Protein AF-A0A6J8B0B0-F1 (afdb_monomer)

Secondary structure (DSSP, 8-state):
-HHHHHHHHHHH-SEEEEEE-TTS-HHHHHHHHHHHHHHHH--EEEEESS-GGGHHHH--TTS-EEEEETTTTTTS---HHHHHHHHHHHHHHHHHHTS---SSPPPEEEEEEEEHHHHTSTTGGGGGGGGGGEEEPP--PPPHHHHHHHHTTTS-TT-PPPHHHHTTGGGGTTTHHHHHHHTTT--HHHHHHHHHHHHHHHHHHHHHHHHHHHHHHHHH---TT---TTS--HHHHHHHHHHHHHTTT--TTS--S---HHHHHHHTT-HHHHHHHHHTT--SS---TTS--HHHHHHHHT-HHHHHHHHHTSSS-HHHHHH---TT---HHHHHHHTT-HHHHHHHHHTT--TT---TT---HHHHHHHTT-HHHHHHHHHTT--SS---TTS--HHHHHHHTT-HHHHTT-

Solvent-accessible surface area (backbone atoms only — not comparable to full-atom values): 22882 Å² total; per-residue (Å²): 116,64,60,61,55,53,53,55,46,52,74,78,30,40,48,39,33,38,32,33,58,69,87,62,47,61,67,58,45,55,47,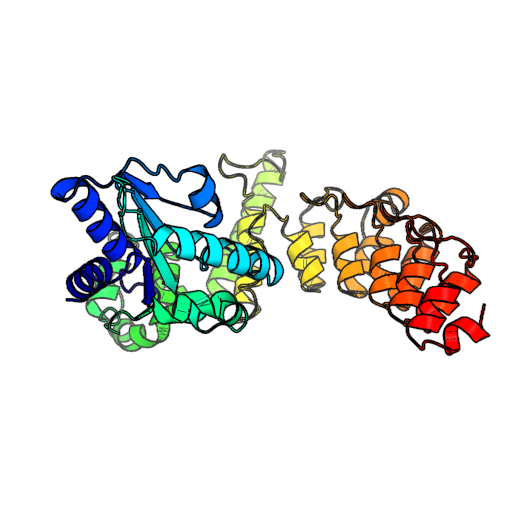51,52,45,53,44,38,34,76,77,69,64,27,50,72,44,80,42,86,84,54,82,68,53,53,76,73,72,64,54,61,79,38,35,31,34,40,37,25,61,41,70,55,72,75,45,42,62,42,70,65,60,42,56,57,42,37,59,49,48,52,54,48,48,60,60,36,68,51,70,68,73,88,80,39,32,56,45,35,39,41,37,28,34,40,45,71,53,66,70,31,78,67,46,54,66,42,54,84,49,61,84,35,54,41,73,57,80,90,66,74,78,48,60,67,55,49,48,60,55,40,60,72,24,39,45,96,85,60,81,78,61,74,77,60,52,78,53,52,75,82,36,56,82,50,45,72,59,53,37,61,73,24,50,79,34,54,58,68,56,42,52,42,36,72,78,40,40,66,63,48,54,51,50,53,44,53,51,49,54,52,53,48,50,53,48,33,73,72,63,74,50,67,90,78,70,52,54,104,78,72,57,35,74,66,44,58,44,51,53,50,52,55,53,63,74,47,79,84,71,64,73,55,64,69,79,75,86,63,55,55,50,43,56,25,26,56,70,54,37,51,71,55,34,54,49,41,49,74,70,66,51,75,66,84,56,53,47,99,57,39,38,36,35,59,34,40,9,29,52,64,59,27,53,74,47,39,54,39,60,70,70,72,45,98,61,68,52,70,59,65,44,62,49,38,26,81,56,39,46,28,28,49,34,38,10,24,49,62,46,32,42,71,51,37,53,52,39,47,78,58,69,36,71,55,66,57,46,26,81,52,42,42,26,25,46,32,36,6,26,58,67,55,22,48,69,34,35,57,52,38,51,76,68,70,37,69,64,75,57,42,25,76,84,66,48,25,27,53,56,39,12,54,76,68,68,29,62,73,47,61,76,70,111

Radius of gyration: 26.49 Å; Cα contacts (8 Å, |Δi|>4): 602; chains: 1; bounding box: 72×44×70 Å

InterPro domains:
  IPR002110 Ankyrin repeat [PF12796] (241-315)
  IPR002110 Ankyrin repeat [PF12796] (335-412)
  IPR002110 Ankyrin repeat [PS50088] (257-289)
  IPR002110 Ankyrin repeat [PS50088] (328-360)
  IPR002110 Ankyrin repeat [PS50088] (361-393)
  IPR002110 Ankyrin repeat [SM00248] (230-253)
  IPR002110 Ankyrin repeat [SM00248] (257-286)
  IPR002110 Ankyrin repeat [SM00248] (290-320)
  IPR002110 Ankyrin repeat [SM00248] (328-357)
  IPR002110 Ankyrin repeat [SM00248] (361-390)
  IPR027417 P-loop containing nucleoside triphosphate hydrolase [SSF52540] (4-159)
  IPR036770 Ankyrin repeat-containing domain superfamily [G3DSA:1.25.40.20] (194-316)
  IPR036770 Ankyrin repeat-containing domain superfamily [G3DSA:1.25.40.20] (317-413)
  IPR036770 Ankyrin repeat-containing domain superfamily [SSF48403] (216-412)
  IPR049050 Novel STAND NTPase 3 [PF20720] (4-156)

Mean predicted aligned error: 17.97 Å

Structure (mmCIF, N/CA/C/O backbone):
data_AF-A0A6J8B0B0-F1
#
_entry.id   AF-A0A6J8B0B0-F1
#
loop_
_atom_site.group_PDB
_atom_site.id
_atom_site.type_symbol
_atom_site.label_atom_id
_atom_site.label_alt_id
_atom_site.label_comp_id
_atom_site.label_asym_id
_atom_site.label_entity_id
_atom_site.label_seq_id
_atom_site.pdbx_PDB_ins_code
_atom_site.Cartn_x
_atom_site.Cartn_y
_atom_site.Cartn_z
_atom_site.occupancy
_atom_site.B_iso_or_equiv
_atom_site.auth_seq_id
_atom_site.auth_comp_id
_atom_site.auth_asym_id
_atom_site.auth_atom_id
_atom_site.pdbx_PDB_model_num
ATOM 1 N N . MET A 1 1 ? -17.750 -9.928 34.271 1.00 71.12 1 MET A N 1
ATOM 2 C CA . MET A 1 1 ? -16.921 -11.121 34.555 1.00 71.12 1 MET A CA 1
ATOM 3 C C . MET A 1 1 ? -15.552 -11.003 33.891 1.00 71.12 1 MET A C 1
ATOM 5 O O . MET A 1 1 ? -14.563 -11.070 34.605 1.00 71.12 1 MET A O 1
ATOM 9 N N . ASP A 1 2 ? -15.484 -10.734 32.582 1.00 83.19 2 ASP A N 1
ATOM 10 C CA . ASP A 1 2 ? -14.202 -10.631 31.859 1.00 83.19 2 ASP A CA 1
ATOM 11 C C . ASP A 1 2 ? -13.312 -9.459 32.292 1.00 83.19 2 ASP A C 1
ATOM 13 O O . ASP A 1 2 ? -12.112 -9.655 32.422 1.00 83.19 2 ASP A O 1
ATOM 17 N N . ALA A 1 3 ? -13.874 -8.285 32.612 1.00 83.62 3 ALA A N 1
ATOM 18 C CA . ALA A 1 3 ? -13.084 -7.146 33.104 1.00 83.62 3 ALA A CA 1
ATOM 19 C C . ALA A 1 3 ? -12.219 -7.514 34.325 1.00 83.62 3 ALA A C 1
ATOM 21 O O . ALA A 1 3 ? -11.014 -7.299 34.313 1.00 83.62 3 ALA A O 1
ATOM 22 N N . LYS A 1 4 ? -12.812 -8.186 35.322 1.00 84.94 4 LYS A N 1
ATOM 23 C CA . LYS A 1 4 ? -12.100 -8.638 36.526 1.00 84.94 4 LYS A CA 1
ATOM 24 C C . LYS A 1 4 ? -11.000 -9.661 36.211 1.00 84.94 4 LYS A C 1
ATOM 26 O O . LYS A 1 4 ? -9.927 -9.598 36.785 1.00 84.94 4 LYS A O 1
ATOM 31 N N . ARG A 1 5 ? -11.237 -10.568 35.258 1.00 89.75 5 ARG A N 1
ATOM 32 C CA . ARG A 1 5 ? -10.226 -11.551 34.826 1.00 89.75 5 ARG A CA 1
ATOM 33 C C . ARG A 1 5 ? -9.050 -10.895 34.099 1.00 89.75 5 ARG A C 1
ATOM 35 O O . ARG A 1 5 ? -7.919 -11.342 34.252 1.00 89.75 5 ARG A O 1
ATOM 42 N N . ILE A 1 6 ? -9.309 -9.844 33.321 1.00 90.56 6 ILE A N 1
ATOM 43 C CA . ILE A 1 6 ? -8.257 -9.046 32.679 1.00 90.56 6 ILE A CA 1
ATOM 44 C C . ILE A 1 6 ? -7.472 -8.262 33.737 1.00 90.56 6 ILE A C 1
ATOM 46 O O . ILE A 1 6 ? -6.249 -8.230 33.663 1.00 90.56 6 ILE A O 1
ATOM 50 N N . GLU A 1 7 ? -8.146 -7.687 34.739 1.00 88.75 7 GLU A N 1
ATOM 51 C CA . GLU A 1 7 ? -7.489 -7.044 35.889 1.00 88.75 7 GLU A CA 1
ATOM 52 C C . GLU A 1 7 ? -6.579 -8.021 36.642 1.00 88.75 7 GLU A C 1
ATOM 54 O O . GLU A 1 7 ? -5.434 -7.690 36.929 1.00 88.75 7 GLU A O 1
ATOM 59 N N . ASP A 1 8 ? -7.053 -9.235 36.926 1.00 89.38 8 ASP A N 1
ATOM 60 C CA . ASP A 1 8 ? -6.245 -10.247 37.609 1.00 89.38 8 ASP A CA 1
ATOM 61 C C . ASP A 1 8 ? -5.030 -10.655 36.756 1.00 89.38 8 ASP A C 1
ATOM 63 O O . ASP A 1 8 ? -3.910 -10.703 37.262 1.00 89.38 8 ASP A O 1
ATOM 67 N N . LYS A 1 9 ? -5.199 -10.791 35.434 1.00 89.62 9 LYS A N 1
ATOM 68 C CA . LYS A 1 9 ? -4.078 -11.031 34.512 1.00 89.62 9 LYS A CA 1
ATOM 69 C C . LYS A 1 9 ? -3.082 -9.864 34.460 1.00 89.62 9 LYS A C 1
ATOM 71 O O . LYS A 1 9 ? -1.887 -10.101 34.317 1.00 89.62 9 LYS A O 1
ATOM 76 N N . LEU A 1 10 ? -3.541 -8.620 34.612 1.00 89.25 10 LEU A N 1
ATOM 77 C CA . LEU A 1 10 ? -2.675 -7.435 34.690 1.00 89.25 10 LEU A CA 1
ATOM 78 C C . LEU A 1 10 ? -1.887 -7.343 36.002 1.00 89.25 10 LEU A C 1
ATOM 80 O O . LEU A 1 10 ? -0.896 -6.613 36.059 1.00 89.25 10 LEU A O 1
ATOM 84 N N . LYS A 1 11 ? -2.298 -8.052 37.057 1.00 86.38 11 LYS A N 1
ATOM 85 C CA . LYS A 1 11 ? -1.496 -8.181 38.285 1.00 86.38 11 LYS A CA 1
ATOM 86 C C . LYS A 1 11 ? -0.348 -9.168 38.096 1.00 86.38 11 LYS A C 1
ATOM 88 O O . LYS A 1 11 ? 0.729 -8.950 38.635 1.00 86.38 11 LYS A O 1
ATOM 93 N N . GLU A 1 12 ? -0.575 -10.221 37.317 1.00 86.38 12 GLU A N 1
ATOM 94 C CA . GLU A 1 12 ? 0.411 -11.270 37.028 1.00 86.38 12 GLU A CA 1
ATOM 95 C C . GLU A 1 12 ? 1.365 -10.898 35.885 1.00 86.38 12 GLU A C 1
ATOM 97 O O . GLU A 1 12 ? 2.502 -11.365 35.840 1.00 86.38 12 GLU A O 1
ATOM 102 N N . SER A 1 13 ? 0.909 -10.066 34.948 1.00 88.69 13 SER A N 1
ATOM 103 C CA . SER A 1 13 ? 1.673 -9.659 33.776 1.00 88.69 13 SER A CA 1
ATOM 104 C C . SER A 1 13 ? 1.508 -8.175 33.487 1.00 88.69 13 SER A C 1
ATOM 106 O O . SER A 1 13 ? 0.413 -7.621 33.534 1.00 88.69 13 SER A O 1
ATOM 108 N N . ASN A 1 14 ? 2.603 -7.528 33.106 1.00 89.62 14 ASN A N 1
ATOM 109 C CA . ASN A 1 14 ? 2.583 -6.129 32.705 1.00 89.62 14 ASN A CA 1
ATOM 110 C C . ASN A 1 14 ? 2.078 -5.920 31.264 1.00 89.62 14 ASN A C 1
ATOM 112 O O . ASN A 1 14 ? 1.968 -4.786 30.809 1.00 89.62 14 ASN A O 1
ATOM 116 N N . CYS A 1 15 ? 1.723 -6.984 30.542 1.00 91.44 15 CYS A N 1
ATOM 117 C CA . CYS A 1 15 ? 1.158 -6.898 29.201 1.00 91.44 15 CYS A CA 1
ATOM 118 C C . CYS A 1 15 ? -0.066 -7.812 29.059 1.00 91.44 15 CYS A C 1
ATOM 120 O O . CYS A 1 15 ? -0.033 -8.977 29.454 1.00 91.44 15 CYS A O 1
ATOM 122 N N . VAL A 1 16 ? -1.147 -7.301 28.459 1.00 93.38 16 VAL A N 1
ATOM 123 C CA . VAL A 1 16 ? -2.323 -8.105 28.096 1.00 93.38 16 VAL A CA 1
ATOM 124 C C . VAL A 1 16 ? -2.833 -7.724 26.709 1.00 93.38 16 VAL A C 1
ATOM 126 O O . VAL A 1 16 ? -3.079 -6.553 26.424 1.00 93.38 16 VAL A O 1
ATOM 129 N N . LEU A 1 17 ? -3.049 -8.733 25.859 1.00 92.06 17 LEU A N 1
ATOM 130 C CA . LEU A 1 17 ? -3.689 -8.603 24.550 1.00 92.06 17 LEU A CA 1
ATOM 131 C C . LEU A 1 17 ? -5.130 -9.116 24.605 1.00 92.06 17 LEU A C 1
ATOM 133 O O . LEU A 1 17 ? -5.368 -10.318 24.623 1.00 92.06 17 LEU A O 1
ATOM 137 N N . VAL A 1 18 ? -6.102 -8.210 24.597 1.00 91.81 18 VAL A N 1
ATOM 138 C CA . VAL A 1 18 ? -7.533 -8.532 24.625 1.00 91.81 18 VAL A CA 1
ATOM 139 C C . VAL A 1 18 ? -8.045 -8.806 23.210 1.00 91.81 18 VAL A C 1
ATOM 141 O O . VAL A 1 18 ? -8.043 -7.926 22.348 1.00 91.81 18 VAL A O 1
ATOM 144 N N . VAL A 1 19 ? -8.541 -10.019 22.971 1.00 88.50 19 VAL A N 1
ATOM 145 C CA . VAL A 1 19 ? -9.053 -10.463 21.665 1.00 88.50 19 VAL A CA 1
ATOM 146 C C . VAL A 1 19 ? -10.552 -10.738 21.755 1.00 88.50 19 VAL A C 1
ATOM 148 O O . VAL A 1 19 ? -11.034 -11.375 22.689 1.00 88.50 19 VAL A O 1
ATOM 151 N N . GLY A 1 20 ? -11.317 -10.280 20.764 1.00 83.50 20 GLY A N 1
ATOM 152 C CA . GLY A 1 20 ? -12.763 -10.529 20.708 1.00 83.50 20 GLY A CA 1
ATOM 153 C C . GLY A 1 20 ? -13.429 -10.045 19.419 1.00 83.50 20 GLY A C 1
ATOM 154 O O . GLY A 1 20 ? -12.842 -9.284 18.643 1.00 83.50 20 GLY A O 1
ATOM 155 N N . ARG A 1 21 ? -14.682 -10.447 19.186 1.00 75.12 21 ARG A N 1
ATOM 156 C CA . ARG A 1 21 ? -15.446 -10.082 17.977 1.00 75.12 21 ARG A CA 1
ATOM 157 C C . ARG A 1 21 ? -15.900 -8.622 17.984 1.00 75.12 21 ARG A C 1
ATOM 159 O O . ARG A 1 21 ? -15.837 -7.939 19.015 1.00 75.12 21 ARG A O 1
ATOM 166 N N . SER A 1 22 ? -16.300 -8.114 16.821 1.00 67.88 22 SER A N 1
ATOM 167 C CA . SER A 1 22 ? -16.899 -6.781 16.710 1.00 67.88 22 SER A CA 1
ATOM 168 C C . SER A 1 22 ? -18.120 -6.679 17.633 1.00 67.88 22 SER A C 1
ATOM 170 O O . SER A 1 22 ? -18.911 -7.610 17.716 1.00 67.88 22 SER A O 1
ATOM 172 N N . GLY A 1 23 ? -18.238 -5.588 18.392 1.00 65.62 23 GLY A N 1
ATOM 173 C CA . GLY A 1 23 ? -19.343 -5.407 19.343 1.00 65.62 23 GLY A CA 1
ATOM 174 C C . GLY A 1 23 ? -19.197 -6.079 20.720 1.00 65.62 23 GLY A C 1
ATOM 175 O O . GLY A 1 23 ? -19.964 -5.728 21.606 1.00 65.62 23 GLY A O 1
ATOM 176 N N . ASN A 1 24 ? -18.183 -6.920 20.978 1.00 72.38 24 ASN A N 1
ATOM 177 C CA . ASN A 1 24 ? -17.969 -7.567 22.297 1.00 72.38 24 ASN A CA 1
ATOM 178 C C . ASN A 1 24 ? -17.491 -6.612 23.420 1.00 72.38 24 ASN A C 1
ATOM 180 O O . ASN A 1 24 ? -16.948 -7.051 24.429 1.00 72.38 24 ASN A O 1
ATOM 184 N N . GLY A 1 25 ? -17.595 -5.292 23.237 1.00 74.31 25 GLY A N 1
ATOM 185 C CA . GLY A 1 25 ? -17.239 -4.318 24.273 1.00 74.31 25 GLY A CA 1
ATOM 186 C C . GLY A 1 25 ? -15.748 -4.218 24.617 1.00 74.31 25 GLY A C 1
ATOM 187 O O . GLY A 1 25 ? -15.423 -3.578 25.608 1.00 74.31 25 GLY A O 1
ATOM 188 N N . LYS A 1 26 ? -14.835 -4.790 23.815 1.00 82.50 26 LYS A N 1
ATOM 189 C CA . LYS A 1 26 ? -13.370 -4.760 24.039 1.00 82.50 26 LYS A CA 1
ATOM 190 C C . LYS A 1 26 ? -12.852 -3.381 24.456 1.00 82.50 26 LYS A C 1
ATOM 192 O O . LYS A 1 26 ? -12.287 -3.232 25.534 1.00 82.50 26 LYS A O 1
ATOM 197 N N . SER A 1 27 ? -13.104 -2.373 23.620 1.00 78.50 27 SER A N 1
ATOM 198 C CA . SER A 1 27 ? -12.674 -0.991 23.838 1.00 78.50 27 SER A CA 1
ATOM 199 C C . SER A 1 27 ? -13.283 -0.399 25.108 1.00 78.50 27 SER A C 1
ATOM 201 O O . SER A 1 27 ? -12.628 0.341 25.832 1.00 78.50 27 SER A O 1
ATOM 203 N N . THR A 1 28 ? -14.531 -0.750 25.420 1.00 80.88 28 THR A N 1
ATOM 204 C CA . THR A 1 28 ? -15.194 -0.329 26.659 1.00 80.88 28 THR A CA 1
ATOM 205 C C . THR A 1 28 ? -14.540 -0.970 27.880 1.00 80.88 28 THR A C 1
ATOM 207 O O . THR A 1 28 ? -14.276 -0.274 28.855 1.00 80.88 28 THR A O 1
ATOM 210 N N . ILE A 1 29 ? -14.233 -2.269 27.818 1.00 84.88 29 ILE A N 1
ATOM 211 C CA . ILE A 1 29 ? -13.598 -3.015 28.908 1.00 84.88 29 ILE A CA 1
ATOM 212 C C . ILE A 1 29 ? -12.200 -2.459 29.192 1.00 84.88 29 ILE A C 1
ATOM 214 O O . ILE A 1 29 ? -11.924 -2.097 30.331 1.00 84.88 29 ILE A O 1
ATOM 218 N N . ILE A 1 30 ? -11.339 -2.321 28.175 1.00 87.19 30 ILE A N 1
ATOM 219 C CA . ILE A 1 30 ? -9.974 -1.805 28.385 1.00 87.19 30 ILE A CA 1
ATOM 220 C C . ILE A 1 30 ? -9.986 -0.362 28.903 1.00 87.19 30 ILE A C 1
ATOM 222 O O . ILE A 1 30 ? -9.176 -0.019 29.756 1.00 87.19 30 ILE A O 1
ATOM 226 N N . ARG A 1 31 ? -10.926 0.481 28.445 1.00 84.12 31 ARG A N 1
ATOM 227 C CA . ARG A 1 31 ? -11.058 1.865 28.927 1.00 84.12 31 ARG A CA 1
ATOM 228 C C . ARG A 1 31 ? -11.557 1.917 30.363 1.00 84.12 31 ARG A C 1
ATOM 230 O O . ARG A 1 31 ? -11.094 2.758 31.120 1.00 84.12 31 ARG A O 1
ATOM 237 N N . HIS A 1 32 ? -12.472 1.027 30.745 1.00 85.06 32 HIS A N 1
ATOM 238 C CA . HIS A 1 32 ? -12.923 0.922 32.129 1.00 85.06 32 HIS A CA 1
ATOM 239 C C . HIS A 1 32 ? -11.767 0.539 33.060 1.00 85.06 32 HIS A C 1
ATOM 241 O O . HIS A 1 32 ? -11.561 1.196 34.076 1.00 85.06 32 HIS A O 1
ATOM 247 N N . ILE A 1 33 ? -10.966 -0.455 32.666 1.00 88.19 33 ILE A N 1
ATOM 248 C CA . ILE A 1 33 ? -9.762 -0.859 33.404 1.00 88.19 33 ILE A CA 1
ATOM 249 C C . ILE A 1 33 ? -8.759 0.298 33.479 1.00 88.19 33 ILE A C 1
ATOM 251 O O . ILE A 1 33 ? -8.216 0.572 34.544 1.00 88.19 33 ILE A O 1
ATOM 255 N N . ALA A 1 34 ? -8.551 1.020 32.377 1.00 87.62 34 ALA A N 1
ATOM 256 C CA . ALA A 1 34 ? -7.651 2.165 32.352 1.00 87.62 34 ALA A CA 1
ATOM 257 C C . ALA A 1 34 ? -8.096 3.286 33.305 1.00 87.62 34 ALA A C 1
ATOM 259 O O . ALA A 1 34 ? -7.286 3.792 34.072 1.00 87.62 34 ALA A O 1
ATOM 260 N N . LEU A 1 35 ? -9.388 3.631 33.314 1.00 84.44 35 LEU A N 1
ATOM 261 C CA . LEU A 1 35 ? -9.943 4.616 34.250 1.00 84.44 35 LEU A CA 1
ATOM 262 C C . LEU A 1 35 ? -9.780 4.185 35.709 1.00 84.44 35 LEU A C 1
ATOM 264 O O . LEU A 1 35 ? -9.524 5.023 36.569 1.00 84.44 35 LEU A O 1
ATOM 268 N N . LYS A 1 36 ? -9.916 2.888 35.989 1.00 89.81 36 LYS A N 1
ATOM 269 C CA . LYS A 1 36 ? -9.698 2.337 37.324 1.00 89.81 36 LYS A CA 1
ATOM 270 C C . LYS A 1 36 ? -8.238 2.485 37.757 1.00 89.81 36 LYS A C 1
ATOM 272 O O . LYS A 1 36 ? -7.981 3.040 38.816 1.00 89.81 36 LYS A O 1
ATOM 277 N N . LEU A 1 37 ? -7.291 2.083 36.908 1.00 87.62 37 LEU A N 1
ATOM 278 C CA . LEU A 1 37 ? -5.855 2.223 37.180 1.00 87.62 37 LEU A CA 1
ATOM 279 C C . LEU A 1 37 ? -5.429 3.691 37.348 1.00 87.62 37 LEU A C 1
ATOM 281 O O . LEU A 1 37 ? -4.584 3.986 38.189 1.00 87.62 37 LEU A O 1
ATOM 285 N N . LEU A 1 38 ? -6.043 4.613 36.603 1.00 88.94 38 LEU A N 1
ATOM 286 C CA . LEU A 1 38 ? -5.837 6.055 36.765 1.00 88.94 38 LEU A CA 1
ATOM 287 C C . LEU A 1 38 ? -6.310 6.552 38.137 1.00 88.94 38 LEU A C 1
ATOM 289 O O . LEU A 1 38 ? -5.561 7.213 38.851 1.00 88.94 38 LEU A O 1
ATOM 293 N N . ASN A 1 39 ? -7.558 6.246 38.495 1.00 89.62 39 ASN A N 1
ATOM 294 C CA . ASN A 1 39 ? -8.218 6.845 39.656 1.00 89.62 39 ASN A CA 1
ATOM 295 C C . ASN A 1 39 ? -7.862 6.159 40.982 1.00 89.62 39 ASN A C 1
ATOM 297 O O . ASN A 1 39 ? -7.827 6.822 42.015 1.00 89.62 39 ASN A O 1
ATOM 301 N N . GLU A 1 40 ? -7.647 4.843 40.967 1.00 91.12 40 GLU A N 1
ATOM 302 C CA . GLU A 1 40 ? -7.453 4.032 42.175 1.00 91.12 40 GLU A CA 1
ATOM 303 C C . GLU A 1 40 ? -5.978 3.695 42.426 1.00 91.12 40 GLU A C 1
ATOM 305 O O . GLU A 1 40 ? -5.567 3.592 43.579 1.00 91.12 40 GLU A O 1
ATOM 310 N N . GLU A 1 41 ? -5.172 3.549 41.368 1.00 87.62 41 GLU A N 1
ATOM 311 C CA . GLU A 1 41 ? -3.770 3.105 41.461 1.00 87.62 41 GLU A CA 1
ATOM 312 C C . GLU A 1 41 ? -2.753 4.172 41.003 1.00 87.62 41 GLU A C 1
ATOM 314 O O . GLU A 1 41 ? -1.544 3.943 41.057 1.00 87.62 41 GLU A O 1
ATOM 319 N N . GLY A 1 42 ? -3.222 5.352 40.577 1.00 88.69 42 GLY A N 1
ATOM 320 C CA . GLY A 1 42 ? -2.373 6.495 40.222 1.00 88.69 42 GLY A CA 1
ATOM 321 C C . GLY A 1 42 ? -1.525 6.299 38.961 1.00 88.69 42 GLY A C 1
ATOM 322 O O . GLY A 1 42 ? -0.446 6.881 38.858 1.00 88.69 42 GLY A O 1
ATOM 323 N N . PHE A 1 43 ? -1.968 5.462 38.019 1.00 91.81 43 PHE A N 1
ATOM 324 C CA . PHE A 1 43 ? -1.282 5.280 36.738 1.00 91.81 43 PHE A CA 1
ATOM 325 C C . PHE A 1 43 ? -1.537 6.449 35.782 1.00 91.81 43 PHE A C 1
ATOM 327 O O . PHE A 1 43 ? -2.682 6.820 35.533 1.00 91.81 43 PHE A O 1
ATOM 334 N N . ASP A 1 44 ? -0.488 6.930 35.121 1.00 88.25 44 ASP A N 1
ATOM 335 C CA . ASP A 1 44 ? -0.602 7.798 33.952 1.00 88.25 44 ASP A CA 1
ATOM 336 C C . ASP A 1 44 ? -1.098 6.967 32.754 1.00 88.25 44 ASP A C 1
ATOM 338 O O . ASP A 1 44 ? -0.376 6.127 32.209 1.00 88.25 44 ASP A O 1
ATOM 342 N N . VAL A 1 45 ? -2.348 7.183 32.336 1.00 87.06 45 VAL A N 1
ATOM 343 C CA . VAL A 1 45 ? -2.955 6.471 31.199 1.00 87.06 45 VAL A CA 1
ATOM 344 C C . VAL A 1 45 ? -2.650 7.191 29.891 1.00 87.06 45 VAL A C 1
ATOM 346 O O . VAL A 1 45 ? -3.064 8.329 29.679 1.00 87.06 45 VAL A O 1
ATOM 349 N N . ILE A 1 46 ? -1.985 6.489 28.978 1.00 84.31 46 ILE A N 1
ATOM 350 C CA . ILE A 1 46 ? -1.502 7.028 27.709 1.00 84.31 46 ILE A CA 1
ATOM 351 C C . ILE A 1 46 ? -2.173 6.260 26.559 1.00 84.31 46 ILE A C 1
ATOM 353 O O . ILE A 1 46 ? -1.817 5.108 26.287 1.00 84.31 46 ILE A O 1
ATOM 357 N N . PRO A 1 47 ? -3.167 6.856 25.874 1.00 79.12 47 PRO A N 1
ATOM 358 C CA . PRO A 1 47 ? -3.790 6.237 24.714 1.00 79.12 47 PRO A CA 1
ATOM 359 C C . PRO A 1 47 ? -2.861 6.320 23.498 1.00 79.12 47 PRO A C 1
ATOM 361 O O . PRO A 1 47 ? -2.372 7.391 23.144 1.00 79.12 47 PRO A O 1
ATOM 364 N N . ILE A 1 48 ? -2.664 5.196 22.818 1.00 76.31 48 ILE A N 1
ATOM 365 C CA . ILE A 1 48 ? -1.863 5.096 21.598 1.00 76.31 48 ILE A CA 1
ATOM 366 C C . ILE A 1 48 ? -2.798 4.770 20.436 1.00 76.31 48 ILE A C 1
ATOM 368 O O . ILE A 1 48 ? -3.511 3.767 20.455 1.00 76.31 48 ILE A O 1
ATOM 372 N N . VAL A 1 49 ? -2.820 5.648 19.434 1.00 60.34 49 VAL A N 1
ATOM 373 C CA . VAL A 1 49 ? -3.848 5.624 18.382 1.00 60.34 49 VAL A CA 1
ATOM 374 C C . VAL A 1 49 ? -3.378 4.898 17.118 1.00 60.34 49 VAL A C 1
ATOM 376 O O . VAL A 1 49 ? -4.225 4.397 16.383 1.00 60.34 49 VAL A O 1
ATOM 379 N N . LEU A 1 50 ? -2.063 4.831 16.850 1.00 57.41 50 LEU A N 1
ATOM 380 C CA . LEU A 1 50 ? -1.560 4.418 15.529 1.00 57.41 50 LEU A CA 1
ATOM 381 C C . LEU A 1 50 ? -0.260 3.603 15.515 1.00 57.41 50 LEU A C 1
ATOM 383 O O . LEU A 1 50 ? -0.103 2.740 14.663 1.00 57.41 50 LEU A O 1
ATOM 387 N N . ASP A 1 51 ? 0.689 3.862 16.409 1.00 72.12 51 ASP A N 1
ATOM 388 C CA . ASP A 1 51 ? 1.984 3.184 16.360 1.00 72.12 51 ASP A CA 1
ATOM 389 C C . ASP A 1 51 ? 2.389 2.725 17.765 1.00 72.12 51 ASP A C 1
ATOM 391 O O . ASP A 1 51 ? 2.682 3.571 18.609 1.00 72.12 51 ASP A O 1
ATOM 395 N N . PRO A 1 52 ? 2.431 1.410 18.053 1.00 73.38 52 PRO A N 1
ATOM 396 C CA . PRO A 1 52 ? 2.880 0.906 19.350 1.00 73.38 52 PRO A CA 1
ATOM 397 C C . PRO A 1 52 ? 4.309 1.337 19.694 1.00 73.38 52 PRO A C 1
ATOM 399 O O . PRO A 1 52 ? 4.689 1.324 20.863 1.00 73.38 52 PRO A O 1
ATOM 402 N N . THR A 1 53 ? 5.116 1.734 18.708 1.00 74.38 53 THR A N 1
ATOM 403 C CA . THR A 1 53 ? 6.509 2.116 18.937 1.00 74.38 53 THR A CA 1
ATOM 404 C C . THR A 1 53 ? 6.654 3.466 19.637 1.00 74.38 53 THR A C 1
ATOM 406 O O . THR A 1 53 ? 7.684 3.709 20.268 1.00 74.38 53 THR A O 1
ATOM 409 N N . THR A 1 54 ? 5.603 4.295 19.656 1.00 78.31 54 THR A N 1
ATOM 410 C CA . THR A 1 54 ? 5.582 5.551 20.424 1.00 78.31 54 THR A CA 1
ATOM 411 C C . THR A 1 54 ? 5.670 5.322 21.931 1.00 78.31 54 THR A C 1
ATOM 413 O O . THR A 1 54 ? 6.096 6.223 22.650 1.00 78.31 54 THR A O 1
ATOM 416 N N . ILE A 1 55 ? 5.368 4.114 22.427 1.00 81.81 55 ILE A N 1
ATOM 417 C CA . ILE A 1 55 ? 5.610 3.741 23.830 1.00 81.81 55 ILE A CA 1
ATOM 418 C C . ILE A 1 55 ? 7.064 4.037 24.214 1.00 81.81 55 ILE A C 1
ATOM 420 O O . ILE A 1 55 ? 7.321 4.560 25.292 1.00 81.81 55 ILE A O 1
ATOM 424 N N . LEU A 1 56 ? 8.020 3.778 23.316 1.00 79.62 56 LEU A N 1
ATOM 425 C CA . LEU A 1 56 ? 9.440 4.023 23.574 1.00 79.62 56 LEU A CA 1
ATOM 426 C C . LEU A 1 56 ? 9.781 5.515 23.721 1.00 79.62 56 LEU A C 1
ATOM 428 O O . LEU A 1 56 ? 10.798 5.826 24.333 1.00 79.62 56 LEU A O 1
ATOM 432 N N . GLN A 1 57 ? 8.957 6.411 23.170 1.00 79.50 57 GLN A N 1
ATOM 433 C CA . GLN A 1 57 ? 9.133 7.865 23.245 1.00 79.50 57 GLN A CA 1
ATOM 434 C C . GLN A 1 57 ? 8.492 8.456 24.505 1.00 79.50 57 GLN A C 1
ATOM 436 O O . GLN A 1 57 ? 9.056 9.357 25.115 1.00 79.50 57 GLN A O 1
ATOM 441 N N . TYR A 1 58 ? 7.321 7.945 24.897 1.00 80.50 58 TYR A N 1
ATOM 442 C CA . TYR A 1 58 ? 6.550 8.450 26.041 1.00 80.50 58 TYR A CA 1
ATOM 443 C C . TYR A 1 58 ? 6.840 7.722 27.357 1.00 80.50 58 TYR A C 1
ATOM 445 O O . TYR A 1 58 ? 6.323 8.111 28.408 1.00 80.50 58 TYR A O 1
ATOM 453 N N . HIS A 1 59 ? 7.641 6.659 27.313 1.00 81.94 59 HIS A N 1
ATOM 454 C CA . HIS A 1 59 ? 8.032 5.924 28.503 1.00 81.94 59 HIS A CA 1
ATOM 455 C C . HIS A 1 59 ? 8.812 6.819 29.474 1.00 81.94 59 HIS A C 1
ATOM 457 O O . HIS A 1 59 ? 9.856 7.373 29.132 1.00 81.94 59 HIS A O 1
ATOM 463 N N . ASN A 1 60 ? 8.312 6.905 30.704 1.00 81.69 60 ASN A N 1
ATOM 464 C CA . ASN A 1 60 ? 8.962 7.553 31.826 1.00 81.69 60 ASN A CA 1
ATOM 465 C C . ASN A 1 60 ? 9.234 6.499 32.916 1.00 81.69 60 ASN A C 1
ATOM 467 O O . ASN A 1 60 ? 8.279 5.934 33.453 1.00 81.69 60 ASN A O 1
ATOM 471 N N . PRO A 1 61 ? 10.507 6.230 33.249 1.00 76.31 61 PRO A N 1
ATOM 472 C CA . PRO A 1 61 ? 10.873 5.195 34.207 1.00 76.31 61 PRO A CA 1
ATOM 473 C C . PRO A 1 61 ? 10.537 5.555 35.659 1.00 76.31 61 PRO A C 1
ATOM 475 O O . PRO A 1 61 ? 10.617 4.676 36.504 1.00 76.31 61 PRO A O 1
ATOM 478 N N . ASP A 1 62 ? 10.151 6.795 35.964 1.00 83.12 62 ASP A N 1
ATOM 479 C CA . ASP A 1 62 ? 9.856 7.251 37.331 1.00 83.12 62 ASP A CA 1
ATOM 480 C C . ASP A 1 62 ? 8.351 7.297 37.630 1.00 83.12 62 ASP A C 1
ATOM 482 O O . ASP A 1 62 ? 7.932 7.696 38.717 1.00 83.12 62 ASP A O 1
ATOM 486 N N . ARG A 1 63 ? 7.509 6.915 36.661 1.00 86.44 63 ARG A N 1
ATOM 487 C CA . ARG A 1 63 ? 6.051 6.974 36.788 1.00 86.44 63 ARG A CA 1
ATOM 488 C C . ARG A 1 63 ? 5.402 5.636 36.503 1.00 86.44 63 ARG A C 1
ATOM 490 O O . ARG A 1 63 ? 5.829 4.895 35.621 1.00 86.44 63 ARG A O 1
ATOM 497 N N . ASN A 1 64 ? 4.317 5.362 37.218 1.00 90.00 64 ASN A N 1
ATOM 498 C CA . ASN A 1 64 ? 3.432 4.264 36.865 1.00 90.00 64 ASN A CA 1
ATOM 499 C C . ASN A 1 64 ? 2.682 4.658 35.592 1.00 90.00 64 ASN A C 1
ATOM 501 O O . ASN A 1 64 ? 1.964 5.653 35.592 1.00 90.00 64 ASN A O 1
ATOM 505 N N . GLN A 1 65 ? 2.865 3.916 34.504 1.00 90.62 65 GLN A N 1
ATOM 506 C CA . GLN A 1 65 ? 2.291 4.247 33.200 1.00 90.62 65 GLN A CA 1
ATOM 507 C C . GLN A 1 65 ? 1.498 3.075 32.639 1.00 90.62 65 GLN A C 1
ATOM 509 O O . GLN A 1 65 ? 1.946 1.929 32.678 1.00 90.62 65 GLN A O 1
ATOM 514 N N . LEU A 1 66 ? 0.327 3.369 32.081 1.00 91.56 66 LEU A N 1
ATOM 515 C CA . LEU A 1 66 ? -0.491 2.411 31.353 1.00 91.56 66 LEU A CA 1
ATOM 516 C C . LEU A 1 66 ? -0.650 2.867 29.906 1.00 91.56 66 LEU A C 1
ATOM 518 O O . LEU A 1 66 ? -1.343 3.842 29.627 1.00 91.56 66 LEU A O 1
ATOM 522 N N . PHE A 1 67 ? -0.087 2.108 28.975 1.00 89.81 67 PHE A N 1
ATOM 523 C CA . PHE A 1 67 ? -0.288 2.334 27.550 1.00 89.81 67 PHE A CA 1
ATOM 524 C C . PHE A 1 67 ? -1.493 1.538 27.055 1.00 89.81 67 PHE A C 1
ATOM 526 O O . PHE A 1 67 ? -1.525 0.312 27.175 1.00 89.81 67 PHE A O 1
ATOM 533 N N . VAL A 1 68 ? -2.486 2.227 26.493 1.00 87.44 68 VAL A N 1
ATOM 534 C CA . VAL A 1 68 ? -3.708 1.603 25.965 1.00 87.44 68 VAL A CA 1
ATOM 535 C C . VAL A 1 68 ? -3.715 1.726 24.451 1.00 87.44 68 VAL A C 1
ATOM 537 O O . VAL A 1 68 ? -3.839 2.827 23.917 1.00 87.44 68 VAL A O 1
ATOM 540 N N . ILE A 1 69 ? -3.623 0.591 23.762 1.00 84.44 69 ILE A N 1
ATOM 541 C CA . ILE A 1 69 ? -3.672 0.518 22.305 1.00 84.44 69 ILE A CA 1
ATOM 542 C C . ILE A 1 69 ? -4.983 -0.149 21.888 1.00 84.44 69 ILE A C 1
ATOM 544 O O . ILE A 1 69 ? -5.128 -1.376 21.881 1.00 84.44 69 ILE A O 1
ATOM 548 N N . ASP A 1 70 ? -5.964 0.692 21.576 1.00 76.56 70 ASP A N 1
ATOM 549 C CA . ASP A 1 70 ? -7.294 0.267 21.149 1.00 76.56 70 ASP A CA 1
ATOM 550 C C . ASP A 1 70 ? -7.288 -0.048 19.652 1.00 76.56 70 ASP A C 1
ATOM 552 O O . ASP A 1 70 ? -6.846 0.762 18.840 1.00 76.56 70 ASP A O 1
ATOM 556 N N . ASP A 1 71 ? -7.818 -1.212 19.289 1.00 70.62 71 ASP A N 1
ATOM 557 C CA . ASP A 1 71 ? -7.862 -1.695 17.908 1.00 70.62 71 ASP A CA 1
ATOM 558 C C . ASP A 1 71 ? -6.475 -1.782 17.245 1.00 70.62 71 ASP A C 1
ATOM 560 O O . ASP A 1 71 ? -6.287 -1.379 16.095 1.00 70.62 71 ASP A O 1
ATOM 564 N N . PHE A 1 72 ? -5.532 -2.362 17.998 1.00 64.88 72 PHE A N 1
ATOM 565 C CA . PHE A 1 72 ? -4.088 -2.523 17.777 1.00 64.88 72 PHE A CA 1
ATOM 566 C C . PHE A 1 72 ? -3.669 -2.955 16.367 1.00 64.88 72 PHE A C 1
ATOM 568 O O . PHE A 1 72 ? -2.523 -2.769 15.977 1.00 64.88 72 PHE A O 1
ATOM 575 N N . CYS A 1 73 ? -4.600 -3.481 15.583 1.00 61.38 73 CYS A N 1
ATOM 576 C CA . CYS A 1 73 ? -4.395 -3.917 14.214 1.00 61.38 73 CYS A CA 1
ATOM 577 C C . CYS A 1 73 ? -5.675 -3.824 13.346 1.00 61.38 73 CYS A C 1
ATOM 579 O O . CYS A 1 73 ? -5.676 -4.286 12.212 1.00 61.38 73 CYS A O 1
ATOM 581 N N . GLY A 1 74 ? -6.793 -3.305 13.874 1.00 52.34 74 GLY A N 1
ATOM 582 C CA . GLY A 1 74 ? -8.068 -3.240 13.140 1.00 52.34 74 GLY A CA 1
ATOM 583 C C . GLY A 1 74 ? -8.345 -1.887 12.479 1.00 52.34 74 GLY A C 1
ATOM 584 O O . GLY A 1 74 ? -9.067 -1.838 11.485 1.00 52.34 74 GLY A O 1
ATOM 585 N N . LYS A 1 75 ? -7.727 -0.802 12.973 1.00 45.09 75 LYS A N 1
ATOM 586 C CA . LYS A 1 75 ? -7.676 0.518 12.303 1.00 45.09 75 LYS A CA 1
ATOM 587 C C . LYS A 1 75 ? -6.452 0.695 11.413 1.00 45.09 75 LYS A C 1
ATOM 589 O O . LYS A 1 75 ? -6.466 1.516 10.501 1.00 45.09 75 LYS A O 1
ATOM 594 N N . LEU A 1 76 ? -5.401 -0.051 11.720 1.00 40.22 76 LEU A N 1
ATOM 595 C CA . LEU A 1 76 ? -4.101 0.024 11.083 1.00 40.22 76 LEU A CA 1
ATOM 596 C C . LEU A 1 76 ? -4.027 -1.123 10.104 1.00 40.22 76 LEU A C 1
ATOM 598 O O . LEU A 1 76 ? -3.976 -2.281 10.502 1.00 40.22 76 LEU A O 1
ATOM 602 N N . VAL A 1 77 ? -4.069 -0.788 8.824 1.00 45.50 77 VAL A N 1
ATOM 603 C CA . VAL A 1 77 ? -3.860 -1.762 7.764 1.00 45.50 77 VAL A CA 1
ATOM 604 C C . VAL A 1 77 ? -2.466 -2.322 7.949 1.00 45.50 77 VAL A C 1
ATOM 606 O O . VAL A 1 77 ? -1.453 -1.632 7.817 1.00 45.50 77 VAL A O 1
ATOM 609 N N . ILE A 1 78 ? -2.446 -3.596 8.281 1.00 50.25 78 ILE A N 1
ATOM 610 C CA . ILE A 1 78 ? -1.232 -4.323 8.506 1.00 50.25 78 ILE A CA 1
ATOM 611 C C . ILE A 1 78 ? -0.675 -4.749 7.147 1.00 50.25 78 ILE A C 1
ATOM 613 O O . ILE A 1 78 ? -1.095 -5.762 6.590 1.00 50.25 78 ILE A O 1
ATOM 617 N N . ASN A 1 79 ? 0.291 -4.009 6.606 1.00 53.81 79 ASN A N 1
ATOM 618 C CA . ASN A 1 79 ? 1.177 -4.599 5.607 1.00 53.81 79 ASN A CA 1
ATOM 619 C C . ASN A 1 79 ? 2.275 -5.413 6.327 1.00 53.81 79 ASN A C 1
ATOM 621 O O . ASN A 1 79 ? 2.617 -5.161 7.487 1.00 53.81 79 ASN A O 1
ATOM 625 N N . ALA A 1 80 ? 2.810 -6.426 5.646 1.00 58.72 80 ALA A N 1
ATOM 626 C CA . ALA A 1 80 ? 3.795 -7.348 6.209 1.00 58.72 80 ALA A CA 1
ATOM 627 C C . ALA A 1 80 ? 5.049 -6.649 6.774 1.00 58.72 80 ALA A C 1
ATOM 629 O O . ALA A 1 80 ? 5.594 -7.105 7.778 1.00 58.72 80 ALA A O 1
ATOM 630 N N . GLN A 1 81 ? 5.470 -5.538 6.158 1.00 65.06 81 GLN A N 1
ATOM 631 C CA . GLN A 1 81 ? 6.654 -4.771 6.556 1.00 65.06 81 GLN A CA 1
ATOM 632 C C . GLN A 1 81 ? 6.426 -4.007 7.865 1.00 65.06 81 GLN A C 1
ATOM 634 O O . GLN A 1 81 ? 7.298 -3.993 8.731 1.00 65.06 81 GLN A O 1
ATOM 639 N N . THR A 1 82 ? 5.243 -3.416 8.051 1.00 68.00 82 THR A N 1
ATOM 640 C CA . THR A 1 82 ? 4.875 -2.728 9.293 1.00 68.00 82 THR A CA 1
ATOM 641 C C . THR A 1 82 ? 4.826 -3.706 10.462 1.00 68.00 82 THR A C 1
ATOM 643 O O . THR A 1 82 ? 5.349 -3.392 11.529 1.00 68.00 82 THR A O 1
ATOM 646 N N . VAL A 1 83 ? 4.299 -4.923 10.266 1.00 70.19 83 VAL A N 1
ATOM 647 C CA . VAL A 1 83 ? 4.368 -5.955 11.321 1.00 70.19 83 VAL A CA 1
ATOM 648 C C . VAL A 1 83 ? 5.776 -6.351 11.644 1.00 70.19 83 VAL A C 1
ATOM 650 O O . VAL A 1 83 ? 6.086 -6.535 12.810 1.00 70.19 83 VAL A O 1
ATOM 653 N N . GLU A 1 84 ? 6.615 -6.527 10.635 1.00 70.31 84 GLU A N 1
ATOM 654 C CA . GLU A 1 84 ? 7.995 -6.932 10.851 1.00 70.31 84 GLU A CA 1
ATOM 655 C C . GLU A 1 84 ? 8.773 -5.854 11.617 1.00 70.31 84 GLU A C 1
ATOM 657 O O . GLU A 1 84 ? 9.495 -6.148 12.567 1.00 70.31 84 GLU A O 1
ATOM 662 N N . MET A 1 85 ? 8.526 -4.581 11.302 1.00 74.56 85 MET A N 1
ATOM 663 C CA . MET A 1 85 ? 9.051 -3.459 12.077 1.00 74.56 85 MET A CA 1
ATOM 664 C C . MET A 1 85 ? 8.525 -3.459 13.520 1.00 74.56 85 MET A C 1
ATOM 666 O O . MET A 1 85 ? 9.280 -3.227 14.469 1.00 74.56 85 MET A O 1
ATOM 670 N N . TRP A 1 86 ? 7.226 -3.702 13.700 1.00 80.25 86 TRP A N 1
ATOM 671 C CA . TRP A 1 86 ? 6.603 -3.754 15.015 1.00 80.25 86 TRP A CA 1
ATOM 672 C C . TRP A 1 86 ? 7.041 -4.968 15.820 1.00 80.25 86 TRP A C 1
ATOM 674 O O . TRP A 1 86 ? 7.246 -4.818 17.013 1.00 80.25 86 TRP A O 1
ATOM 684 N N . SER A 1 87 ? 7.229 -6.141 15.221 1.00 79.19 87 SER A N 1
ATOM 685 C CA . SER A 1 87 ? 7.593 -7.366 15.937 1.00 79.19 87 SER A CA 1
ATOM 686 C C . SER A 1 87 ? 8.930 -7.190 16.657 1.00 79.19 87 SER A C 1
ATOM 688 O O . SER A 1 87 ? 9.040 -7.505 17.844 1.00 79.19 87 SER A O 1
ATOM 690 N N . LEU A 1 88 ? 9.910 -6.580 15.983 1.00 75.56 88 LEU A N 1
ATOM 691 C CA . LEU A 1 88 ? 11.210 -6.241 16.559 1.00 75.56 88 LEU A CA 1
ATOM 692 C C . LEU A 1 88 ? 11.067 -5.249 17.720 1.00 75.56 88 LEU A C 1
ATOM 694 O O . LEU A 1 88 ? 11.548 -5.507 18.823 1.00 75.56 88 LEU A O 1
ATOM 698 N N . LYS A 1 89 ? 10.346 -4.144 17.509 1.00 81.62 89 LYS A N 1
ATOM 699 C CA . LYS A 1 89 ? 10.211 -3.076 18.513 1.00 81.62 89 LYS A CA 1
ATOM 700 C C . LYS A 1 89 ? 9.299 -3.451 19.687 1.00 81.62 89 LYS A C 1
ATOM 702 O O . LYS A 1 89 ? 9.556 -3.040 20.814 1.00 81.62 89 LYS A O 1
ATOM 707 N N . ILE A 1 90 ? 8.262 -4.254 19.459 1.00 82.75 90 ILE A N 1
ATOM 708 C CA . ILE A 1 90 ? 7.376 -4.789 20.501 1.00 82.75 90 ILE A CA 1
ATOM 709 C C . ILE A 1 90 ? 8.158 -5.718 21.412 1.00 82.75 90 ILE A C 1
ATOM 711 O O . ILE A 1 90 ? 7.985 -5.636 22.619 1.00 82.75 90 ILE A O 1
ATOM 715 N N . ASN A 1 91 ? 9.059 -6.548 20.883 1.00 82.62 91 ASN A N 1
ATOM 716 C CA . ASN A 1 91 ? 9.932 -7.350 21.738 1.00 82.62 91 ASN A CA 1
ATOM 717 C C . ASN A 1 91 ? 10.768 -6.472 22.678 1.00 82.62 91 ASN A C 1
ATOM 719 O O . ASN A 1 91 ? 10.923 -6.811 23.850 1.00 82.62 91 ASN A O 1
ATOM 723 N N . ASP A 1 92 ? 11.258 -5.328 22.205 1.00 81.38 92 ASP A N 1
ATOM 724 C CA . ASP A 1 92 ? 11.994 -4.388 23.051 1.00 81.38 92 ASP A CA 1
ATOM 725 C C . ASP A 1 92 ? 11.099 -3.674 24.070 1.00 81.38 92 ASP A C 1
ATOM 727 O O . ASP A 1 92 ? 11.517 -3.484 25.214 1.00 81.38 92 ASP A O 1
ATOM 731 N N . ILE A 1 93 ? 9.857 -3.340 23.703 1.00 82.19 93 ILE A N 1
ATOM 732 C CA . ILE A 1 93 ? 8.845 -2.841 24.646 1.00 82.19 93 ILE A CA 1
ATOM 733 C C . ILE A 1 93 ? 8.582 -3.893 25.726 1.00 82.19 93 ILE A C 1
ATOM 735 O O . ILE A 1 93 ? 8.710 -3.590 26.907 1.00 82.19 93 ILE A O 1
ATOM 739 N N . LEU A 1 94 ? 8.291 -5.138 25.344 1.00 83.38 94 LEU A N 1
ATOM 740 C CA . LEU A 1 94 ? 8.007 -6.237 26.268 1.00 83.38 94 LEU A CA 1
ATOM 741 C C .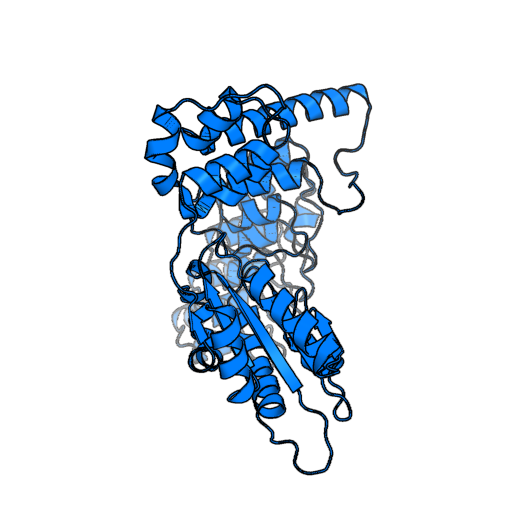 LEU A 1 94 ? 9.183 -6.505 27.209 1.00 83.38 94 LEU A C 1
ATOM 743 O O . LEU A 1 94 ? 8.971 -6.648 28.405 1.00 83.38 94 LEU A O 1
ATOM 747 N N . LYS A 1 95 ? 10.429 -6.470 26.719 1.00 81.12 95 LYS A N 1
ATOM 748 C CA . LYS A 1 95 ? 11.624 -6.573 27.576 1.00 81.12 95 LYS A CA 1
ATOM 749 C C . LYS A 1 95 ? 11.714 -5.457 28.613 1.00 81.12 95 LYS A C 1
ATOM 751 O O . LYS A 1 95 ? 12.292 -5.680 29.669 1.00 81.12 95 LYS A O 1
ATOM 756 N N . ARG A 1 96 ? 11.234 -4.247 28.311 1.00 73.38 96 ARG A N 1
ATOM 757 C CA . ARG A 1 96 ? 11.226 -3.118 29.258 1.00 73.38 96 ARG A CA 1
ATOM 758 C C . ARG A 1 96 ? 10.062 -3.216 30.239 1.00 73.38 96 ARG A C 1
ATOM 760 O O . ARG A 1 96 ? 10.247 -2.927 31.411 1.00 73.38 96 ARG A O 1
ATOM 767 N N . VAL A 1 97 ? 8.908 -3.663 29.758 1.00 74.38 97 VAL A N 1
ATOM 768 C CA . VAL A 1 97 ? 7.666 -3.845 30.519 1.00 74.38 97 VAL A CA 1
ATOM 769 C C . VAL A 1 97 ? 7.761 -5.038 31.483 1.00 74.38 97 VAL A C 1
ATOM 771 O O . VAL A 1 97 ? 7.253 -4.966 32.595 1.00 74.38 97 VAL A O 1
ATOM 774 N N . ASP A 1 98 ? 8.467 -6.107 31.106 1.00 70.19 98 ASP A N 1
ATOM 775 C CA . ASP A 1 98 ? 8.697 -7.292 31.948 1.00 70.19 98 ASP A CA 1
ATOM 776 C C . ASP A 1 98 ? 9.819 -7.085 32.989 1.00 70.19 98 ASP A C 1
ATOM 778 O O . ASP A 1 98 ? 10.052 -7.961 33.825 1.00 70.19 98 ASP A O 1
ATOM 782 N N . LYS A 1 99 ? 10.531 -5.944 32.984 1.00 67.62 99 LYS A N 1
ATOM 783 C CA . LYS A 1 99 ? 11.474 -5.642 34.069 1.00 67.62 99 LYS A CA 1
ATOM 784 C C . LYS A 1 99 ? 10.683 -5.414 35.352 1.00 67.62 99 LYS A C 1
ATOM 786 O O . LYS A 1 99 ? 9.884 -4.485 35.441 1.00 67.62 99 LYS A O 1
ATOM 791 N N . ASN A 1 100 ? 10.945 -6.246 36.358 1.00 58.62 100 ASN A N 1
ATOM 792 C CA . ASN A 1 100 ? 10.480 -5.983 37.715 1.00 58.62 100 ASN A CA 1
ATOM 793 C C . ASN A 1 100 ? 10.957 -4.588 38.153 1.00 58.62 100 ASN A C 1
ATOM 795 O O . ASN A 1 100 ? 12.079 -4.217 37.792 1.00 58.62 100 ASN A O 1
ATOM 799 N N . PRO A 1 101 ? 10.161 -3.846 38.947 1.00 62.03 101 PRO A N 1
ATOM 800 C CA . PRO A 1 101 ? 10.559 -2.574 39.545 1.00 62.03 101 PRO A CA 1
ATOM 801 C C . PRO A 1 101 ? 11.651 -2.821 40.594 1.00 62.03 101 PRO A C 1
ATOM 803 O O . PRO A 1 101 ? 11.445 -2.742 41.800 1.00 62.03 101 PRO A O 1
ATOM 806 N N . GLN A 1 102 ? 12.833 -3.208 40.136 1.00 56.00 102 GLN A N 1
ATOM 807 C CA . GLN A 1 102 ? 14.034 -3.279 40.938 1.00 56.00 102 GLN A CA 1
ATOM 808 C C . GLN A 1 102 ? 14.767 -1.968 40.682 1.00 56.00 102 GLN A C 1
ATOM 810 O O . GLN A 1 102 ? 15.057 -1.646 39.530 1.00 56.00 102 GLN A O 1
ATOM 815 N N . ASN A 1 103 ? 15.015 -1.218 41.759 1.00 56.34 103 ASN A N 1
ATOM 816 C CA . ASN A 1 103 ? 15.703 0.084 41.802 1.00 56.34 103 ASN A CA 1
ATOM 817 C C . ASN A 1 103 ? 14.821 1.350 41.742 1.00 56.34 103 ASN A C 1
ATOM 819 O O . ASN A 1 103 ? 15.311 2.403 41.352 1.00 56.34 103 ASN A O 1
ATOM 823 N N . GLY A 1 104 ? 13.555 1.293 42.176 1.00 62.53 104 GLY A N 1
ATOM 824 C CA . GLY A 1 104 ? 12.732 2.504 42.367 1.00 62.53 104 GLY A CA 1
ATOM 825 C C . GLY A 1 104 ? 12.078 3.065 41.099 1.00 62.53 104 GLY A C 1
ATOM 826 O O . GLY A 1 104 ? 11.512 4.152 41.140 1.00 62.53 104 GLY A O 1
ATOM 827 N N . HIS A 1 105 ? 12.125 2.318 39.996 1.00 72.06 105 HIS A N 1
ATOM 828 C CA . HIS A 1 105 ? 11.402 2.647 38.771 1.00 72.06 105 HIS A CA 1
ATOM 829 C C . HIS A 1 105 ? 9.893 2.382 38.902 1.00 72.06 105 HIS A C 1
ATOM 831 O O . HIS A 1 105 ? 9.472 1.417 39.545 1.00 72.06 105 HIS A O 1
ATOM 837 N N . GLY A 1 106 ? 9.089 3.229 38.260 1.00 79.00 106 GLY A N 1
ATOM 838 C CA . GLY A 1 106 ? 7.644 3.086 38.129 1.00 79.00 106 GLY A CA 1
ATOM 839 C C . GLY A 1 106 ? 7.236 1.865 37.301 1.00 79.00 106 GLY A C 1
ATOM 840 O O . GLY A 1 106 ? 7.984 1.357 36.462 1.00 79.00 106 GLY A O 1
ATOM 841 N N . VAL A 1 107 ? 6.025 1.372 37.552 1.00 87.56 107 VAL A N 1
ATOM 842 C CA . VAL A 1 107 ? 5.462 0.190 36.890 1.00 87.56 107 VAL A CA 1
ATOM 843 C C . VAL A 1 107 ? 4.887 0.577 35.533 1.00 87.56 107 VAL A C 1
ATOM 845 O O . VAL A 1 107 ? 3.979 1.401 35.443 1.00 87.56 107 VAL A O 1
ATOM 848 N N . VAL A 1 108 ? 5.352 -0.075 34.471 1.00 88.75 108 VAL A N 1
ATOM 849 C CA . VAL A 1 108 ? 4.795 0.107 33.126 1.00 88.75 108 VAL A CA 1
ATOM 850 C C . VAL A 1 108 ? 3.886 -1.058 32.787 1.00 88.75 108 VAL A C 1
ATOM 852 O O . VAL A 1 108 ? 4.295 -2.210 32.901 1.00 88.75 108 VAL A O 1
ATOM 855 N N . LYS A 1 109 ? 2.671 -0.764 32.326 1.00 90.88 109 LYS A N 1
ATOM 856 C CA . LYS A 1 109 ? 1.718 -1.751 31.815 1.00 90.88 109 LYS A CA 1
ATOM 857 C C . LYS A 1 109 ? 1.286 -1.415 30.391 1.00 90.88 109 LYS A C 1
ATOM 859 O O . LYS A 1 109 ? 1.209 -0.246 30.014 1.00 90.88 109 LYS A O 1
ATOM 864 N N . VAL A 1 110 ? 0.968 -2.440 29.604 1.00 91.25 110 VAL A N 1
ATOM 865 C CA . VAL A 1 110 ? 0.476 -2.294 28.228 1.00 91.25 110 VAL A CA 1
ATOM 866 C C . VAL A 1 110 ? -0.782 -3.136 28.017 1.00 91.25 110 VAL A C 1
ATOM 868 O O . VAL A 1 110 ? -0.797 -4.344 28.251 1.00 91.25 110 VAL A O 1
ATOM 871 N N . LEU A 1 111 ? -1.845 -2.483 27.551 1.00 91.38 111 LEU A N 1
ATOM 872 C CA . LEU A 1 111 ? -3.126 -3.086 27.196 1.00 91.38 111 LEU A CA 1
ATOM 873 C C . LEU A 1 111 ? -3.349 -2.946 25.696 1.00 91.38 111 LEU A C 1
ATOM 875 O O . LEU A 1 111 ? -3.572 -1.846 25.191 1.00 91.38 111 LEU A O 1
ATOM 879 N N . PHE A 1 112 ? -3.351 -4.071 24.995 1.00 89.44 112 PHE A N 1
ATOM 880 C CA . PHE A 1 112 ? -3.724 -4.138 23.589 1.00 89.44 112 PHE A CA 1
ATOM 881 C C . PHE A 1 112 ? -5.165 -4.632 23.459 1.00 89.44 112 PHE A C 1
ATOM 883 O O . PHE A 1 112 ? -5.590 -5.516 24.202 1.00 89.44 112 PHE A O 1
ATOM 890 N N . ALA A 1 113 ? -5.907 -4.134 22.473 1.00 87.44 113 ALA A N 1
ATOM 891 C CA . ALA A 1 113 ? -7.157 -4.749 22.038 1.00 87.44 113 ALA A CA 1
ATOM 892 C C . ALA A 1 113 ? -7.154 -4.989 20.531 1.00 87.44 113 ALA A C 1
ATOM 894 O O . ALA A 1 113 ? -6.805 -4.097 19.767 1.00 87.44 113 ALA A O 1
ATOM 895 N N . THR A 1 114 ? -7.583 -6.170 20.089 1.00 81.75 114 THR A N 1
ATOM 896 C CA . THR A 1 114 ? -7.689 -6.500 18.660 1.00 81.75 114 THR A CA 1
ATOM 897 C C . THR A 1 114 ? -8.930 -7.339 18.354 1.00 81.75 114 THR A C 1
ATOM 899 O O . THR A 1 114 ? -9.582 -7.905 19.242 1.00 81.75 114 THR A O 1
ATOM 902 N N . GLN A 1 115 ? -9.304 -7.391 17.079 1.00 77.56 115 GLN A N 1
ATOM 903 C CA . GLN A 1 115 ? -10.421 -8.201 16.609 1.00 77.56 115 GLN A CA 1
ATOM 904 C C . GLN A 1 115 ? -10.001 -9.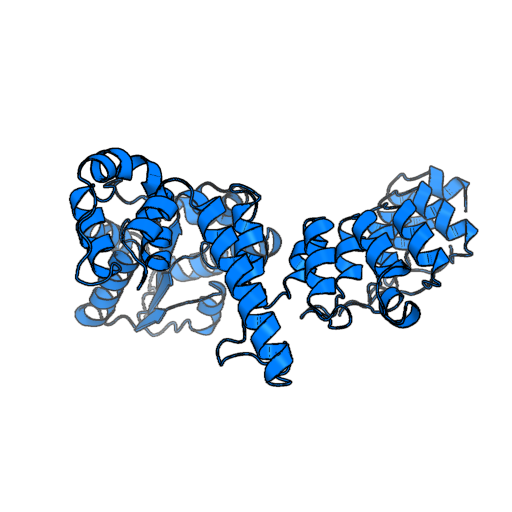660 16.413 1.00 77.56 115 GLN A C 1
ATOM 906 O O . GLN A 1 115 ? -8.878 -9.947 16.013 1.00 77.56 115 GLN A O 1
ATOM 911 N N . THR A 1 116 ? -10.921 -10.598 16.649 1.00 77.50 116 THR A N 1
ATOM 912 C CA . THR A 1 116 ? -10.646 -12.034 16.458 1.00 77.50 116 THR A CA 1
ATOM 913 C C . THR A 1 116 ? -10.276 -12.388 15.016 1.00 77.50 116 THR A C 1
ATOM 915 O O . THR A 1 116 ? -9.451 -13.271 14.821 1.00 77.50 116 THR A O 1
ATOM 918 N N . CYS A 1 117 ? -10.853 -11.716 14.013 1.00 67.12 117 CYS A N 1
ATOM 919 C CA . CYS A 1 117 ? -10.473 -11.910 12.609 1.00 67.12 117 CYS A CA 1
ATOM 920 C C . CYS A 1 117 ? -9.012 -11.519 12.359 1.00 67.12 117 CYS A C 1
ATOM 922 O O . CYS A 1 117 ? -8.277 -12.285 11.754 1.00 67.12 117 CYS A O 1
ATOM 924 N N . VAL A 1 118 ? -8.586 -10.381 12.909 1.00 73.44 118 VAL A N 1
ATOM 925 C CA . VAL A 1 118 ? -7.218 -9.870 12.784 1.00 73.44 118 VAL A CA 1
ATOM 926 C C . VAL A 1 118 ? -6.222 -10.754 13.531 1.00 73.44 118 VAL A C 1
ATOM 928 O O . VAL A 1 118 ? -5.172 -11.084 13.002 1.00 73.44 118 VAL A O 1
ATOM 931 N N . PHE A 1 119 ? -6.570 -11.200 14.739 1.00 76.75 119 PHE A N 1
ATOM 932 C CA . PHE A 1 119 ? -5.729 -12.104 15.527 1.00 76.75 119 PHE A CA 1
ATOM 933 C C . PHE A 1 119 ? -5.459 -13.448 14.828 1.00 76.75 119 PHE A C 1
ATOM 935 O O . PHE A 1 119 ? -4.413 -14.050 15.041 1.00 76.75 119 PHE A O 1
ATOM 942 N N . LYS A 1 120 ? -6.404 -13.922 14.006 1.00 75.12 120 LYS A N 1
ATOM 943 C CA . LYS A 1 120 ? -6.288 -15.172 13.236 1.00 75.12 120 LYS A CA 1
ATOM 944 C C . LYS A 1 120 ? -5.606 -14.990 11.874 1.00 75.12 120 LYS A C 1
ATOM 946 O O . LYS A 1 120 ? -5.454 -15.970 11.150 1.00 75.12 120 LYS A O 1
ATOM 951 N N . ASP A 1 121 ? -5.256 -13.764 11.497 1.00 73.19 121 ASP A N 1
ATOM 952 C CA . ASP A 1 121 ? -4.614 -13.478 10.218 1.00 73.19 121 ASP A CA 1
ATOM 953 C C . ASP A 1 121 ? -3.146 -13.944 10.223 1.00 73.19 121 ASP A C 1
ATOM 955 O O . ASP A 1 121 ? -2.419 -13.740 11.198 1.00 73.19 121 ASP A O 1
ATOM 959 N N . LYS A 1 122 ? -2.680 -14.528 9.109 1.00 68.88 122 LYS A N 1
ATOM 960 C CA . LYS A 1 122 ? -1.292 -15.007 8.944 1.00 68.88 122 LYS A CA 1
ATOM 961 C C . LYS A 1 122 ? -0.251 -13.905 9.135 1.00 68.88 122 LYS A C 1
ATOM 963 O O . LYS A 1 122 ? 0.888 -14.166 9.512 1.00 68.88 122 LYS A O 1
ATOM 968 N N . VAL A 1 123 ? -0.608 -12.660 8.839 1.00 67.44 123 VAL A N 1
ATOM 969 C CA . VAL A 1 123 ? 0.278 -11.515 9.033 1.00 67.44 123 VAL A CA 1
ATOM 970 C C . VAL A 1 123 ? 0.421 -11.210 10.527 1.00 67.44 123 VAL A C 1
ATOM 972 O O . VAL A 1 123 ? 1.526 -10.900 10.971 1.00 67.44 123 VAL A O 1
ATOM 975 N N . PHE A 1 124 ? -0.639 -11.390 11.325 1.00 74.50 124 PHE A N 1
ATOM 976 C CA . PHE A 1 124 ? -0.587 -11.243 12.783 1.00 74.50 124 PHE A CA 1
ATOM 977 C C . PHE A 1 124 ? 0.213 -12.366 13.461 1.00 74.50 124 PHE A C 1
ATOM 979 O O . PHE A 1 124 ? 0.851 -12.109 14.480 1.00 74.50 124 PHE A O 1
ATOM 986 N N . GLU A 1 125 ? 0.281 -13.576 12.886 1.00 76.31 125 GLU A N 1
ATOM 987 C CA . GLU A 1 125 ? 1.143 -14.665 13.397 1.00 76.31 125 GLU A CA 1
ATOM 988 C C . GLU A 1 125 ? 2.617 -14.240 13.530 1.00 76.31 125 GLU A C 1
ATOM 990 O O . GLU A 1 125 ? 3.336 -14.720 14.408 1.00 76.31 125 GLU A O 1
ATOM 995 N N . ARG A 1 126 ? 3.066 -13.268 12.723 1.00 77.06 126 ARG A N 1
ATOM 996 C CA . ARG A 1 126 ? 4.416 -12.687 12.809 1.00 77.06 126 ARG A CA 1
ATOM 997 C C . ARG A 1 126 ? 4.645 -11.860 14.085 1.00 77.06 126 ARG A C 1
ATOM 999 O O . ARG A 1 126 ? 5.791 -11.664 14.478 1.00 77.06 126 ARG A O 1
ATOM 1006 N N . LEU A 1 127 ? 3.583 -11.431 14.777 1.00 76.44 127 LEU A N 1
ATOM 1007 C CA . LEU A 1 127 ? 3.611 -10.878 16.143 1.00 76.44 127 LEU A CA 1
ATOM 1008 C C . LEU A 1 127 ? 3.518 -11.978 17.212 1.00 76.44 127 LEU A C 1
ATOM 1010 O O . LEU A 1 127 ? 2.997 -11.747 18.305 1.00 76.44 127 LEU A O 1
ATOM 1014 N N . GLY A 1 128 ? 4.026 -13.180 16.928 1.00 76.69 128 GLY A N 1
ATOM 1015 C CA . GLY A 1 128 ? 3.934 -14.346 17.811 1.00 76.69 128 GLY A CA 1
ATOM 1016 C C . GLY A 1 128 ? 4.405 -14.107 19.253 1.00 76.69 128 GLY A C 1
ATOM 1017 O O . GLY A 1 128 ? 3.946 -14.800 20.160 1.00 76.69 128 GLY A O 1
ATOM 1018 N N . CYS A 1 129 ? 5.228 -13.084 19.510 1.00 80.81 129 CYS A N 1
ATOM 1019 C CA . CYS A 1 129 ? 5.612 -12.660 20.860 1.00 80.81 129 CYS A CA 1
ATOM 1020 C C . CYS A 1 129 ? 4.432 -12.228 21.750 1.00 80.81 129 CYS A C 1
ATOM 1022 O O . CYS A 1 129 ? 4.510 -12.367 22.972 1.00 80.81 129 CYS A O 1
ATOM 1024 N N . LEU A 1 130 ? 3.327 -11.757 21.161 1.00 85.31 130 LEU A N 1
ATOM 1025 C CA . LEU A 1 130 ? 2.131 -11.339 21.893 1.00 85.31 130 LEU A CA 1
ATOM 1026 C C . LEU A 1 130 ? 1.205 -12.499 22.271 1.00 85.31 130 LEU A C 1
ATOM 1028 O O . LEU A 1 130 ? 0.370 -12.346 23.164 1.00 85.31 130 LEU A O 1
ATOM 1032 N N . SER A 1 131 ? 1.373 -13.668 21.645 1.00 85.06 131 SER A N 1
ATOM 1033 C CA . SER A 1 131 ? 0.503 -14.834 21.847 1.00 85.06 131 SER A CA 1
ATOM 1034 C C . SER A 1 131 ? 0.375 -15.230 23.324 1.00 85.06 131 SER A C 1
ATOM 1036 O O . SER A 1 131 ? -0.739 -15.444 23.805 1.00 85.06 131 SER A O 1
ATOM 1038 N N . LYS A 1 132 ? 1.479 -15.209 24.084 1.00 87.12 132 LYS A N 1
ATOM 1039 C CA . LYS A 1 132 ? 1.502 -15.537 25.522 1.00 87.12 132 LYS A CA 1
ATOM 1040 C C . LYS A 1 132 ? 0.729 -14.545 26.408 1.00 87.12 132 LYS A C 1
ATOM 1042 O O . LYS A 1 132 ? 0.241 -14.920 27.472 1.00 87.12 132 LYS A O 1
ATOM 1047 N N . TYR A 1 133 ? 0.546 -13.302 25.958 1.00 90.25 133 TYR A N 1
ATOM 1048 C CA . TYR A 1 133 ? -0.193 -12.266 26.692 1.00 90.25 133 TYR A CA 1
ATOM 1049 C C . TYR A 1 133 ? -1.689 -12.232 26.333 1.00 90.25 133 TYR A C 1
ATOM 1051 O O . TYR A 1 133 ? -2.442 -11.413 26.862 1.00 90.25 133 TYR A O 1
ATOM 1059 N N . THR A 1 134 ? -2.149 -13.133 25.460 1.00 91.31 134 THR A N 1
ATOM 1060 C CA . THR A 1 134 ? -3.518 -13.130 24.926 1.00 91.31 134 THR A CA 1
ATOM 1061 C C . THR A 1 134 ? -4.567 -13.431 25.995 1.00 91.31 134 THR A C 1
ATOM 1063 O O . THR A 1 134 ? -4.428 -14.358 26.794 1.00 91.31 134 THR A O 1
ATOM 1066 N N . PHE A 1 135 ? -5.654 -12.669 25.989 1.00 91.81 135 PHE A N 1
ATOM 1067 C CA . PHE A 1 135 ? -6.885 -12.920 26.722 1.00 91.81 135 PHE A CA 1
ATOM 1068 C C . PHE A 1 135 ? -8.061 -12.869 25.742 1.00 91.81 135 PHE A C 1
ATOM 1070 O O . PHE A 1 135 ? -8.412 -11.807 25.225 1.00 91.81 135 PHE A O 1
ATOM 1077 N N . GLN A 1 136 ? -8.674 -14.021 25.484 1.00 89.19 136 GLN A N 1
ATOM 1078 C CA . GLN A 1 136 ? -9.863 -14.111 24.644 1.00 89.19 136 GLN A CA 1
ATOM 1079 C C . GLN A 1 136 ? -11.099 -13.771 25.486 1.00 89.19 136 GLN A C 1
ATOM 1081 O O . GLN A 1 136 ? -11.359 -14.428 26.494 1.00 89.19 136 GLN A O 1
ATOM 1086 N N . LEU A 1 137 ? -11.867 -12.759 25.077 1.00 85.56 137 LEU A N 1
ATOM 1087 C CA . LEU A 1 137 ? -13.152 -12.459 25.711 1.00 85.56 137 LEU A CA 1
ATOM 1088 C C . LEU A 1 137 ? -14.127 -13.625 25.538 1.00 85.56 137 LEU A C 1
ATOM 1090 O O . LEU A 1 137 ? -14.121 -14.301 24.504 1.00 85.56 137 LEU A O 1
ATOM 1094 N N . SER A 1 138 ? -15.001 -13.815 26.526 1.00 79.06 138 SER A N 1
ATOM 1095 C CA . SER A 1 138 ? -16.092 -14.779 26.414 1.00 79.06 138 SER A CA 1
ATOM 1096 C C . SER A 1 138 ? -16.985 -14.428 25.217 1.00 79.06 138 SER A C 1
ATOM 1098 O O . SER A 1 138 ? -17.330 -13.266 24.985 1.00 79.06 138 SER A O 1
ATOM 1100 N N . GLU A 1 139 ? -17.324 -15.426 24.397 1.00 64.69 139 GLU A N 1
ATOM 1101 C CA . GLU A 1 139 ? -18.230 -15.226 23.266 1.00 64.69 139 GLU A CA 1
ATOM 1102 C C . GLU A 1 139 ? -19.668 -15.103 23.778 1.00 64.69 139 GLU A C 1
ATOM 1104 O O . GLU A 1 139 ? -20.425 -16.068 23.798 1.00 64.69 139 GLU A O 1
ATOM 1109 N N . MET A 1 140 ? -20.045 -13.899 24.204 1.00 61.25 140 MET A N 1
ATOM 1110 C CA . MET A 1 140 ? -21.442 -13.527 24.412 1.00 61.25 140 MET A CA 1
ATOM 1111 C C . MET A 1 140 ? -21.855 -12.588 23.274 1.00 61.25 140 MET A C 1
ATOM 1113 O O . MET A 1 140 ? -21.706 -11.372 23.405 1.00 61.25 140 MET A O 1
ATOM 1117 N N . PRO A 1 141 ? -22.274 -13.121 22.108 1.00 60.91 141 PRO A N 1
ATOM 1118 C CA . PRO A 1 141 ? -22.796 -12.277 21.043 1.00 60.91 141 PRO A CA 1
ATOM 1119 C C . PRO A 1 141 ? -24.009 -11.507 21.568 1.00 60.91 141 PRO A C 1
ATOM 1121 O O . PRO A 1 141 ? -24.831 -12.077 22.285 1.00 60.91 141 PRO A O 1
ATOM 1124 N N . LEU A 1 142 ? -24.119 -10.228 21.195 1.00 63.62 142 LEU A N 1
ATOM 1125 C CA . LEU A 1 142 ? -25.277 -9.400 21.537 1.00 63.62 142 LEU A CA 1
ATOM 1126 C C . LEU A 1 142 ? -26.564 -10.148 21.187 1.00 63.62 142 LEU A C 1
ATOM 1128 O O . LEU A 1 142 ? -26.742 -10.590 20.042 1.00 63.62 142 LEU A O 1
ATOM 1132 N N . GLU A 1 143 ? -27.472 -10.263 22.150 1.00 70.12 143 GLU A N 1
ATOM 1133 C CA . GLU A 1 143 ? -28.749 -10.917 21.898 1.00 70.12 143 GLU A CA 1
ATOM 1134 C C . GLU A 1 143 ? -29.553 -10.127 20.859 1.00 70.12 143 GLU A C 1
ATOM 1136 O O . GLU A 1 143 ? -29.397 -8.913 20.697 1.00 70.12 143 GLU A O 1
ATOM 1141 N N . ALA A 1 144 ? -30.464 -10.799 20.146 1.00 69.25 144 ALA A N 1
ATOM 1142 C CA . ALA A 1 144 ? -31.287 -10.142 19.127 1.00 69.25 144 ALA A CA 1
ATOM 1143 C C . ALA A 1 144 ? -32.036 -8.919 19.694 1.00 69.25 144 ALA A C 1
ATOM 1145 O O . ALA A 1 144 ? -32.157 -7.898 19.018 1.00 69.25 144 ALA A O 1
ATOM 1146 N N . GLN A 1 145 ? -32.468 -8.981 20.958 1.00 69.19 145 GLN A N 1
ATOM 1147 C CA . GLN A 1 145 ? -33.133 -7.873 21.647 1.00 69.19 145 GLN A CA 1
ATOM 1148 C C . GLN A 1 145 ? -32.194 -6.688 21.928 1.00 69.19 145 GLN A C 1
ATOM 1150 O O . GLN A 1 145 ? -32.583 -5.533 21.733 1.00 69.19 145 GLN A O 1
ATOM 1155 N N . GLU A 1 146 ? -30.948 -6.947 22.326 1.00 73.12 146 GLU A N 1
ATOM 1156 C CA . GLU A 1 146 ? -29.937 -5.909 22.562 1.00 73.12 146 GLU A CA 1
ATOM 1157 C C . GLU A 1 146 ? -29.541 -5.217 21.259 1.00 73.12 146 GLU A C 1
ATOM 1159 O O . GLU A 1 146 ? -29.489 -3.987 21.192 1.00 73.12 146 GLU A O 1
ATOM 1164 N N . LYS A 1 147 ? -29.369 -6.000 20.190 1.00 73.88 147 LYS A N 1
ATOM 1165 C CA . LYS A 1 147 ? -29.155 -5.492 18.833 1.00 73.88 147 LYS A CA 1
ATOM 1166 C C . LYS A 1 147 ? -30.284 -4.573 18.393 1.00 73.88 147 LYS A C 1
ATOM 1168 O O . LYS A 1 147 ? -30.029 -3.465 17.936 1.00 73.88 147 LYS A O 1
ATOM 1173 N N . ILE A 1 148 ? -31.538 -4.971 18.592 1.00 72.50 148 ILE A N 1
ATOM 1174 C CA . ILE A 1 148 ? -32.690 -4.116 18.273 1.00 72.50 148 ILE A CA 1
ATOM 1175 C C . ILE A 1 148 ? -32.648 -2.821 19.084 1.00 72.50 148 ILE A C 1
ATOM 1177 O O . ILE A 1 148 ? -32.874 -1.746 18.532 1.00 72.50 148 ILE A O 1
ATOM 1181 N N . LYS A 1 149 ? -32.335 -2.897 20.382 1.00 75.00 149 LYS A N 1
ATOM 1182 C CA . LYS A 1 149 ? -32.206 -1.711 21.238 1.00 75.00 149 LYS A CA 1
ATOM 1183 C C . LYS A 1 149 ? -31.099 -0.773 20.749 1.00 75.00 149 LYS A C 1
ATOM 1185 O O . LYS A 1 149 ? -31.280 0.439 20.808 1.00 75.00 149 LYS A O 1
ATOM 1190 N N . MET A 1 150 ? -29.986 -1.312 20.252 1.00 72.75 150 MET A N 1
ATOM 1191 C CA . MET A 1 150 ? -28.918 -0.524 19.631 1.00 72.75 150 MET A CA 1
ATOM 1192 C C . MET A 1 150 ? -29.363 0.085 18.302 1.00 72.75 150 MET A C 1
ATOM 1194 O O . MET A 1 150 ? -29.217 1.288 18.123 1.00 72.75 150 MET A O 1
ATOM 1198 N N . LEU A 1 151 ? -29.967 -0.702 17.412 1.00 71.62 151 LEU A N 1
ATOM 1199 C CA . LEU A 1 151 ? -30.417 -0.250 16.094 1.00 71.62 151 LEU A CA 1
ATOM 1200 C C . LEU A 1 151 ? -31.471 0.861 16.200 1.00 71.62 151 LEU A C 1
ATOM 1202 O O . LEU A 1 151 ? -31.409 1.844 15.470 1.00 71.62 151 LEU A O 1
ATOM 1206 N N . LYS A 1 152 ? -32.377 0.769 17.183 1.00 72.75 152 LYS A N 1
ATOM 1207 C CA . LYS A 1 152 ? -33.367 1.813 17.499 1.00 72.75 152 LYS A CA 1
ATOM 1208 C C . LYS A 1 152 ? -32.752 3.174 17.842 1.00 72.75 152 LYS A C 1
ATOM 1210 O O . LYS A 1 152 ? -33.443 4.171 17.700 1.00 72.75 152 LYS A O 1
ATOM 1215 N N . LYS A 1 153 ? -31.490 3.237 18.286 1.00 71.31 153 LYS A N 1
ATOM 1216 C CA . LYS A 1 153 ? -30.798 4.519 18.521 1.00 71.31 153 LYS A CA 1
ATOM 1217 C C . LYS A 1 153 ? -30.396 5.225 17.224 1.00 71.31 153 LYS A C 1
ATOM 1219 O O . LYS A 1 153 ? -30.196 6.431 17.253 1.00 71.31 153 LYS A O 1
ATOM 1224 N N . TYR A 1 154 ? -30.260 4.476 16.131 1.00 64.81 154 TYR A N 1
ATOM 1225 C CA . TYR A 1 154 ? -29.821 4.981 14.828 1.00 64.81 154 TYR A CA 1
ATOM 1226 C C . TYR A 1 154 ? -30.989 5.225 13.858 1.00 64.81 154 TYR A C 1
ATOM 1228 O O . TYR A 1 154 ? -30.865 6.036 12.943 1.00 64.81 154 TYR A O 1
ATOM 1236 N N . LEU A 1 155 ? -32.125 4.553 14.069 1.00 66.00 155 LEU A N 1
ATOM 1237 C CA . LEU A 1 155 ? -33.342 4.722 13.272 1.00 66.00 155 LEU A CA 1
ATOM 1238 C C . LEU A 1 155 ? -34.067 6.039 13.605 1.00 66.00 155 LEU A C 1
ATOM 1240 O O . LEU A 1 155 ? -34.105 6.470 14.758 1.00 66.00 155 LEU A O 1
ATOM 1244 N N . ALA A 1 156 ? -34.697 6.654 12.599 1.00 58.22 156 ALA A N 1
ATOM 1245 C CA . ALA A 1 156 ? -35.590 7.796 12.802 1.00 58.22 156 ALA A CA 1
ATOM 1246 C C . ALA A 1 156 ? -36.787 7.429 13.714 1.00 58.22 156 ALA A C 1
ATOM 1248 O O . ALA A 1 156 ? -37.230 6.278 13.735 1.00 58.22 156 ALA A O 1
ATOM 1249 N N . LYS A 1 157 ? -37.305 8.416 14.465 1.00 56.12 157 LYS A N 1
ATOM 1250 C CA . LYS A 1 157 ? -38.206 8.259 15.634 1.00 56.12 157 LYS A CA 1
ATOM 1251 C C . LYS A 1 157 ? -39.452 7.370 15.452 1.00 56.12 157 LYS A C 1
ATOM 1253 O O . LYS A 1 157 ? -39.940 6.863 16.457 1.00 56.12 157 LYS A O 1
ATOM 1258 N N . ASP A 1 158 ? -39.915 7.115 14.229 1.00 56.25 158 ASP A N 1
ATOM 1259 C CA . ASP A 1 158 ? -41.202 6.443 13.972 1.00 56.25 158 ASP A CA 1
ATOM 1260 C C . ASP A 1 158 ? -41.080 5.008 13.421 1.00 56.25 158 ASP A C 1
ATOM 1262 O O . ASP A 1 158 ? -42.060 4.382 13.017 1.00 56.25 158 ASP A O 1
ATOM 1266 N N . GLY A 1 159 ? -39.872 4.443 13.420 1.00 57.03 159 GLY A N 1
ATOM 1267 C CA . GLY A 1 159 ? -39.594 3.171 12.767 1.00 57.03 159 GLY A CA 1
ATOM 1268 C C . GLY A 1 159 ? -39.781 1.903 13.610 1.00 57.03 159 GLY A C 1
ATOM 1269 O O . GLY A 1 159 ? -38.907 1.560 14.411 1.00 57.03 159 GLY A O 1
ATOM 1270 N N . LYS A 1 160 ? -40.852 1.125 13.389 1.00 64.69 160 LYS A N 1
ATOM 1271 C CA . LYS A 1 160 ? -40.969 -0.250 13.928 1.00 64.69 160 LYS A CA 1
ATOM 1272 C C . LYS A 1 160 ? -40.336 -1.269 12.972 1.00 64.69 160 LYS A C 1
ATOM 1274 O O . LYS A 1 160 ? -40.759 -1.395 11.832 1.00 64.69 160 LYS A O 1
ATOM 1279 N N . MET A 1 161 ? -39.349 -2.027 13.456 1.00 65.88 161 MET A N 1
ATOM 1280 C CA . MET A 1 161 ? -38.761 -3.151 12.713 1.00 65.88 161 MET A CA 1
ATOM 1281 C C . MET A 1 161 ? -39.730 -4.348 12.649 1.00 65.88 161 MET A C 1
ATOM 1283 O O . MET A 1 161 ? -40.305 -4.683 13.688 1.00 65.88 161 MET A O 1
ATOM 1287 N N . PRO A 1 162 ? -39.885 -5.023 11.493 1.00 67.94 162 PRO A N 1
ATOM 1288 C CA . PRO A 1 162 ? -40.718 -6.218 11.362 1.00 67.94 162 PRO A CA 1
ATOM 1289 C C . PRO A 1 162 ? -40.269 -7.344 12.298 1.00 67.94 162 PRO A C 1
ATOM 1291 O O . PRO A 1 162 ? -39.072 -7.597 12.446 1.00 67.94 162 PRO A O 1
ATOM 1294 N N . GLU A 1 163 ? -41.214 -8.073 12.891 1.00 63.16 163 GLU A N 1
ATOM 1295 C CA . GLU A 1 163 ? -40.898 -9.155 13.836 1.00 63.16 163 GLU A CA 1
ATOM 1296 C C . GLU A 1 163 ? -40.075 -10.281 13.190 1.00 63.16 163 GLU A C 1
ATOM 1298 O O . GLU A 1 163 ? -39.130 -10.780 13.800 1.00 63.16 163 GLU A O 1
ATOM 1303 N N . ASP A 1 164 ? -40.329 -10.622 11.924 1.00 65.12 164 ASP A N 1
ATOM 1304 C CA . ASP A 1 164 ? -39.580 -11.672 11.218 1.00 65.12 164 ASP A CA 1
ATOM 1305 C C . ASP A 1 164 ? -38.134 -11.287 10.879 1.00 65.12 164 ASP A C 1
ATOM 1307 O O . ASP A 1 164 ? -37.264 -12.155 10.763 1.00 65.12 164 ASP A O 1
ATOM 1311 N N . PHE A 1 165 ? -37.834 -9.988 10.804 1.00 64.31 165 PHE A N 1
ATOM 1312 C CA . PHE A 1 165 ? -36.470 -9.497 10.614 1.00 64.31 165 PHE A CA 1
ATOM 1313 C C . PHE A 1 165 ? -35.583 -9.823 11.832 1.00 64.31 165 PHE A C 1
ATOM 1315 O O . PHE A 1 165 ? -34.407 -10.174 11.696 1.00 64.31 165 PHE A O 1
ATOM 1322 N N . THR A 1 166 ? -36.170 -9.804 13.033 1.00 60.88 166 THR A N 1
ATOM 1323 C CA . THR A 1 166 ? -35.450 -10.024 14.296 1.00 60.88 166 THR A CA 1
ATOM 1324 C C . THR A 1 166 ? -34.885 -11.439 14.438 1.00 60.88 166 THR A C 1
ATOM 1326 O O . THR A 1 166 ? -33.825 -11.625 15.040 1.00 60.88 166 THR A O 1
ATOM 1329 N N . LYS A 1 167 ? -35.531 -12.431 13.809 1.00 65.25 167 LYS A N 1
ATOM 1330 C CA . LYS A 1 167 ? -35.140 -13.850 13.862 1.00 65.25 167 LYS A CA 1
ATOM 1331 C C . LYS A 1 167 ? -33.818 -14.131 13.138 1.00 65.25 167 LYS A C 1
ATOM 1333 O O . LYS A 1 167 ? -33.119 -15.079 13.487 1.00 65.25 167 LYS A O 1
ATOM 1338 N N . ASN A 1 168 ? -33.439 -13.289 12.173 1.00 64.00 168 ASN A N 1
ATOM 1339 C CA . ASN A 1 168 ? -32.257 -13.488 11.326 1.00 64.00 168 ASN A CA 1
ATOM 1340 C C . ASN A 1 168 ? -31.052 -12.605 11.704 1.00 64.00 168 ASN A C 1
ATOM 1342 O O . ASN A 1 168 ? -29.994 -12.727 11.088 1.00 64.00 168 ASN A O 1
ATOM 1346 N N . LEU A 1 169 ? -31.156 -11.769 12.747 1.00 63.56 169 LEU A N 1
ATOM 1347 C CA . LEU A 1 169 ? -30.090 -10.846 13.178 1.00 63.56 169 LEU A CA 1
ATOM 1348 C C . LEU A 1 169 ? -28.791 -11.533 13.639 1.00 63.56 169 LEU A C 1
ATOM 1350 O O . LEU A 1 169 ? -27.739 -10.891 13.654 1.00 63.56 169 LEU A O 1
ATOM 1354 N N . LYS A 1 170 ? -28.845 -12.824 13.993 1.00 62.12 170 LYS A N 1
ATOM 1355 C CA . LYS A 1 170 ? -27.653 -13.636 14.307 1.00 62.12 170 LYS A CA 1
ATOM 1356 C C . LYS A 1 170 ? -26.738 -13.846 13.094 1.00 62.12 170 LYS A C 1
ATOM 1358 O O . LYS A 1 170 ? -25.544 -14.040 13.252 1.00 62.12 170 LYS A O 1
ATOM 1363 N N . ARG A 1 171 ? -27.273 -13.784 11.868 1.00 62.16 171 ARG A N 1
ATOM 1364 C CA . ARG A 1 171 ? -26.482 -13.970 10.635 1.00 62.16 171 ARG A CA 1
ATOM 1365 C C . ARG A 1 171 ? -25.575 -12.782 10.308 1.00 62.16 171 ARG A C 1
ATOM 1367 O O . ARG A 1 171 ? -24.775 -12.873 9.387 1.00 62.16 171 ARG A O 1
ATOM 1374 N N . TYR A 1 172 ? -25.711 -11.679 11.041 1.00 61.12 172 TYR A N 1
ATOM 1375 C CA . TYR A 1 172 ? -25.036 -10.418 10.747 1.00 61.12 172 TYR A CA 1
ATOM 1376 C C . TYR A 1 172 ? -24.104 -9.962 11.874 1.00 61.12 172 TYR A C 1
ATOM 1378 O O . TYR A 1 172 ? -23.728 -8.796 11.883 1.00 61.12 172 TYR A O 1
ATOM 1386 N N . ASP A 1 173 ? -23.742 -10.834 12.825 1.00 57.50 173 ASP A N 1
ATOM 1387 C CA . ASP A 1 173 ? -22.882 -10.516 13.983 1.00 57.50 173 ASP A CA 1
ATOM 1388 C C . ASP A 1 173 ? -21.634 -9.705 13.598 1.00 57.50 173 ASP A C 1
ATOM 1390 O O . ASP A 1 173 ? -21.331 -8.700 14.241 1.00 57.50 173 ASP A O 1
ATOM 1394 N N . ASP A 1 174 ? -20.976 -10.082 12.502 1.00 51.75 174 ASP A N 1
ATOM 1395 C CA . ASP A 1 174 ? -19.697 -9.499 12.091 1.00 51.75 174 ASP A CA 1
ATOM 1396 C C . ASP A 1 174 ? -19.824 -8.083 11.503 1.00 51.75 174 ASP A C 1
ATOM 1398 O O . ASP A 1 174 ? -18.918 -7.262 11.650 1.00 51.75 174 ASP A O 1
ATOM 1402 N N . ILE A 1 175 ? -20.963 -7.765 10.877 1.00 52.47 175 ILE A N 1
ATOM 1403 C CA . ILE A 1 175 ? -21.207 -6.483 10.186 1.00 52.47 175 ILE A CA 1
ATOM 1404 C C . ILE A 1 175 ? -22.259 -5.609 10.881 1.00 52.47 175 ILE A C 1
ATOM 1406 O O . ILE A 1 175 ? -22.500 -4.472 10.474 1.00 52.47 175 ILE A O 1
ATOM 1410 N N . PHE A 1 176 ? -22.876 -6.111 11.952 1.00 63.91 176 PHE A N 1
ATOM 1411 C CA . PHE A 1 176 ? -23.980 -5.460 12.651 1.00 63.91 176 PHE A CA 1
ATOM 1412 C C . PHE A 1 176 ? -23.660 -4.021 13.108 1.00 63.91 176 PHE A C 1
ATOM 1414 O O . PHE A 1 176 ? -24.477 -3.132 12.845 1.00 63.91 176 PHE A O 1
ATOM 1421 N N . PRO A 1 177 ? -22.488 -3.725 13.714 1.00 59.56 177 PRO A N 1
ATOM 1422 C CA . PRO A 1 177 ? -22.152 -2.356 14.113 1.00 59.56 177 PRO A CA 1
ATOM 1423 C C . PRO A 1 177 ? -22.023 -1.388 12.928 1.00 59.56 177 PRO A C 1
ATOM 1425 O O . PRO A 1 177 ? -22.420 -0.228 13.034 1.00 59.56 177 PRO A O 1
ATOM 1428 N N . LEU A 1 178 ? -21.507 -1.866 11.791 1.00 57.25 178 LEU A N 1
ATOM 1429 C CA . LEU A 1 178 ? -21.365 -1.065 10.576 1.00 57.25 178 LEU A CA 1
ATOM 1430 C C . LEU A 1 178 ? -22.736 -0.718 9.989 1.00 57.25 178 LEU A C 1
ATOM 1432 O O . LEU A 1 178 ? -22.995 0.443 9.683 1.00 57.25 178 LEU A O 1
ATOM 1436 N N . ILE A 1 179 ? -23.628 -1.706 9.892 1.00 62.41 179 ILE A N 1
ATOM 1437 C CA . ILE A 1 179 ? -24.993 -1.498 9.397 1.00 62.41 179 ILE A CA 1
ATOM 1438 C C . ILE A 1 179 ? -25.759 -0.510 10.284 1.00 62.41 179 ILE A C 1
ATOM 1440 O O . ILE A 1 179 ? -26.457 0.356 9.757 1.00 62.41 179 ILE A O 1
ATOM 1444 N N . CYS A 1 180 ? -25.605 -0.594 11.613 1.00 64.19 180 CYS A N 1
ATOM 1445 C CA . CYS A 1 180 ? -26.217 0.370 12.532 1.00 64.19 180 CYS A CA 1
ATOM 1446 C C . CYS A 1 180 ? -25.784 1.802 12.207 1.00 64.19 180 CYS A C 1
ATOM 1448 O O . CYS A 1 180 ? -26.628 2.682 12.084 1.00 64.19 180 CYS A O 1
ATOM 1450 N N . LYS A 1 181 ? -24.481 2.016 12.003 1.00 58.59 181 LYS A N 1
ATOM 1451 C CA . LYS A 1 181 ? -23.929 3.331 11.666 1.00 58.59 181 LYS A CA 1
ATOM 1452 C C . LYS A 1 181 ? -24.378 3.827 10.287 1.00 58.59 181 LYS A C 1
ATOM 1454 O O . LYS A 1 181 ? -24.711 4.992 10.139 1.00 58.59 181 LYS A O 1
ATOM 1459 N N . LEU A 1 182 ? -24.437 2.953 9.282 1.00 60.53 182 LEU A N 1
ATOM 1460 C CA . LEU A 1 182 ? -24.936 3.304 7.941 1.00 60.53 182 LEU A CA 1
ATOM 1461 C C . LEU A 1 182 ? -26.442 3.605 7.917 1.00 60.53 182 LEU A C 1
ATOM 1463 O O . LEU A 1 182 ? -26.923 4.303 7.029 1.00 60.53 182 LEU A O 1
ATOM 1467 N N . SER A 1 183 ? -27.179 3.080 8.893 1.00 68.81 183 SER A N 1
ATOM 1468 C CA . SER A 1 183 ? -28.614 3.315 9.068 1.00 68.81 183 SER A CA 1
ATOM 1469 C C . SER A 1 183 ? -28.935 4.624 9.788 1.00 68.81 183 SER A C 1
ATOM 1471 O O . SER A 1 183 ? -30.108 4.961 9.934 1.00 68.81 183 SER A O 1
ATOM 1473 N N . GLU A 1 184 ? -27.920 5.349 10.258 1.00 73.81 184 GLU A N 1
ATOM 1474 C CA . GLU A 1 184 ? -28.095 6.579 11.019 1.00 73.81 184 GLU A CA 1
ATOM 1475 C C . GLU A 1 184 ? -28.860 7.631 10.205 1.00 73.81 184 GLU A C 1
ATOM 1477 O O . GLU A 1 184 ? -28.437 8.045 9.125 1.00 73.81 184 GLU A O 1
ATOM 1482 N N . GLY A 1 185 ? -30.028 8.038 10.712 1.00 70.12 185 GLY A N 1
ATOM 1483 C CA . GLY A 1 185 ? -30.884 9.028 10.050 1.00 70.12 185 GLY A CA 1
ATOM 1484 C C . GLY A 1 185 ? -31.588 8.532 8.778 1.00 70.12 185 GLY A C 1
ATOM 1485 O O . GLY A 1 185 ? -32.172 9.342 8.059 1.00 70.12 185 GLY A O 1
ATOM 1486 N N . LYS A 1 186 ? -31.550 7.224 8.487 1.00 76.12 186 LYS A N 1
ATOM 1487 C CA . LYS A 1 186 ? -32.225 6.596 7.338 1.00 76.12 186 LYS A CA 1
ATOM 1488 C C . LYS A 1 186 ? -33.577 5.985 7.740 1.00 76.12 186 LYS A C 1
ATOM 1490 O O . LYS A 1 186 ? -33.899 5.862 8.924 1.00 76.12 186 LYS A O 1
ATOM 1495 N N . THR A 1 187 ? -34.390 5.619 6.746 1.00 79.75 187 THR A N 1
ATOM 1496 C CA . THR A 1 187 ? -35.692 4.968 6.971 1.00 79.75 187 THR A CA 1
ATOM 1497 C C . THR A 1 187 ? -35.529 3.506 7.388 1.00 79.75 187 THR A C 1
ATOM 1499 O O . THR A 1 187 ? -34.504 2.874 7.127 1.00 79.75 187 THR A O 1
ATOM 1502 N N . VAL A 1 188 ? -36.568 2.940 8.009 1.00 77.12 188 VAL A N 1
ATOM 1503 C CA . VAL A 1 188 ? -36.591 1.517 8.386 1.00 77.12 188 VAL A CA 1
ATOM 1504 C C . VAL A 1 188 ? -36.456 0.627 7.160 1.00 77.12 188 VAL A C 1
ATOM 1506 O O . VAL A 1 188 ? -35.700 -0.341 7.195 1.00 77.12 188 VAL A O 1
ATOM 1509 N N . GLU A 1 189 ? -37.144 0.965 6.069 1.00 75.94 189 GLU A N 1
ATOM 1510 C CA . GLU A 1 189 ? -37.091 0.229 4.807 1.00 75.94 189 GLU A CA 1
ATOM 1511 C C . GLU A 1 189 ? -35.664 0.185 4.262 1.00 75.94 189 GLU A C 1
ATOM 1513 O O . GLU A 1 189 ? -35.192 -0.884 3.876 1.00 75.94 189 GLU A O 1
ATOM 1518 N N . TYR A 1 190 ? -34.952 1.316 4.301 1.00 75.25 190 TYR A N 1
ATOM 1519 C CA . TYR A 1 190 ? -33.552 1.386 3.896 1.00 75.25 190 TYR A CA 1
ATOM 1520 C C . TYR A 1 190 ? -32.680 0.475 4.761 1.00 75.25 190 TYR A C 1
ATOM 1522 O O . TYR A 1 190 ? -31.908 -0.323 4.236 1.00 75.25 190 TYR A O 1
ATOM 1530 N N . THR A 1 191 ? -32.834 0.530 6.087 1.00 73.94 191 THR A N 1
ATOM 1531 C CA . THR A 1 191 ? -32.085 -0.336 7.005 1.00 73.94 191 THR A CA 1
ATOM 1532 C C . THR A 1 191 ? -32.362 -1.815 6.751 1.00 73.94 191 THR A C 1
ATOM 1534 O O . THR A 1 191 ? -31.423 -2.608 6.716 1.00 73.94 191 THR A O 1
ATOM 1537 N N . ILE A 1 192 ? -33.621 -2.203 6.528 1.00 73.19 192 ILE A N 1
ATOM 1538 C CA . ILE A 1 192 ? -33.988 -3.587 6.189 1.00 73.19 192 ILE A CA 1
ATOM 1539 C C . ILE A 1 192 ? -33.317 -4.006 4.883 1.00 73.19 192 ILE A C 1
ATOM 1541 O O . ILE A 1 192 ? -32.704 -5.073 4.827 1.00 73.19 192 ILE A O 1
ATOM 1545 N N . GLN A 1 193 ? -33.388 -3.170 3.845 1.00 68.12 193 GLN A N 1
ATOM 1546 C CA . GLN A 1 193 ? -32.712 -3.450 2.582 1.00 68.12 193 GLN A CA 1
ATOM 1547 C C . GLN A 1 193 ? -31.193 -3.533 2.764 1.00 68.12 193 GLN A C 1
ATOM 1549 O O . GLN A 1 193 ? -30.569 -4.383 2.135 1.00 68.12 193 GLN A O 1
ATOM 1554 N N . LEU A 1 194 ? -30.596 -2.732 3.653 1.00 68.25 194 LEU A N 1
ATOM 1555 C CA . LEU A 1 194 ? -29.174 -2.816 3.977 1.00 68.25 194 LEU A CA 1
ATOM 1556 C C . LEU A 1 194 ? -28.837 -4.173 4.608 1.00 68.25 194 LEU A C 1
ATOM 1558 O O . LEU A 1 194 ? -27.832 -4.776 4.275 1.00 68.25 194 LEU A O 1
ATOM 1562 N N . PHE A 1 195 ? -29.679 -4.725 5.476 1.00 65.00 195 PHE A N 1
ATOM 1563 C CA . PHE A 1 195 ? -29.430 -6.069 6.004 1.00 65.00 195 PHE A CA 1
ATOM 1564 C C . PHE A 1 195 ? -29.631 -7.172 4.957 1.00 65.00 195 PHE A C 1
ATOM 1566 O O . PHE A 1 195 ? -28.834 -8.105 4.907 1.00 65.00 195 PHE A O 1
ATOM 1573 N N . LEU A 1 196 ? -30.661 -7.065 4.113 1.00 63.81 196 LEU A N 1
ATOM 1574 C CA . LEU A 1 196 ? -30.989 -8.083 3.108 1.00 63.81 196 LEU A CA 1
ATOM 1575 C C . LEU A 1 196 ? -30.029 -8.072 1.909 1.00 63.81 196 LEU A C 1
ATOM 1577 O O . LEU A 1 196 ? -29.661 -9.130 1.412 1.00 63.81 196 LEU A O 1
ATOM 1581 N N . ASN A 1 197 ? -29.625 -6.883 1.463 1.00 59.75 197 ASN A N 1
ATOM 1582 C CA . ASN A 1 197 ? -28.844 -6.627 0.254 1.00 59.75 197 ASN A CA 1
ATOM 1583 C C . ASN A 1 197 ? -27.877 -5.442 0.462 1.00 59.75 197 ASN A C 1
ATOM 1585 O O . ASN A 1 197 ? -27.817 -4.537 -0.373 1.00 59.75 197 ASN A O 1
ATOM 1589 N N . HIS A 1 198 ? -27.099 -5.443 1.557 1.00 56.91 198 HIS A N 1
ATOM 1590 C CA . HIS A 1 198 ? -26.132 -4.377 1.904 1.00 56.91 198 HIS A CA 1
ATOM 1591 C C . HIS A 1 198 ? -25.307 -3.913 0.706 1.00 56.91 198 HIS A C 1
ATOM 1593 O O . HIS A 1 198 ? -25.101 -2.717 0.534 1.00 56.91 198 HIS A O 1
ATOM 1599 N N . TYR A 1 199 ? -24.867 -4.846 -0.139 1.00 48.75 199 TYR A N 1
ATOM 1600 C CA . TYR A 1 199 ? -24.085 -4.531 -1.328 1.00 48.75 199 TYR A CA 1
ATOM 1601 C C . TYR A 1 199 ? -24.819 -3.592 -2.298 1.00 48.75 199 TYR A C 1
ATOM 1603 O O . TYR A 1 199 ? -24.300 -2.530 -2.635 1.00 48.75 199 TYR A O 1
ATOM 1611 N N . GLU A 1 200 ? -26.025 -3.961 -2.739 1.00 52.00 200 GLU A N 1
ATOM 1612 C CA . GLU A 1 200 ? -26.752 -3.183 -3.748 1.00 52.00 200 GLU A CA 1
ATOM 1613 C C . GLU A 1 200 ? -27.251 -1.850 -3.191 1.00 52.00 200 GLU A C 1
ATOM 1615 O O . GLU A 1 200 ? -27.201 -0.844 -3.893 1.00 52.00 200 GLU A O 1
ATOM 1620 N N . VAL A 1 201 ? -27.655 -1.807 -1.918 1.00 58.09 201 VAL A N 1
ATOM 1621 C CA . VAL A 1 201 ? -28.123 -0.562 -1.292 1.00 58.09 201 VAL A CA 1
ATOM 1622 C C . VAL A 1 201 ? -26.985 0.440 -1.134 1.00 58.09 201 VAL A C 1
ATOM 1624 O O . VAL A 1 201 ? -27.122 1.594 -1.535 1.00 58.09 201 VAL A O 1
ATOM 1627 N N . ILE A 1 202 ? -25.833 0.002 -0.615 1.00 52.56 202 ILE A N 1
ATOM 1628 C CA . ILE A 1 202 ? -24.673 0.886 -0.461 1.00 52.56 202 ILE A CA 1
ATOM 1629 C C . ILE A 1 202 ? -24.193 1.362 -1.839 1.00 52.56 202 ILE A C 1
ATOM 1631 O O . ILE A 1 202 ? -23.927 2.545 -2.023 1.00 52.56 202 ILE A O 1
ATOM 1635 N N . LYS A 1 203 ? -24.158 0.479 -2.842 1.00 48.44 203 LYS A N 1
ATOM 1636 C CA . LYS A 1 203 ? -23.825 0.828 -4.231 1.00 48.44 203 LYS A CA 1
ATOM 1637 C C . LYS A 1 203 ? -24.784 1.861 -4.833 1.00 48.44 203 LYS A C 1
ATOM 1639 O O . LYS A 1 203 ? -24.324 2.789 -5.491 1.00 48.44 203 LYS A O 1
ATOM 1644 N N . GLN A 1 204 ? -26.093 1.732 -4.620 1.00 58.28 204 GLN A N 1
ATOM 1645 C CA . GLN A 1 204 ? -27.074 2.709 -5.109 1.00 58.28 204 GLN A CA 1
ATOM 1646 C C . GLN A 1 204 ? -26.922 4.074 -4.430 1.00 58.28 204 GLN A C 1
ATOM 1648 O O . GLN A 1 204 ? -26.928 5.095 -5.120 1.00 58.28 204 GLN A O 1
ATOM 1653 N N . ASP A 1 205 ? -26.710 4.100 -3.113 1.00 56.31 205 ASP A N 1
ATOM 1654 C CA . ASP A 1 205 ? -26.449 5.337 -2.370 1.00 56.31 205 ASP A CA 1
ATOM 1655 C C . ASP A 1 205 ? -25.176 6.033 -2.865 1.00 56.31 205 ASP A C 1
ATOM 1657 O O . ASP A 1 205 ? -25.163 7.250 -3.057 1.00 56.31 205 ASP A O 1
ATOM 1661 N N . LEU A 1 206 ? -24.127 5.258 -3.146 1.00 49.25 206 LEU A N 1
ATOM 1662 C CA . LEU A 1 206 ? -22.881 5.758 -3.719 1.00 49.25 206 LEU A CA 1
ATOM 1663 C C . LEU A 1 206 ? -23.098 6.354 -5.114 1.00 49.25 206 LEU A C 1
ATOM 1665 O O . LEU A 1 206 ? -22.675 7.481 -5.367 1.00 49.25 206 LEU A O 1
ATOM 1669 N N . LEU A 1 207 ? -23.819 5.660 -5.999 1.00 51.91 207 LEU A N 1
ATOM 1670 C CA . LEU A 1 207 ? -24.145 6.168 -7.336 1.00 51.91 207 LEU A CA 1
ATOM 1671 C C . LEU A 1 207 ? -24.996 7.447 -7.278 1.00 51.91 207 LEU A C 1
ATOM 1673 O O . LEU A 1 207 ? -24.745 8.390 -8.032 1.00 51.91 207 LEU A O 1
ATOM 1677 N N . SER A 1 208 ? -25.961 7.513 -6.360 1.00 57.06 208 SER A N 1
ATOM 1678 C CA . SER A 1 208 ? -26.799 8.696 -6.128 1.00 57.06 208 SER A CA 1
ATOM 1679 C C . SER A 1 208 ? -25.984 9.887 -5.610 1.00 57.06 208 SER A C 1
ATOM 1681 O O . SER A 1 208 ? -26.107 11.005 -6.124 1.00 57.06 208 SER A O 1
ATOM 1683 N N . LEU A 1 209 ? -25.072 9.654 -4.659 1.00 51.09 209 LEU A N 1
ATOM 1684 C CA . LEU A 1 209 ? -24.132 10.667 -4.171 1.00 51.09 209 LEU A CA 1
ATOM 1685 C C . LEU A 1 209 ? -23.215 11.169 -5.292 1.00 51.09 209 LEU A C 1
ATOM 1687 O O . LEU A 1 209 ? -23.023 12.376 -5.431 1.00 51.09 209 LEU A O 1
ATOM 1691 N N . MET A 1 210 ? -22.706 10.275 -6.143 1.00 46.03 210 MET A N 1
ATOM 1692 C CA . MET A 1 210 ? -21.883 10.644 -7.300 1.00 46.03 210 MET A CA 1
ATOM 1693 C C . MET A 1 210 ? -22.661 11.493 -8.318 1.00 46.03 210 MET A C 1
ATOM 1695 O O . MET A 1 210 ? -22.118 12.461 -8.853 1.00 46.03 210 MET A O 1
ATOM 1699 N N . GLN A 1 211 ? -23.935 11.185 -8.574 1.00 50.75 211 GLN A N 1
ATOM 1700 C CA . GLN A 1 211 ? -24.793 11.974 -9.470 1.00 50.75 211 GLN A CA 1
ATOM 1701 C C . GLN A 1 211 ? -25.174 13.341 -8.879 1.00 50.75 211 GLN A C 1
ATOM 1703 O O . GLN A 1 211 ? -25.168 14.355 -9.586 1.00 50.75 211 GLN A O 1
ATOM 1708 N N . THR A 1 212 ? -25.454 13.390 -7.576 1.00 50.72 212 THR A N 1
ATOM 1709 C CA . THR A 1 212 ? -25.785 14.625 -6.846 1.00 50.72 212 THR A CA 1
ATOM 1710 C C . THR A 1 212 ? -24.571 15.552 -6.746 1.00 50.72 212 THR A C 1
ATOM 1712 O O . THR A 1 212 ? -24.679 16.764 -6.934 1.00 50.72 212 THR A O 1
ATOM 1715 N N . ASN A 1 213 ? -23.380 14.992 -6.531 1.00 45.44 213 ASN A N 1
ATOM 1716 C CA . ASN A 1 213 ? -22.139 15.762 -6.527 1.00 45.44 213 ASN A CA 1
ATOM 1717 C C . ASN A 1 213 ? -21.766 16.231 -7.938 1.00 45.44 213 ASN A C 1
ATOM 1719 O O . ASN A 1 213 ? -21.415 17.394 -8.101 1.00 45.44 213 ASN A O 1
ATOM 1723 N N . LYS A 1 214 ? -21.959 15.404 -8.978 1.00 41.25 214 LYS A N 1
ATOM 1724 C CA . LYS A 1 214 ? -21.811 15.824 -10.384 1.00 41.25 214 LYS A CA 1
ATOM 1725 C C . LYS A 1 214 ? -22.682 17.042 -10.709 1.00 41.25 214 LYS A C 1
ATOM 1727 O O . LYS A 1 214 ? -22.202 17.998 -11.308 1.00 41.25 214 LYS A O 1
ATOM 1732 N N . THR A 1 215 ? -23.948 17.040 -10.295 1.00 45.25 215 THR A N 1
ATOM 1733 C CA . THR A 1 215 ? -24.862 18.172 -10.534 1.00 45.25 215 THR A CA 1
ATOM 1734 C C . THR A 1 215 ? -24.512 19.408 -9.703 1.00 45.25 215 THR A C 1
ATOM 1736 O O . THR A 1 215 ? -24.614 20.521 -10.218 1.00 45.25 215 THR A O 1
ATOM 1739 N N . ARG A 1 216 ? -24.041 19.245 -8.459 1.00 44.22 216 ARG A N 1
ATOM 1740 C CA . ARG A 1 216 ? -23.542 20.353 -7.622 1.00 44.22 216 ARG A CA 1
ATOM 1741 C C . ARG A 1 216 ? -22.263 20.988 -8.167 1.00 44.22 216 ARG A C 1
ATOM 1743 O O . ARG A 1 216 ? -22.187 22.210 -8.213 1.00 44.22 216 ARG A O 1
ATOM 1750 N N . ILE A 1 217 ? -21.303 20.186 -8.622 1.00 38.59 217 ILE A N 1
ATOM 1751 C CA . ILE A 1 217 ? -20.039 20.652 -9.217 1.00 38.59 217 ILE A CA 1
ATOM 1752 C C . ILE A 1 217 ? -20.317 21.433 -10.508 1.00 38.59 217 ILE A C 1
ATOM 1754 O O . ILE A 1 217 ? -19.814 22.541 -10.681 1.00 38.59 217 ILE A O 1
ATOM 1758 N N . LEU A 1 218 ? -21.198 20.910 -11.370 1.00 39.50 218 LEU A N 1
ATOM 1759 C CA . LEU A 1 218 ? -21.610 21.583 -12.607 1.00 39.50 218 LEU A CA 1
ATOM 1760 C C . LEU A 1 218 ? -22.372 22.895 -12.355 1.00 39.50 218 LEU A C 1
ATOM 1762 O O . LEU A 1 218 ? -22.234 23.829 -13.139 1.00 39.50 218 LEU A O 1
ATOM 1766 N N . LYS A 1 219 ? -23.158 22.987 -11.271 1.00 41.41 219 LYS A N 1
ATOM 1767 C CA . LYS A 1 219 ? -23.887 24.215 -10.907 1.00 41.41 219 LYS A CA 1
ATOM 1768 C C . LYS A 1 219 ? -23.024 25.262 -10.204 1.00 41.41 219 LYS A C 1
ATOM 1770 O O . LYS A 1 219 ? -23.212 26.445 -10.457 1.00 41.41 219 LYS A O 1
ATOM 1775 N N . ASN A 1 220 ? -22.100 24.846 -9.337 1.00 38.84 220 ASN A N 1
ATOM 1776 C CA . ASN A 1 220 ? -21.397 25.766 -8.438 1.00 38.84 220 ASN A CA 1
ATOM 1777 C C . ASN A 1 220 ? -19.945 26.063 -8.837 1.00 38.84 220 ASN A C 1
ATOM 1779 O O . ASN A 1 220 ? -19.291 26.806 -8.113 1.00 38.84 220 ASN A O 1
ATOM 1783 N N . LYS A 1 221 ? -19.419 25.498 -9.940 1.00 40.16 221 LYS A N 1
ATOM 1784 C CA . LYS A 1 221 ? -17.982 25.576 -10.295 1.00 40.16 221 LYS A CA 1
ATOM 1785 C C . LYS A 1 221 ? -17.057 25.222 -9.112 1.00 40.16 221 LYS A C 1
ATOM 1787 O O . LYS A 1 221 ? -15.940 25.719 -9.028 1.00 40.16 221 LYS A O 1
ATOM 1792 N N . ALA A 1 222 ? -17.541 24.406 -8.175 1.00 42.38 222 ALA A N 1
ATOM 1793 C CA . ALA A 1 222 ? -16.783 24.024 -6.994 1.00 42.38 222 ALA A CA 1
ATOM 1794 C C . ALA A 1 222 ? -15.720 22.998 -7.395 1.00 42.38 222 ALA A C 1
ATOM 1796 O O . ALA A 1 222 ? -16.034 22.031 -8.092 1.00 42.38 222 ALA A O 1
ATOM 1797 N N . ASP A 1 223 ? -14.484 23.232 -6.963 1.00 42.41 223 ASP A N 1
ATOM 1798 C CA . ASP A 1 223 ? -13.347 22.357 -7.220 1.00 42.41 223 ASP A CA 1
ATOM 1799 C C . ASP A 1 223 ? -13.593 20.967 -6.584 1.00 42.41 223 ASP A C 1
ATOM 1801 O O . ASP A 1 223 ? -13.794 20.885 -5.366 1.00 42.41 223 ASP A O 1
ATOM 1805 N N . PRO A 1 224 ? -13.612 19.869 -7.371 1.00 40.56 224 PRO A N 1
ATOM 1806 C CA . PRO A 1 224 ? -13.811 18.502 -6.878 1.00 40.56 224 PRO A CA 1
ATOM 1807 C C . PRO A 1 224 ? -12.771 18.035 -5.843 1.00 40.56 224 PRO A C 1
ATOM 1809 O O . PRO A 1 224 ? -12.973 16.989 -5.220 1.00 40.56 224 PRO A O 1
ATOM 1812 N N . SER A 1 225 ? -11.666 18.775 -5.695 1.00 38.84 225 SER A N 1
ATOM 1813 C CA . SER A 1 225 ? -10.547 18.484 -4.795 1.00 38.84 225 SER A CA 1
ATOM 1814 C C . SER A 1 225 ? -10.676 19.080 -3.387 1.00 38.84 225 SER A C 1
ATOM 1816 O O . SER A 1 225 ? -9.896 18.713 -2.513 1.00 38.84 225 SER A O 1
ATOM 1818 N N . LEU A 1 226 ? -11.641 19.972 -3.128 1.00 37.66 226 LEU A N 1
ATOM 1819 C CA . LEU A 1 226 ? -11.720 20.669 -1.840 1.00 37.66 226 LEU A CA 1
ATOM 1820 C C . LEU A 1 226 ? -12.190 19.737 -0.711 1.00 37.66 226 LEU A C 1
ATOM 1822 O O . LEU A 1 226 ? -13.357 19.348 -0.628 1.00 37.66 226 LEU A O 1
ATOM 1826 N N . CYS A 1 227 ? -11.233 19.399 0.151 1.00 39.44 227 CYS A N 1
ATOM 1827 C CA . CYS A 1 227 ? -11.377 18.612 1.367 1.00 39.44 227 CYS A CA 1
ATOM 1828 C C . CYS A 1 227 ? -12.230 19.331 2.425 1.00 39.44 227 CYS A C 1
ATOM 1830 O O . CYS A 1 227 ? -12.077 20.531 2.655 1.00 39.44 227 CYS A O 1
ATOM 1832 N N . ASP A 1 228 ? -13.082 18.591 3.134 1.00 37.81 228 ASP A N 1
ATOM 1833 C CA . ASP A 1 228 ? -13.526 18.982 4.471 1.00 37.81 228 ASP A CA 1
ATOM 1834 C C . ASP A 1 228 ? -12.393 18.740 5.488 1.00 37.81 228 ASP A C 1
ATOM 1836 O O . ASP A 1 228 ? -11.390 18.099 5.180 1.00 37.81 228 ASP A O 1
ATOM 1840 N N . ALA A 1 229 ? -12.519 19.286 6.703 1.00 34.25 229 ALA A N 1
ATOM 1841 C CA . ALA A 1 229 ? -11.465 19.362 7.731 1.00 34.25 229 ALA A CA 1
ATOM 1842 C C . ALA A 1 229 ? -10.860 18.011 8.205 1.00 34.25 229 ALA A C 1
ATOM 1844 O O . ALA A 1 229 ? -10.030 18.004 9.108 1.00 34.25 229 ALA A O 1
ATOM 1845 N N . ASN A 1 230 ? -11.263 16.888 7.597 1.00 35.25 230 ASN A N 1
ATOM 1846 C CA . ASN A 1 230 ? -10.740 15.533 7.790 1.00 35.25 230 ASN A CA 1
ATOM 1847 C C . ASN A 1 230 ? -10.088 14.944 6.511 1.00 35.25 230 ASN A C 1
ATOM 1849 O O . ASN A 1 230 ? -9.980 13.724 6.386 1.00 35.25 230 ASN A O 1
ATOM 1853 N N . GLU A 1 231 ? -9.699 15.782 5.543 1.00 38.50 231 GLU A N 1
ATOM 1854 C CA . GLU A 1 231 ? -8.913 15.431 4.341 1.00 38.50 231 GLU A CA 1
ATOM 1855 C C . GLU A 1 231 ? -9.483 14.322 3.429 1.00 38.50 231 GLU A C 1
ATOM 1857 O O . GLU A 1 231 ? -8.782 13.816 2.559 1.00 38.50 231 GLU A O 1
ATOM 1862 N N . THR A 1 232 ? -10.761 13.940 3.546 1.00 43.56 232 THR A N 1
ATOM 1863 C CA . THR A 1 232 ? -11.316 12.836 2.741 1.00 43.56 232 THR A CA 1
ATOM 1864 C C . THR A 1 232 ? -12.422 13.337 1.820 1.00 43.56 232 THR A C 1
ATOM 1866 O O . THR A 1 232 ? -13.563 13.494 2.245 1.00 43.56 232 THR A O 1
ATOM 1869 N N . SER A 1 233 ? -12.131 13.546 0.529 1.00 47.47 233 SER A N 1
ATOM 1870 C CA . SER A 1 233 ? -13.181 13.972 -0.407 1.00 47.47 233 SER A CA 1
ATOM 1871 C C . SER A 1 233 ? -14.329 12.937 -0.460 1.00 47.47 233 SER A C 1
ATOM 1873 O O . SER A 1 233 ? -14.083 11.731 -0.350 1.00 47.47 233 SER A O 1
ATOM 1875 N N . PRO A 1 234 ? -15.598 13.336 -0.659 1.00 41.72 234 PRO A N 1
ATOM 1876 C CA . PRO A 1 234 ? -16.730 12.402 -0.705 1.00 41.72 234 PRO A CA 1
ATOM 1877 C C . PRO A 1 234 ? -16.569 11.266 -1.732 1.00 41.72 234 PRO A C 1
ATOM 1879 O O . PRO A 1 234 ? -17.079 10.164 -1.530 1.00 41.72 234 PRO A O 1
ATOM 1882 N N . LEU A 1 235 ? -15.818 11.510 -2.813 1.00 46.31 235 LEU A N 1
ATOM 1883 C CA . LEU A 1 235 ? -15.449 10.503 -3.812 1.00 46.31 235 LEU A CA 1
ATOM 1884 C C . LEU A 1 235 ? -14.434 9.484 -3.256 1.00 46.31 235 LEU A C 1
ATOM 1886 O O . LEU A 1 235 ? -14.519 8.300 -3.582 1.00 46.31 235 LEU A O 1
ATOM 1890 N N . HIS A 1 236 ? -13.525 9.921 -2.377 1.00 47.09 236 HIS A N 1
ATOM 1891 C CA . HIS A 1 236 ? -12.561 9.059 -1.687 1.00 47.09 236 HIS A CA 1
ATOM 1892 C C . HIS A 1 236 ? -13.259 8.070 -0.750 1.00 47.09 236 HIS A C 1
ATOM 1894 O O . HIS A 1 236 ? -13.016 6.865 -0.833 1.00 47.09 236 HIS A O 1
ATOM 1900 N N . ALA A 1 237 ? -14.182 8.550 0.088 1.00 44.59 237 ALA A N 1
ATOM 1901 C CA . ALA A 1 237 ? -14.975 7.687 0.966 1.00 44.59 237 ALA A CA 1
ATOM 1902 C C . ALA A 1 237 ? -15.847 6.702 0.165 1.00 44.59 237 ALA A C 1
ATOM 1904 O O . ALA A 1 237 ? -15.955 5.527 0.520 1.00 44.59 237 ALA A O 1
ATOM 1905 N N . ALA A 1 238 ? -16.414 7.165 -0.953 1.00 46.38 238 ALA A N 1
ATOM 1906 C CA . ALA A 1 238 ? -17.279 6.372 -1.813 1.00 46.38 238 ALA A CA 1
ATOM 1907 C C . ALA A 1 238 ? -16.558 5.199 -2.496 1.00 46.38 238 ALA A C 1
ATOM 1909 O O . ALA A 1 238 ? -17.007 4.052 -2.433 1.00 46.38 238 ALA A O 1
ATOM 1910 N N . CYS A 1 239 ? -15.401 5.469 -3.100 1.00 47.28 239 CYS A N 1
ATOM 1911 C CA . CYS A 1 239 ? -14.623 4.449 -3.801 1.00 47.28 239 CYS A CA 1
ATOM 1912 C C . CYS A 1 239 ? -13.989 3.445 -2.826 1.00 47.28 239 CYS A C 1
ATOM 1914 O O . CYS A 1 239 ? -13.915 2.255 -3.129 1.00 47.28 239 CYS A O 1
ATOM 1916 N N . LYS A 1 240 ? -13.609 3.893 -1.620 1.00 45.78 240 LYS A N 1
ATOM 1917 C CA . LYS A 1 240 ? -13.102 3.030 -0.540 1.00 45.78 240 LYS A CA 1
ATOM 1918 C C . LYS A 1 240 ? -14.128 1.970 -0.128 1.00 45.78 240 LYS A C 1
ATOM 1920 O O . LYS A 1 240 ? -13.779 0.808 0.057 1.00 45.78 240 LYS A O 1
ATOM 1925 N N . VAL A 1 241 ? -15.401 2.350 -0.044 1.00 44.69 241 VAL A N 1
ATOM 1926 C CA . VAL A 1 241 ? -16.498 1.436 0.300 1.00 44.69 241 VAL A CA 1
ATOM 1927 C C . VAL A 1 241 ? -16.831 0.484 -0.858 1.00 44.69 241 VAL A C 1
ATOM 1929 O O . VAL A 1 241 ? -17.033 -0.703 -0.614 1.00 44.69 241 VAL A O 1
ATOM 1932 N N . GLU A 1 242 ? -16.806 0.936 -2.118 1.00 44.31 242 GLU A N 1
ATOM 1933 C CA . GLU A 1 242 ? -17.012 0.052 -3.283 1.00 44.31 242 GLU A CA 1
ATOM 1934 C C . GLU A 1 242 ? -15.931 -1.043 -3.385 1.00 44.31 242 GLU A C 1
ATOM 1936 O O . GLU A 1 242 ? -16.243 -2.209 -3.647 1.00 44.31 242 GLU A O 1
ATOM 1941 N N . VAL A 1 243 ? -14.669 -0.684 -3.127 1.00 43.19 243 VAL A N 1
ATOM 1942 C CA . VAL A 1 243 ? -13.520 -1.605 -3.127 1.00 43.19 243 VAL A CA 1
ATOM 1943 C C . VAL A 1 243 ? -13.622 -2.642 -2.004 1.00 43.19 243 VAL A C 1
ATOM 1945 O O . VAL A 1 243 ? -13.431 -3.834 -2.254 1.00 43.19 243 VAL A O 1
ATOM 1948 N N . LEU A 1 244 ? -13.980 -2.214 -0.788 1.00 42.78 244 LEU A N 1
ATOM 1949 C CA . LEU A 1 244 ? -14.171 -3.106 0.364 1.00 42.78 244 LEU A CA 1
ATOM 1950 C C . LEU A 1 244 ? -15.345 -4.079 0.164 1.00 42.78 244 LEU A C 1
ATOM 1952 O O . LEU A 1 244 ? -15.295 -5.215 0.633 1.00 42.78 244 LEU A O 1
ATOM 1956 N N . LEU A 1 245 ? -16.393 -3.652 -0.548 1.00 39.81 245 LEU A N 1
ATOM 1957 C CA . LEU A 1 245 ? -17.612 -4.437 -0.749 1.00 39.81 245 LEU A CA 1
ATOM 1958 C C . LEU A 1 245 ? -17.545 -5.409 -1.941 1.00 39.81 245 LEU A C 1
ATOM 1960 O O . LEU A 1 245 ? -18.191 -6.455 -1.889 1.00 39.81 245 LEU A O 1
ATOM 1964 N N . LYS A 1 246 ? -16.780 -5.111 -3.005 1.00 41.66 246 LYS A N 1
ATOM 1965 C CA . LYS A 1 246 ? -16.646 -6.006 -4.178 1.00 41.66 246 LYS A CA 1
ATOM 1966 C C . LYS A 1 246 ? -15.798 -7.257 -3.915 1.00 41.66 246 LYS A C 1
ATOM 1968 O O . LYS A 1 246 ? -16.066 -8.285 -4.527 1.00 41.66 246 LYS A O 1
ATOM 1973 N N . ASN A 1 247 ? -14.833 -7.200 -2.997 1.00 39.31 247 ASN A N 1
ATOM 1974 C CA . ASN A 1 247 ? -13.806 -8.240 -2.828 1.00 39.31 247 ASN A CA 1
ATOM 1975 C C . ASN A 1 247 ? -13.906 -8.998 -1.488 1.00 39.31 247 ASN A C 1
ATOM 1977 O O . ASN A 1 247 ? -12.886 -9.224 -0.843 1.00 39.31 247 ASN A O 1
ATOM 1981 N N . LYS A 1 248 ? -15.138 -9.345 -1.061 1.00 39.12 248 LYS A N 1
ATOM 1982 C CA . LYS A 1 248 ? -15.491 -10.173 0.123 1.00 39.12 248 LYS A CA 1
ATOM 1983 C C . LYS A 1 248 ? -14.283 -10.680 0.941 1.00 39.12 248 LYS A C 1
ATOM 1985 O O . LYS A 1 248 ? -13.855 -11.815 0.775 1.00 39.12 248 LYS A O 1
ATOM 1990 N N . ALA A 1 249 ? -13.822 -9.854 1.881 1.00 35.81 249 ALA A N 1
ATOM 1991 C CA . ALA A 1 249 ? -12.855 -10.200 2.929 1.00 35.81 249 ALA A CA 1
ATOM 1992 C C . ALA A 1 249 ? -11.354 -10.349 2.568 1.00 35.81 249 ALA A C 1
ATOM 1994 O O . ALA A 1 249 ? -10.599 -10.725 3.457 1.00 35.81 249 ALA A O 1
ATOM 1995 N N . GLU A 1 250 ? -10.869 -9.952 1.382 1.00 31.52 250 GLU A N 1
ATOM 1996 C CA . GLU A 1 250 ? -9.405 -9.927 1.105 1.00 31.52 250 GLU A CA 1
ATOM 1997 C C . GLU A 1 250 ? -8.751 -8.528 1.182 1.00 31.52 250 GLU A C 1
ATOM 1999 O O . GLU A 1 250 ? -7.531 -8.400 1.156 1.00 31.52 250 GLU A O 1
ATOM 2004 N N . VAL A 1 251 ? -9.532 -7.451 1.339 1.00 33.75 251 VAL A N 1
ATOM 2005 C CA . VAL A 1 251 ? -9.042 -6.054 1.225 1.00 33.75 251 VAL A CA 1
ATOM 2006 C C . VAL A 1 251 ? -8.713 -5.389 2.573 1.00 33.75 251 VAL A C 1
ATOM 2008 O O . VAL A 1 251 ? -8.544 -4.176 2.658 1.00 33.75 251 VAL A O 1
ATOM 2011 N N . PHE A 1 252 ? -8.541 -6.156 3.651 1.00 28.98 252 PHE A N 1
ATOM 2012 C CA . PHE A 1 252 ? -8.057 -5.601 4.929 1.00 28.98 252 PHE A CA 1
ATOM 2013 C C . PHE A 1 252 ? -6.563 -5.186 4.900 1.00 28.98 252 PHE A C 1
ATOM 2015 O O . PHE A 1 252 ? -6.016 -4.812 5.933 1.00 28.98 252 PHE A O 1
ATOM 2022 N N . GLN A 1 253 ? -5.913 -5.207 3.724 1.00 34.72 253 GLN A N 1
ATOM 2023 C CA . GLN A 1 253 ? -4.471 -4.984 3.527 1.00 34.72 253 GLN A CA 1
ATOM 2024 C C . GLN A 1 253 ? -4.077 -3.726 2.711 1.00 34.72 253 GLN A C 1
ATOM 2026 O O . GLN A 1 253 ? -2.912 -3.608 2.337 1.00 34.72 253 GLN A O 1
ATOM 2031 N N . LEU A 1 254 ? -4.966 -2.754 2.451 1.00 34.38 254 LEU A N 1
ATOM 2032 C CA . LEU A 1 254 ? -4.591 -1.521 1.717 1.00 34.38 254 LEU A CA 1
ATOM 2033 C C . LEU A 1 254 ? -4.551 -0.279 2.611 1.00 34.38 254 LEU A C 1
ATOM 2035 O O . LEU A 1 254 ? -5.520 -0.007 3.313 1.00 34.38 254 LEU A O 1
ATOM 2039 N N . ASP A 1 255 ? -3.396 0.398 2.611 1.00 36.78 255 ASP A N 1
ATOM 2040 C CA . ASP A 1 255 ? -2.932 1.324 3.646 1.00 36.78 255 ASP A CA 1
ATOM 2041 C C . ASP A 1 255 ? -3.874 2.509 3.951 1.00 36.78 255 ASP A C 1
ATOM 2043 O O . ASP A 1 255 ? -4.765 2.884 3.189 1.00 36.78 255 ASP A O 1
ATOM 2047 N N . TRP A 1 256 ? -3.694 3.060 5.147 1.00 35.38 256 TRP A N 1
ATOM 2048 C CA . TRP A 1 256 ? -4.476 4.138 5.750 1.00 35.38 256 TRP A CA 1
ATOM 2049 C C . TRP A 1 256 ? -3.796 5.512 5.598 1.00 35.38 256 TRP A C 1
ATOM 2051 O O . TRP A 1 256 ? -4.268 6.487 6.182 1.00 35.38 256 TRP A O 1
ATOM 2061 N N . HIS A 1 257 ? -2.731 5.608 4.799 1.00 35.25 257 HIS A N 1
ATOM 2062 C CA . HIS A 1 257 ? -1.966 6.823 4.531 1.00 35.25 257 HIS A CA 1
ATOM 2063 C C . HIS A 1 257 ? -2.459 7.491 3.253 1.00 35.25 257 HIS A C 1
ATOM 2065 O O . HIS A 1 257 ? -1.847 7.357 2.200 1.00 35.25 257 HIS A O 1
ATOM 2071 N N . ASN A 1 258 ? -3.592 8.191 3.346 1.00 39.44 258 ASN A N 1
ATOM 2072 C CA . ASN A 1 258 ? -4.010 9.216 2.381 1.00 39.44 258 ASN A CA 1
ATOM 2073 C C . ASN A 1 258 ? -3.907 8.835 0.883 1.00 39.44 258 ASN A C 1
ATOM 2075 O O . ASN A 1 258 ? -3.783 9.701 0.016 1.00 39.44 258 ASN A O 1
ATOM 2079 N N . GLN A 1 259 ? -3.939 7.538 0.544 1.00 49.72 259 GLN A N 1
ATOM 2080 C CA . GLN A 1 259 ? -3.778 7.109 -0.836 1.00 49.72 259 GLN A CA 1
ATOM 2081 C C . GLN A 1 259 ? -5.063 7.421 -1.591 1.00 49.72 259 GLN A C 1
ATOM 2083 O O . GLN A 1 259 ? -6.128 6.861 -1.312 1.00 49.72 259 GLN A O 1
ATOM 2088 N N . SER A 1 260 ? -4.949 8.321 -2.568 1.00 57.84 260 SER A N 1
ATOM 2089 C CA . SER A 1 260 ? -6.033 8.622 -3.496 1.00 57.84 260 SER A CA 1
ATOM 2090 C C . SER A 1 260 ? -6.577 7.307 -4.099 1.00 57.84 260 SER A C 1
ATOM 2092 O O . SER A 1 260 ? -5.788 6.426 -4.451 1.00 57.84 260 SER A O 1
ATOM 2094 N N . PRO A 1 261 ? -7.909 7.118 -4.221 1.00 58.50 261 PRO A N 1
ATOM 2095 C CA . PRO A 1 261 ? -8.562 5.872 -4.632 1.00 58.50 261 PRO A CA 1
ATOM 2096 C C . PRO A 1 261 ? -8.005 5.246 -5.902 1.00 58.50 261 PRO A C 1
ATOM 2098 O O . PRO A 1 261 ? -8.110 4.036 -6.102 1.00 58.50 261 PRO A O 1
ATOM 2101 N N . ILE A 1 262 ? -7.418 6.068 -6.766 1.00 72.00 262 ILE A N 1
ATOM 2102 C CA . ILE A 1 262 ? -6.813 5.627 -8.011 1.00 72.00 262 ILE A CA 1
ATOM 2103 C C . ILE A 1 262 ? -5.538 4.806 -7.789 1.00 72.00 262 ILE A C 1
ATOM 2105 O O . ILE A 1 262 ? -5.307 3.866 -8.541 1.00 72.00 262 ILE A O 1
ATOM 2109 N N . PHE A 1 263 ? -4.771 5.072 -6.725 1.00 72.38 263 PHE A N 1
ATOM 2110 C CA . PHE A 1 263 ? -3.625 4.253 -6.316 1.00 72.38 263 PHE A CA 1
ATOM 2111 C C . PHE A 1 263 ? -4.072 2.874 -5.839 1.00 72.38 263 PHE A C 1
ATOM 2113 O O . PHE A 1 263 ? -3.495 1.864 -6.230 1.00 72.38 263 PHE A O 1
ATOM 2120 N N . ILE A 1 264 ? -5.154 2.824 -5.060 1.00 67.00 264 ILE A N 1
ATOM 2121 C CA . ILE A 1 264 ? -5.756 1.576 -4.577 1.00 67.00 264 ILE A CA 1
ATOM 2122 C C . ILE A 1 264 ? -6.281 0.757 -5.762 1.00 67.00 264 ILE A C 1
ATOM 2124 O O . ILE A 1 264 ? -5.984 -0.431 -5.884 1.00 67.00 264 ILE A O 1
ATOM 2128 N N . ALA A 1 265 ? -7.024 1.396 -6.669 1.00 70.56 265 ALA A N 1
ATOM 2129 C CA . ALA A 1 265 ? -7.549 0.755 -7.869 1.00 70.56 265 ALA A CA 1
ATOM 2130 C C . ALA A 1 265 ? -6.427 0.246 -8.791 1.00 70.56 265 ALA A C 1
ATOM 2132 O O . ALA A 1 265 ? -6.522 -0.873 -9.299 1.00 70.56 265 ALA A O 1
ATOM 2133 N N . ALA A 1 266 ? -5.357 1.034 -8.955 1.00 80.25 266 ALA A N 1
ATOM 2134 C CA . ALA A 1 266 ? -4.165 0.646 -9.699 1.00 80.25 266 ALA A CA 1
ATOM 2135 C C . ALA A 1 266 ? -3.444 -0.534 -9.039 1.00 80.25 266 ALA A C 1
ATOM 2137 O O . ALA A 1 266 ? -3.139 -1.493 -9.731 1.00 80.25 266 ALA A O 1
ATOM 2138 N N . SER A 1 267 ? -3.241 -0.514 -7.717 1.00 77.38 267 SER A N 1
ATOM 2139 C CA . SER A 1 267 ? -2.591 -1.592 -6.951 1.00 77.38 267 SER A CA 1
ATOM 2140 C C . SER A 1 267 ? -3.339 -2.921 -7.061 1.00 77.38 267 SER A C 1
ATOM 2142 O O . SER A 1 267 ? -2.736 -3.979 -7.246 1.00 77.38 267 SER A O 1
ATOM 2144 N N . LEU A 1 268 ? -4.672 -2.858 -7.012 1.00 68.75 268 LEU A N 1
ATOM 2145 C CA . LEU A 1 268 ? -5.557 -4.017 -7.107 1.00 68.75 268 LEU A CA 1
ATOM 2146 C C . LEU A 1 268 ? -5.768 -4.541 -8.532 1.00 68.75 268 LEU A C 1
ATOM 2148 O O . LEU A 1 268 ? -6.400 -5.582 -8.694 1.00 68.75 268 LEU A O 1
ATOM 2152 N N . GLY A 1 269 ? -5.316 -3.827 -9.565 1.00 71.50 269 GLY A N 1
ATOM 2153 C CA . GLY A 1 269 ? -5.564 -4.234 -10.949 1.00 71.50 269 GLY A CA 1
ATOM 2154 C C . GLY A 1 269 ? -7.011 -4.032 -11.410 1.00 71.50 269 GLY A C 1
ATOM 2155 O O . GLY A 1 269 ? -7.439 -4.644 -12.386 1.00 71.50 269 GLY A O 1
ATOM 2156 N N . ASN A 1 270 ? -7.785 -3.174 -10.735 1.00 71.81 270 ASN A N 1
ATOM 2157 C CA . ASN A 1 270 ? -9.188 -2.924 -11.071 1.00 71.81 270 ASN A CA 1
ATOM 2158 C C . ASN A 1 270 ? -9.314 -1.866 -12.179 1.00 71.81 270 ASN A C 1
ATOM 2160 O O . ASN A 1 270 ? -9.572 -0.686 -11.924 1.00 71.81 270 ASN A O 1
ATOM 2164 N N . ASP A 1 271 ? -9.150 -2.312 -13.422 1.00 77.94 271 ASP A N 1
ATOM 2165 C CA . ASP A 1 271 ? -9.210 -1.500 -14.641 1.00 77.94 271 ASP A CA 1
ATOM 2166 C C . ASP A 1 271 ? -10.496 -0.663 -14.745 1.00 77.94 271 ASP A C 1
ATOM 2168 O O . ASP A 1 271 ? -10.449 0.531 -15.053 1.00 77.94 271 ASP A O 1
ATOM 2172 N N . LYS A 1 272 ? -11.650 -1.265 -14.428 1.00 69.12 272 LYS A N 1
ATOM 2173 C CA . LYS A 1 272 ? -12.956 -0.595 -14.485 1.00 69.12 272 LYS A CA 1
ATOM 2174 C C . LYS A 1 272 ? -13.029 0.570 -13.507 1.00 69.12 272 LYS A C 1
ATOM 2176 O O . LYS A 1 272 ? -13.546 1.627 -13.861 1.00 69.12 272 LYS A O 1
ATOM 2181 N N . LEU A 1 273 ? -12.512 0.383 -12.294 1.00 63.94 273 LEU A N 1
ATOM 2182 C CA . LEU A 1 273 ? -12.510 1.424 -11.272 1.00 63.94 273 LEU A CA 1
ATOM 2183 C C . LEU A 1 273 ? -11.514 2.539 -11.602 1.00 63.94 273 LEU A C 1
ATOM 2185 O O . LEU A 1 273 ? -11.865 3.705 -11.453 1.00 63.94 273 LEU A O 1
ATOM 2189 N N . VAL A 1 274 ? -10.322 2.215 -12.115 1.00 73.62 274 VAL A N 1
ATOM 2190 C CA . VAL A 1 274 ? -9.366 3.235 -12.586 1.00 73.62 274 VAL A CA 1
ATOM 2191 C C . VAL A 1 274 ? -9.998 4.114 -13.668 1.00 73.62 274 VAL A C 1
ATOM 2193 O O . VAL A 1 274 ? -9.971 5.340 -13.565 1.00 73.62 274 VAL A O 1
ATOM 2196 N N . ARG A 1 275 ? -10.634 3.501 -14.673 1.00 77.00 275 ARG A N 1
ATOM 2197 C CA . ARG A 1 275 ? -11.325 4.227 -15.752 1.00 77.00 275 ARG A CA 1
ATOM 2198 C C . ARG A 1 275 ? -12.465 5.092 -15.220 1.00 77.00 275 ARG A C 1
ATOM 2200 O O . ARG A 1 275 ? -12.626 6.231 -15.654 1.00 77.00 275 ARG A O 1
ATOM 2207 N N . LEU A 1 276 ? -13.239 4.574 -14.264 1.00 60.38 276 LEU A N 1
ATOM 2208 C CA . LEU A 1 276 ? -14.304 5.326 -13.605 1.00 60.38 276 LEU A CA 1
ATOM 2209 C C . LEU A 1 276 ? -13.740 6.557 -12.882 1.00 60.38 276 LEU A C 1
ATOM 2211 O O . LEU A 1 276 ? -14.216 7.662 -13.112 1.00 60.38 276 LEU A O 1
ATOM 2215 N N . LEU A 1 277 ? -12.700 6.389 -12.067 1.00 62.81 277 LEU A N 1
ATOM 2216 C CA . LEU A 1 277 ? -12.059 7.469 -11.310 1.00 62.81 277 LEU A CA 1
ATOM 2217 C C . LEU A 1 277 ? -11.516 8.576 -12.223 1.00 62.81 277 LEU A C 1
ATOM 2219 O O . LEU A 1 277 ? -11.800 9.754 -12.008 1.00 62.81 277 LEU A O 1
ATOM 2223 N N . VAL A 1 278 ? -10.831 8.208 -13.308 1.00 68.75 278 VAL A N 1
ATOM 2224 C CA . VAL A 1 278 ? -10.353 9.180 -14.305 1.00 68.75 278 VAL A CA 1
ATOM 2225 C C . VAL A 1 278 ? -11.512 9.898 -15.005 1.00 68.75 278 VAL A C 1
ATOM 2227 O O . VAL A 1 278 ? -11.458 11.116 -15.183 1.00 68.75 278 VAL A O 1
ATOM 2230 N N . ASN A 1 279 ? -12.610 9.201 -15.322 1.00 63.12 279 ASN A N 1
ATOM 2231 C CA . ASN A 1 279 ? -13.822 9.840 -15.853 1.00 63.12 279 ASN A CA 1
ATOM 2232 C C . ASN A 1 279 ? -14.430 10.861 -14.874 1.00 63.12 279 ASN A C 1
ATOM 2234 O O . ASN A 1 279 ? -15.011 11.858 -15.307 1.00 63.12 279 ASN A O 1
ATOM 2238 N N . TYR A 1 280 ? -14.267 10.646 -13.566 1.00 51.34 280 TYR A N 1
ATOM 2239 C CA . TYR A 1 280 ? -14.654 11.583 -12.507 1.00 51.34 280 TYR A CA 1
ATOM 2240 C C . TYR A 1 280 ? -13.572 12.622 -12.171 1.00 51.34 280 TYR A C 1
ATOM 2242 O O . TYR A 1 280 ? -13.663 13.276 -11.135 1.00 51.34 280 TYR A O 1
ATOM 2250 N N . LYS A 1 281 ? -12.598 12.834 -13.068 1.00 57.38 281 LYS A N 1
ATOM 2251 C CA . LYS A 1 281 ? -11.533 13.841 -12.936 1.00 57.38 281 LYS A CA 1
ATOM 2252 C C . LYS A 1 281 ? -10.602 13.608 -11.739 1.00 57.38 281 LYS A C 1
ATOM 2254 O O . LYS A 1 281 ? -10.051 14.570 -11.216 1.00 57.38 281 LYS A O 1
ATOM 2259 N N . SER A 1 282 ? -10.399 12.355 -11.316 1.00 60.72 282 SER A N 1
ATOM 2260 C CA . SER A 1 282 ? -9.307 12.038 -10.386 1.00 60.72 282 SER A CA 1
ATOM 2261 C C . SER A 1 282 ? -7.966 12.489 -10.961 1.00 60.72 282 SER A C 1
ATOM 2263 O O . SER A 1 282 ? -7.666 12.206 -12.123 1.00 60.72 282 SER A O 1
ATOM 2265 N N . ASP A 1 283 ? -7.169 13.164 -10.133 1.00 66.81 283 ASP A N 1
ATOM 2266 C CA . ASP A 1 283 ? -5.836 13.604 -10.518 1.00 66.81 283 ASP A CA 1
ATOM 2267 C C . ASP A 1 283 ? -4.878 12.406 -10.574 1.00 66.81 283 ASP A C 1
ATOM 2269 O O . ASP A 1 283 ? -4.600 11.731 -9.584 1.00 66.81 283 ASP A O 1
ATOM 2273 N N . VAL A 1 284 ? -4.428 12.122 -11.787 1.00 76.62 284 VAL A N 1
ATOM 2274 C CA . VAL A 1 284 ? -3.491 11.056 -12.158 1.00 76.62 284 VAL A CA 1
ATOM 2275 C C . VAL A 1 284 ? -2.041 11.541 -12.209 1.00 76.62 284 VAL A C 1
ATOM 2277 O O . VAL A 1 284 ? -1.132 10.721 -12.325 1.00 76.62 284 VAL A O 1
ATOM 2280 N N . SER A 1 285 ? -1.833 12.859 -12.143 1.00 78.69 285 SER A N 1
ATOM 2281 C CA . SER A 1 285 ? -0.523 13.516 -12.111 1.00 78.69 285 SER A CA 1
ATOM 2282 C C . SER A 1 285 ? -0.031 13.785 -10.689 1.00 78.69 285 SER A C 1
ATOM 2284 O O . SER A 1 285 ? 1.156 14.025 -10.480 1.00 78.69 285 SER A O 1
ATOM 2286 N N . GLN A 1 286 ? -0.921 13.697 -9.700 1.00 76.56 286 GLN A N 1
ATOM 2287 C CA . GLN A 1 286 ? -0.562 13.833 -8.298 1.00 76.56 286 GLN A CA 1
ATOM 2288 C C . GLN A 1 286 ? 0.168 12.584 -7.786 1.00 76.56 286 GLN A C 1
ATOM 2290 O O . GLN A 1 286 ? -0.318 11.457 -7.919 1.00 76.56 286 GLN A O 1
ATOM 2295 N N . SER A 1 287 ? 1.320 12.791 -7.148 1.00 80.62 287 SER A N 1
ATOM 2296 C CA . SER A 1 287 ? 2.069 11.725 -6.485 1.00 80.62 287 SER A CA 1
ATOM 2297 C C . SER A 1 287 ? 1.560 11.437 -5.070 1.00 80.62 287 SER A C 1
ATOM 2299 O O . SER A 1 287 ? 1.145 12.357 -4.364 1.00 80.62 287 SER A O 1
ATOM 2301 N N . ASN A 1 288 ? 1.660 10.184 -4.617 1.00 69.75 288 ASN A N 1
ATOM 2302 C CA . ASN A 1 288 ? 1.414 9.813 -3.219 1.00 69.75 288 ASN A CA 1
ATOM 2303 C C . ASN A 1 288 ? 2.566 10.264 -2.289 1.00 69.75 288 ASN A C 1
ATOM 2305 O O . ASN A 1 288 ? 3.558 10.846 -2.733 1.00 69.75 288 ASN A O 1
ATOM 2309 N N . GLU A 1 289 ? 2.471 9.950 -0.992 1.00 73.81 289 GLU A N 1
ATOM 2310 C CA . GLU A 1 289 ? 3.502 10.291 0.003 1.00 73.81 289 GLU A CA 1
ATOM 2311 C C . GLU A 1 289 ? 4.883 9.683 -0.292 1.00 73.81 289 GLU A C 1
ATOM 2313 O O . GLU A 1 289 ? 5.888 10.176 0.215 1.00 73.81 289 GLU A O 1
ATOM 2318 N N . GLU A 1 290 ? 4.975 8.641 -1.116 1.00 75.69 290 GLU A N 1
ATOM 2319 C CA . GLU A 1 290 ? 6.241 8.040 -1.545 1.00 75.69 290 GLU A CA 1
ATOM 2320 C C . GLU A 1 290 ? 6.803 8.669 -2.828 1.00 75.69 290 GLU A C 1
ATOM 2322 O O . GLU A 1 290 ? 7.899 8.311 -3.254 1.00 75.69 290 GLU A O 1
ATOM 2327 N N . GLY A 1 291 ? 6.093 9.626 -3.432 1.00 82.94 291 GLY A N 1
ATOM 2328 C CA . GLY A 1 291 ? 6.441 10.213 -4.727 1.00 82.94 291 GLY A CA 1
ATOM 2329 C C . GLY A 1 291 ? 5.980 9.377 -5.928 1.00 82.94 291 GLY A C 1
ATOM 2330 O O . GLY A 1 291 ? 6.331 9.696 -7.060 1.00 82.94 291 GLY A O 1
ATOM 2331 N N . ASN A 1 292 ? 5.187 8.324 -5.712 1.00 85.88 292 ASN A N 1
ATOM 2332 C CA . ASN A 1 292 ? 4.696 7.454 -6.781 1.00 85.88 292 ASN A CA 1
ATOM 2333 C C . ASN A 1 292 ? 3.497 8.093 -7.483 1.00 85.88 292 ASN A C 1
ATOM 2335 O O . ASN A 1 292 ? 2.623 8.637 -6.815 1.00 85.88 292 ASN A O 1
ATOM 2339 N N . LEU A 1 293 ? 3.388 7.923 -8.801 1.00 90.00 293 LEU A N 1
ATOM 2340 C CA . LEU A 1 293 ? 2.138 8.127 -9.546 1.00 90.00 293 LEU A CA 1
ATOM 2341 C C . LEU A 1 293 ? 1.300 6.837 -9.594 1.00 90.00 293 LEU A C 1
ATOM 2343 O O . LEU A 1 293 ? 1.843 5.746 -9.398 1.00 90.00 293 LEU A O 1
ATOM 2347 N N . PRO A 1 294 ? 0.003 6.896 -9.946 1.00 87.50 294 PRO A N 1
ATOM 2348 C CA . PRO A 1 294 ? -0.810 5.690 -10.125 1.00 87.50 294 PRO A CA 1
ATOM 2349 C C . PRO A 1 294 ? -0.245 4.738 -11.194 1.00 87.50 294 PRO A C 1
ATOM 2351 O O . PRO A 1 294 ? -0.325 3.518 -11.046 1.00 87.50 294 PRO A O 1
ATOM 2354 N N . LEU A 1 295 ? 0.395 5.289 -12.237 1.00 93.94 295 LEU A N 1
ATOM 2355 C CA . LEU A 1 295 ? 1.125 4.518 -13.248 1.00 93.94 295 LEU A CA 1
ATOM 2356 C C . LEU A 1 295 ? 2.263 3.695 -12.630 1.00 93.94 295 LEU A C 1
ATOM 2358 O O . LEU A 1 295 ? 2.420 2.527 -12.975 1.00 93.94 295 LEU A O 1
ATOM 2362 N N . PHE A 1 296 ? 3.026 4.276 -11.699 1.00 93.81 296 PHE A N 1
ATOM 2363 C CA . PHE A 1 296 ? 4.125 3.583 -11.026 1.00 93.81 296 PHE A CA 1
ATOM 2364 C C . PHE A 1 296 ? 3.624 2.324 -10.309 1.00 93.81 296 PHE A C 1
ATOM 2366 O O . PHE A 1 296 ? 4.194 1.249 -10.481 1.00 93.81 296 PHE A O 1
ATOM 2373 N N . ILE A 1 297 ? 2.515 2.436 -9.570 1.00 88.75 297 ILE A N 1
ATOM 2374 C CA . ILE A 1 297 ? 1.909 1.300 -8.863 1.00 88.75 297 ILE A CA 1
ATOM 2375 C C . ILE A 1 297 ? 1.427 0.224 -9.843 1.00 88.75 297 ILE A C 1
ATOM 2377 O O . ILE A 1 297 ? 1.664 -0.962 -9.621 1.00 88.75 297 ILE A O 1
ATOM 2381 N N . ALA A 1 298 ? 0.790 0.616 -10.950 1.00 93.69 298 ALA A N 1
ATOM 2382 C CA . ALA A 1 298 ? 0.360 -0.335 -11.975 1.00 93.69 298 ALA A CA 1
ATOM 2383 C C . ALA A 1 298 ? 1.548 -1.094 -12.597 1.00 93.69 298 ALA A C 1
ATOM 2385 O O . ALA A 1 298 ? 1.445 -2.299 -12.833 1.00 93.69 298 ALA A O 1
ATOM 2386 N N . CYS A 1 299 ? 2.680 -0.415 -12.811 1.00 95.94 299 CYS A N 1
ATOM 2387 C CA . CYS A 1 299 ? 3.922 -1.024 -13.288 1.00 95.94 299 CYS A CA 1
ATOM 2388 C C . CYS A 1 299 ? 4.552 -1.960 -12.248 1.00 95.94 299 CYS A C 1
ATOM 2390 O O . CYS A 1 299 ? 4.943 -3.068 -12.601 1.00 95.94 299 CYS A O 1
ATOM 2392 N N . GLU A 1 300 ? 4.607 -1.557 -10.973 1.00 93.19 300 GLU A N 1
ATOM 2393 C CA . GLU A 1 300 ? 5.150 -2.379 -9.878 1.00 93.19 300 GLU A CA 1
ATOM 2394 C C . GLU A 1 300 ? 4.336 -3.665 -9.658 1.00 93.19 300 GLU A C 1
ATOM 2396 O O . GLU A 1 300 ? 4.892 -4.697 -9.286 1.00 93.19 300 GLU A O 1
ATOM 2401 N N . LYS A 1 301 ? 3.020 -3.623 -9.898 1.00 87.38 301 LYS A N 1
ATOM 2402 C CA . LYS A 1 301 ? 2.115 -4.770 -9.718 1.00 87.38 301 LYS A CA 1
ATOM 2403 C C . LYS A 1 301 ? 1.840 -5.575 -10.990 1.00 87.38 301 LYS A C 1
ATOM 2405 O O . LYS A 1 301 ? 1.170 -6.600 -10.908 1.00 87.38 301 LYS A O 1
ATOM 2410 N N . GLY A 1 302 ? 2.337 -5.144 -12.147 1.00 90.12 302 GLY A N 1
ATOM 2411 C CA . GLY A 1 302 ? 2.193 -5.897 -13.396 1.00 90.12 302 GLY A CA 1
ATOM 2412 C C . GLY A 1 302 ? 0.847 -5.733 -14.106 1.00 90.12 302 GLY A C 1
ATOM 2413 O O . GLY A 1 302 ? 0.496 -6.535 -14.974 1.00 90.12 302 GLY A O 1
ATOM 2414 N N . HIS A 1 303 ? 0.078 -4.691 -13.787 1.00 94.25 303 HIS A N 1
ATOM 2415 C CA . HIS A 1 303 ? -1.281 -4.504 -14.306 1.00 94.25 303 HIS A CA 1
ATOM 2416 C C . HIS A 1 303 ? -1.290 -3.840 -15.683 1.00 94.25 303 HIS A C 1
ATOM 2418 O O . HIS A 1 303 ? -1.631 -2.665 -15.837 1.00 94.25 303 HIS A O 1
ATOM 2424 N N . ARG A 1 304 ? -0.946 -4.621 -16.713 1.00 94.94 304 ARG A N 1
ATOM 2425 C CA . ARG A 1 304 ? -0.803 -4.158 -18.105 1.00 94.94 304 ARG A CA 1
ATOM 2426 C C . ARG A 1 304 ? -1.980 -3.317 -18.610 1.00 94.94 304 ARG A C 1
ATOM 2428 O O . ARG A 1 304 ? -1.747 -2.279 -19.213 1.00 94.94 304 ARG A O 1
ATOM 2435 N N . ASN A 1 305 ? -3.225 -3.731 -18.370 1.00 93.25 305 ASN A N 1
ATOM 2436 C CA . ASN A 1 305 ? -4.402 -3.012 -18.887 1.00 93.25 305 ASN A CA 1
ATOM 2437 C C . ASN A 1 305 ? -4.519 -1.587 -18.322 1.00 93.25 305 ASN A C 1
ATOM 2439 O O . ASN A 1 305 ? -5.006 -0.684 -18.999 1.00 93.25 305 ASN A O 1
ATOM 2443 N N . ILE A 1 306 ? -4.067 -1.386 -17.083 1.00 93.31 306 ILE A N 1
ATOM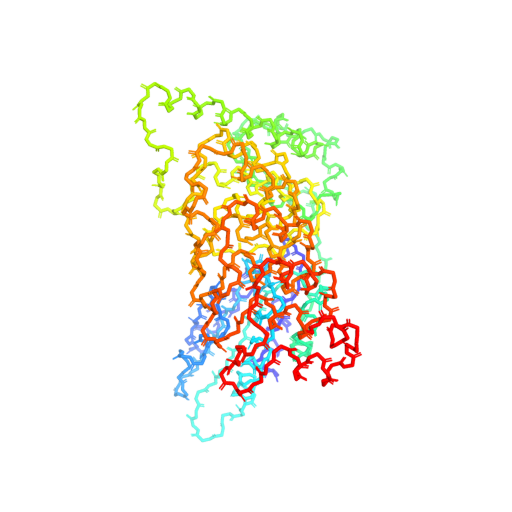 2444 C CA . ILE A 1 306 ? -4.062 -0.081 -16.417 1.00 93.31 306 ILE A CA 1
ATOM 2445 C C . ILE A 1 306 ? -2.903 0.771 -16.938 1.00 93.31 306 ILE A C 1
ATOM 2447 O O . ILE A 1 306 ? -3.087 1.957 -17.196 1.00 93.31 306 ILE A O 1
ATOM 2451 N N . VAL A 1 307 ? -1.737 0.159 -17.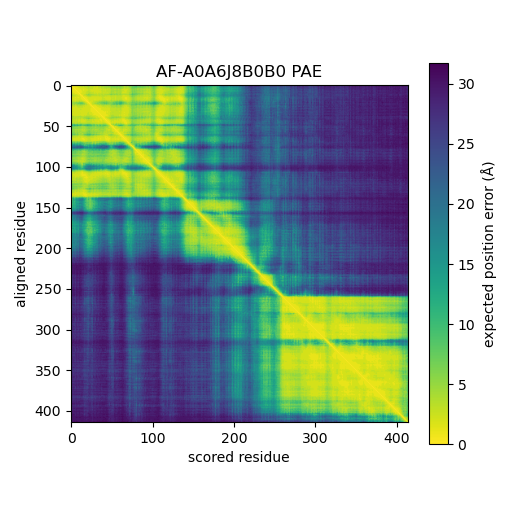162 1.00 95.44 307 VAL A N 1
ATOM 2452 C CA . VAL A 1 307 ? -0.602 0.817 -17.826 1.00 95.44 307 VAL A CA 1
ATOM 2453 C C . VAL A 1 307 ? -0.999 1.290 -19.227 1.00 95.44 307 VAL A C 1
ATOM 2455 O O . VAL A 1 307 ? -0.824 2.462 -19.548 1.00 95.44 307 VAL A O 1
ATOM 2458 N N . ASP A 1 308 ? -1.595 0.416 -20.042 1.00 93.31 308 ASP A N 1
ATOM 2459 C CA . ASP A 1 308 ? -2.052 0.752 -21.395 1.00 93.31 308 ASP A CA 1
ATOM 2460 C C . ASP A 1 308 ? -3.072 1.905 -21.369 1.00 93.31 308 ASP A C 1
ATOM 2462 O O . ASP A 1 308 ? -2.996 2.806 -22.207 1.00 93.31 308 ASP A O 1
ATOM 2466 N N . PHE A 1 309 ? -3.971 1.926 -20.381 1.00 92.06 309 PHE A N 1
ATOM 2467 C CA . PHE A 1 309 ? -4.915 3.024 -20.180 1.00 92.06 309 PHE A CA 1
ATOM 2468 C C . PHE A 1 309 ? -4.209 4.351 -19.858 1.00 92.06 309 PHE A C 1
ATOM 2470 O O . PHE A 1 309 ? -4.458 5.354 -20.528 1.00 92.06 309 PHE A O 1
ATOM 2477 N N . PHE A 1 310 ? -3.292 4.371 -18.885 1.00 91.06 310 PHE A N 1
ATOM 2478 C CA . PHE A 1 310 ? -2.575 5.596 -18.517 1.00 91.06 310 PHE A CA 1
ATOM 2479 C C . PHE A 1 310 ? -1.679 6.133 -19.642 1.00 91.06 310 PHE A C 1
ATOM 2481 O O . PHE A 1 310 ? -1.583 7.345 -19.805 1.00 91.06 310 PHE A O 1
ATOM 2488 N N . LEU A 1 311 ? -1.063 5.256 -20.440 1.00 90.25 311 LEU A N 1
ATOM 2489 C CA . LEU A 1 311 ? -0.123 5.645 -21.499 1.00 90.25 311 LEU A CA 1
ATOM 2490 C C . LEU A 1 311 ? -0.779 6.056 -22.828 1.00 90.25 311 LEU A C 1
ATOM 2492 O O . LEU A 1 311 ? -0.109 6.667 -23.667 1.00 90.25 311 LEU A O 1
ATOM 2496 N N . ASN A 1 312 ? -2.032 5.660 -23.076 1.00 86.94 312 ASN A N 1
ATOM 2497 C CA . ASN A 1 312 ? -2.683 5.862 -24.379 1.00 86.94 312 ASN A CA 1
ATOM 2498 C C . ASN A 1 312 ? -4.006 6.620 -24.309 1.00 86.94 312 ASN A C 1
ATOM 2500 O O . ASN A 1 312 ? -4.353 7.315 -25.259 1.00 86.94 312 ASN A O 1
ATOM 2504 N N . GLU A 1 313 ? -4.763 6.455 -23.229 1.00 79.94 313 GLU A N 1
ATOM 2505 C CA . GLU A 1 313 ? -6.140 6.951 -23.143 1.00 79.94 313 GLU A CA 1
ATOM 2506 C C . GLU A 1 313 ? -6.279 8.124 -22.166 1.00 79.94 313 GLU A C 1
ATOM 2508 O O . GLU A 1 313 ? -7.287 8.832 -22.175 1.00 79.94 313 GLU A O 1
ATOM 2513 N N . CYS A 1 314 ? -5.273 8.352 -21.322 1.00 72.25 314 CYS A N 1
ATOM 2514 C CA . CYS A 1 314 ? -5.271 9.450 -20.372 1.00 72.25 314 CYS A CA 1
ATOM 2515 C C . CYS A 1 314 ? -4.791 10.757 -21.026 1.00 72.25 314 CYS A C 1
ATOM 2517 O O . CYS A 1 314 ? -3.835 10.760 -21.794 1.00 72.25 314 CYS A O 1
ATOM 2519 N N . GLN A 1 315 ? -5.429 11.885 -20.698 1.00 67.00 315 GLN A N 1
ATOM 2520 C CA . GLN A 1 315 ? -5.139 13.221 -21.260 1.00 67.00 315 GLN A CA 1
ATOM 2521 C C . GLN A 1 315 ? -3.867 13.871 -20.675 1.00 67.00 315 GLN A C 1
ATOM 2523 O O . GLN A 1 315 ? -3.768 15.093 -20.611 1.00 67.00 315 GLN A O 1
ATOM 2528 N N . LEU A 1 316 ? -2.917 13.069 -20.197 1.00 66.12 316 LEU A N 1
ATOM 2529 C CA . LEU A 1 316 ? -1.694 13.543 -19.557 1.00 66.12 316 LEU A CA 1
ATOM 2530 C C . LEU A 1 316 ? -0.528 13.641 -20.540 1.00 66.12 316 LEU A C 1
ATOM 2532 O O . LEU A 1 316 ? -0.468 12.923 -21.539 1.00 66.12 316 LEU A O 1
ATOM 2536 N N . SER A 1 317 ? 0.445 14.486 -20.196 1.00 72.69 317 SER A N 1
ATOM 2537 C CA . SER A 1 317 ? 1.755 14.481 -20.838 1.00 72.69 317 SER A CA 1
ATOM 2538 C C . SER A 1 317 ? 2.466 13.165 -20.517 1.00 72.69 317 SER A C 1
ATOM 2540 O O . SER A 1 317 ? 2.943 12.942 -19.403 1.00 72.69 317 SER A O 1
ATOM 2542 N N . VAL A 1 318 ? 2.507 12.257 -21.495 1.00 74.50 318 VAL A N 1
ATOM 2543 C CA . VAL A 1 318 ? 3.091 10.918 -21.320 1.00 74.50 318 VAL A CA 1
ATOM 2544 C C . VAL A 1 318 ? 4.559 11.002 -20.887 1.00 74.50 318 VAL A C 1
ATOM 2546 O O . VAL A 1 318 ? 4.991 10.198 -20.067 1.00 74.50 318 VAL A O 1
ATOM 2549 N N . SER A 1 319 ? 5.305 12.002 -21.367 1.00 70.88 319 SER A N 1
ATOM 2550 C CA . SER A 1 319 ? 6.721 12.189 -21.029 1.00 70.88 319 SER A CA 1
ATOM 2551 C C . SER A 1 319 ? 6.961 12.502 -19.552 1.00 70.88 319 SER A C 1
ATOM 2553 O O . SER A 1 319 ? 7.998 12.126 -19.017 1.00 70.88 319 SER A O 1
ATOM 2555 N N . GLU A 1 320 ? 6.019 13.165 -18.877 1.00 70.81 320 GLU A N 1
ATOM 2556 C CA . GLU A 1 320 ? 6.159 13.508 -17.456 1.00 70.81 320 GLU A CA 1
ATOM 2557 C C . GLU A 1 320 ? 5.874 12.292 -16.567 1.00 70.81 320 GLU A C 1
ATOM 2559 O O . GLU A 1 320 ? 6.598 12.035 -15.607 1.00 70.81 320 GLU A O 1
ATOM 2564 N N . ILE A 1 321 ? 4.874 11.478 -16.919 1.00 81.69 321 ILE A N 1
ATOM 2565 C CA . ILE A 1 321 ? 4.460 10.345 -16.080 1.00 81.69 321 ILE A CA 1
ATOM 2566 C C . ILE A 1 321 ? 5.349 9.106 -16.202 1.00 81.69 321 ILE A C 1
ATOM 2568 O O . ILE A 1 321 ? 5.468 8.359 -15.232 1.00 81.69 321 ILE A O 1
ATOM 2572 N N . VAL A 1 322 ? 5.971 8.864 -17.364 1.00 88.38 322 VAL A N 1
ATOM 2573 C CA . VAL A 1 322 ? 6.859 7.697 -17.556 1.00 88.38 322 VAL A CA 1
ATOM 2574 C C . VAL A 1 322 ? 8.215 7.875 -16.876 1.00 88.38 322 VAL A C 1
ATOM 2576 O O . VAL A 1 322 ? 8.859 6.882 -16.543 1.00 88.38 322 VAL A O 1
ATOM 2579 N N . GLU A 1 323 ? 8.616 9.123 -16.627 1.00 90.38 323 GLU A 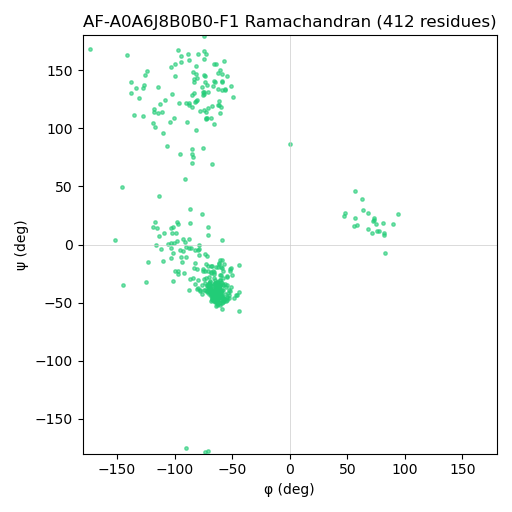N 1
ATOM 2580 C CA . GLU A 1 323 ? 9.899 9.483 -16.018 1.00 90.38 323 GLU A CA 1
ATOM 2581 C C . GLU A 1 323 ? 9.807 9.881 -14.542 1.00 90.38 323 GLU A C 1
ATOM 2583 O O . GLU A 1 323 ? 10.852 9.985 -13.882 1.00 90.38 323 GLU A O 1
ATOM 2588 N N . GLN A 1 324 ? 8.593 10.092 -14.021 1.00 89.00 324 GLN A N 1
ATOM 2589 C CA . GLN A 1 324 ? 8.374 10.453 -12.625 1.00 89.00 324 GLN A CA 1
ATOM 2590 C C . GLN A 1 324 ? 8.888 9.347 -11.706 1.00 89.00 324 GLN A C 1
ATOM 2592 O O . GLN A 1 324 ? 8.429 8.204 -11.757 1.00 89.00 324 GLN A O 1
ATOM 2597 N N . ALA A 1 325 ? 9.844 9.707 -10.857 1.00 89.62 325 ALA A N 1
ATOM 2598 C CA . ALA A 1 325 ? 10.484 8.781 -9.946 1.00 89.62 325 ALA A CA 1
ATOM 2599 C C . ALA A 1 325 ? 9.965 8.951 -8.514 1.00 89.62 325 ALA A C 1
ATOM 2601 O O . ALA A 1 325 ? 9.551 10.043 -8.116 1.00 89.62 325 ALA A O 1
ATOM 2602 N N . ASP A 1 326 ? 10.016 7.866 -7.746 1.00 90.00 326 ASP A N 1
ATOM 2603 C CA . ASP A 1 326 ? 9.680 7.878 -6.325 1.00 90.00 326 ASP A CA 1
ATOM 2604 C C . ASP A 1 326 ? 10.782 8.537 -5.471 1.00 90.00 326 ASP A C 1
ATOM 2606 O O . ASP A 1 326 ? 11.842 8.936 -5.963 1.00 90.00 326 ASP A O 1
ATOM 2610 N N . LYS A 1 327 ? 10.579 8.612 -4.151 1.00 90.38 327 LYS A N 1
ATOM 2611 C CA . LYS A 1 327 ? 11.576 9.127 -3.190 1.00 90.38 327 LYS A CA 1
ATOM 2612 C C . LYS A 1 327 ? 12.921 8.386 -3.212 1.00 90.38 327 LYS A C 1
ATOM 2614 O O . LYS A 1 327 ? 13.906 8.894 -2.683 1.00 90.38 327 LYS A O 1
ATOM 2619 N N . ARG A 1 328 ? 12.975 7.187 -3.796 1.00 89.94 328 ARG A N 1
ATOM 2620 C CA . ARG A 1 328 ? 14.182 6.370 -3.987 1.00 89.94 328 ARG A CA 1
ATOM 2621 C C . ARG A 1 328 ? 14.692 6.438 -5.428 1.00 89.94 328 ARG A C 1
ATOM 2623 O O . ARG A 1 328 ? 15.531 5.626 -5.811 1.00 89.94 328 ARG A O 1
ATOM 2630 N N . GLN A 1 329 ? 14.212 7.397 -6.219 1.00 93.50 329 GLN A N 1
ATOM 2631 C CA . GLN A 1 329 ? 14.523 7.569 -7.636 1.00 93.50 329 GLN A CA 1
ATOM 2632 C C . GLN A 1 329 ? 14.204 6.330 -8.498 1.00 93.50 329 GLN A C 1
ATOM 2634 O O . GLN A 1 329 ? 14.757 6.152 -9.580 1.00 93.50 329 GLN A O 1
ATOM 2639 N N . ARG A 1 330 ? 13.297 5.452 -8.054 1.00 94.50 330 ARG A N 1
ATOM 2640 C CA . ARG A 1 330 ? 12.793 4.351 -8.882 1.00 94.50 330 ARG A CA 1
ATOM 2641 C C . ARG A 1 330 ? 11.814 4.920 -9.901 1.00 94.50 330 ARG A C 1
ATOM 2643 O O . ARG A 1 330 ? 10.872 5.611 -9.526 1.00 94.50 330 ARG A O 1
ATOM 265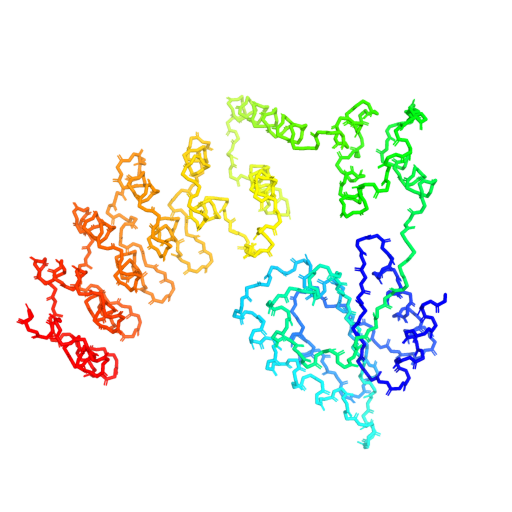0 N N . THR A 1 331 ? 12.006 4.593 -11.172 1.00 95.56 331 THR A N 1
ATOM 2651 C CA . THR A 1 331 ? 11.076 4.928 -12.260 1.00 95.56 331 THR A CA 1
ATOM 2652 C C . THR A 1 331 ? 10.092 3.781 -12.531 1.00 95.56 331 THR A C 1
ATOM 2654 O O . THR A 1 331 ? 10.372 2.635 -12.157 1.00 95.56 331 THR A O 1
ATOM 2657 N N . PRO A 1 332 ? 8.962 4.037 -13.225 1.00 96.44 332 PRO A N 1
ATOM 2658 C CA . PRO A 1 332 ? 8.022 2.998 -13.647 1.00 96.44 332 PRO A CA 1
ATOM 2659 C C . PRO A 1 332 ? 8.683 1.850 -14.424 1.00 96.44 332 PRO A C 1
ATOM 2661 O O . PRO A 1 332 ? 8.347 0.688 -14.197 1.00 96.44 332 PRO A O 1
ATOM 2664 N N . ILE A 1 333 ? 9.652 2.151 -15.302 1.00 97.44 333 ILE A N 1
ATOM 2665 C CA . ILE A 1 333 ? 10.389 1.119 -16.048 1.00 97.44 333 ILE A CA 1
ATOM 2666 C C . ILE A 1 333 ? 11.261 0.275 -15.119 1.00 97.44 333 ILE A C 1
ATOM 2668 O O . ILE A 1 333 ? 11.265 -0.944 -15.245 1.00 97.44 333 ILE A O 1
ATOM 2672 N N . LEU A 1 334 ? 11.925 0.883 -14.131 1.00 96.69 334 LEU A N 1
ATOM 2673 C CA . LEU A 1 334 ? 12.773 0.154 -13.189 1.00 96.69 334 LEU A CA 1
ATOM 2674 C C . LEU A 1 334 ? 11.965 -0.863 -12.373 1.00 96.69 334 LEU A C 1
ATOM 2676 O O . LEU A 1 334 ? 12.384 -2.015 -12.252 1.00 96.69 334 LEU A O 1
ATOM 2680 N N . VAL A 1 335 ? 10.798 -0.477 -11.844 1.00 95.44 335 VAL A N 1
ATOM 2681 C CA . VAL A 1 335 ? 9.945 -1.415 -11.088 1.00 95.44 335 VAL A CA 1
ATOM 2682 C C . VAL A 1 335 ? 9.300 -2.479 -11.974 1.00 95.44 335 VAL A C 1
ATOM 2684 O O . VAL A 1 335 ? 9.201 -3.625 -11.541 1.00 95.44 335 VAL A O 1
ATOM 2687 N N . ALA A 1 336 ? 8.942 -2.153 -13.222 1.00 97.00 336 ALA A N 1
ATOM 2688 C CA . ALA A 1 336 ? 8.459 -3.146 -14.181 1.00 97.00 336 ALA A CA 1
ATOM 2689 C C . ALA A 1 336 ? 9.547 -4.168 -14.549 1.00 97.00 336 ALA A C 1
ATOM 2691 O O . ALA A 1 336 ? 9.260 -5.361 -14.662 1.00 97.00 336 ALA A O 1
ATOM 2692 N N . CYS A 1 337 ? 10.797 -3.712 -14.690 1.00 95.56 337 CYS A N 1
ATOM 2693 C CA . CYS A 1 337 ? 11.941 -4.574 -14.964 1.00 95.56 337 CYS A CA 1
ATOM 2694 C C . CYS A 1 337 ? 12.261 -5.492 -13.786 1.00 95.56 337 CYS A C 1
ATOM 2696 O O . CYS A 1 337 ? 12.474 -6.682 -13.997 1.00 95.56 337 CYS A O 1
ATOM 2698 N N . ARG A 1 338 ? 12.222 -4.964 -12.555 1.00 92.44 338 ARG A N 1
ATOM 2699 C CA . ARG A 1 338 ? 12.378 -5.761 -11.332 1.00 92.44 338 ARG A CA 1
ATOM 2700 C C . ARG A 1 338 ? 11.277 -6.813 -11.168 1.00 92.44 338 ARG A C 1
ATOM 2702 O O . ARG A 1 338 ? 11.537 -7.856 -10.597 1.00 92.44 338 ARG A O 1
ATOM 2709 N N . GLY A 1 339 ? 10.057 -6.528 -11.625 1.00 86.06 339 GLY A N 1
ATOM 2710 C CA . GLY A 1 339 ? 8.927 -7.464 -11.569 1.00 86.06 339 GLY A CA 1
ATOM 2711 C C . GLY A 1 339 ? 8.834 -8.437 -12.751 1.00 86.06 339 GLY A C 1
ATOM 2712 O O . GLY A 1 339 ? 7.923 -9.259 -12.783 1.00 86.06 339 GLY A O 1
ATOM 2713 N N . GLY A 1 340 ? 9.719 -8.331 -13.747 1.00 92.31 340 GLY A N 1
ATOM 2714 C CA . GLY A 1 340 ? 9.731 -9.238 -14.897 1.00 92.31 340 GLY A CA 1
ATOM 2715 C C . GLY A 1 340 ? 8.612 -8.999 -15.914 1.00 92.31 340 GLY A C 1
ATOM 2716 O O . GLY A 1 340 ? 8.312 -9.872 -16.728 1.00 92.31 340 GLY A O 1
ATOM 2717 N N . PHE A 1 341 ? 7.969 -7.828 -15.901 1.00 96.62 341 PHE A N 1
ATOM 2718 C CA . PHE A 1 341 ? 6.797 -7.554 -16.734 1.00 96.62 341 PHE A CA 1
ATOM 2719 C C . PHE A 1 341 ? 7.181 -7.092 -18.148 1.00 96.62 341 PHE A C 1
ATOM 2721 O O . PHE A 1 341 ? 6.967 -5.937 -18.521 1.00 96.62 341 PHE A O 1
ATOM 2728 N N . THR A 1 342 ? 7.715 -8.005 -18.964 1.00 96.31 342 THR A N 1
ATOM 2729 C CA . THR A 1 342 ? 8.253 -7.740 -20.316 1.00 96.31 342 THR A CA 1
ATOM 2730 C C . THR A 1 342 ? 7.342 -6.886 -21.202 1.00 96.31 342 THR A C 1
ATOM 2732 O O . THR A 1 342 ? 7.807 -5.956 -21.857 1.00 96.31 342 THR A O 1
ATOM 2735 N N . GLU A 1 343 ? 6.035 -7.154 -21.219 1.00 96.88 343 GLU A N 1
ATOM 2736 C CA . GLU A 1 343 ? 5.099 -6.377 -22.042 1.00 96.88 343 GLU A CA 1
ATOM 2737 C C . GLU A 1 343 ? 4.924 -4.938 -21.535 1.00 96.88 343 GLU A C 1
ATOM 2739 O O . GLU A 1 343 ? 4.822 -4.019 -22.343 1.00 96.88 343 GLU A O 1
ATOM 2744 N N . ILE A 1 344 ? 4.956 -4.713 -20.218 1.00 97.69 344 ILE A N 1
ATOM 2745 C CA . ILE A 1 344 ? 4.922 -3.364 -19.631 1.00 97.69 344 ILE A CA 1
ATOM 2746 C C . ILE A 1 344 ? 6.217 -2.615 -19.951 1.00 97.69 344 ILE A C 1
ATOM 2748 O O . ILE A 1 344 ? 6.162 -1.449 -20.332 1.00 97.69 344 ILE A O 1
ATOM 2752 N N . VAL A 1 345 ? 7.369 -3.290 -19.872 1.00 97.62 345 VAL A N 1
ATOM 2753 C CA . VAL A 1 345 ? 8.671 -2.709 -20.238 1.00 97.62 345 VAL A CA 1
ATOM 2754 C C . VAL A 1 345 ? 8.656 -2.233 -21.691 1.00 97.62 345 VAL A C 1
ATOM 2756 O O . VAL A 1 345 ? 8.942 -1.066 -21.947 1.00 97.62 345 VAL A O 1
ATOM 2759 N N . LYS A 1 346 ? 8.210 -3.076 -22.633 1.00 96.50 346 LYS A N 1
ATOM 2760 C CA . LYS A 1 346 ? 8.060 -2.690 -24.049 1.00 96.50 346 LYS A CA 1
ATOM 2761 C C . LYS A 1 346 ? 7.159 -1.468 -24.227 1.00 96.50 346 LYS A C 1
ATOM 2763 O O . LYS A 1 346 ? 7.474 -0.581 -25.017 1.00 96.50 346 LYS A O 1
ATOM 2768 N N . ARG A 1 347 ? 6.038 -1.401 -23.498 1.00 95.44 347 ARG A N 1
ATOM 2769 C CA . ARG A 1 347 ? 5.120 -0.252 -23.546 1.00 95.44 347 ARG A CA 1
ATOM 2770 C C . ARG A 1 347 ? 5.789 1.026 -23.055 1.00 95.44 347 ARG A C 1
ATOM 2772 O O . ARG A 1 347 ? 5.714 2.033 -23.752 1.00 95.44 347 ARG A O 1
ATOM 2779 N N . LEU A 1 348 ? 6.462 0.984 -21.911 1.00 95.62 348 LEU A N 1
ATOM 2780 C CA . LEU A 1 348 ? 7.150 2.146 -21.347 1.00 95.62 348 LEU A CA 1
ATOM 2781 C C . LEU A 1 348 ? 8.277 2.639 -22.264 1.00 95.62 348 LEU A C 1
ATOM 2783 O O . LEU A 1 348 ? 8.339 3.833 -22.546 1.00 95.62 348 LEU A O 1
ATOM 2787 N N . VAL A 1 349 ? 9.096 1.734 -22.811 1.00 94.94 349 VAL A N 1
ATOM 2788 C CA . VAL A 1 349 ? 10.148 2.099 -23.777 1.00 94.94 349 VAL A CA 1
ATOM 2789 C C . VAL A 1 349 ? 9.547 2.714 -25.041 1.00 94.94 349 VAL A C 1
ATOM 2791 O O . VAL A 1 349 ? 9.990 3.773 -25.475 1.00 94.94 349 VAL A O 1
ATOM 2794 N N . SER A 1 350 ? 8.458 2.144 -25.575 1.00 93.50 350 SER A N 1
ATOM 2795 C CA . SER A 1 350 ? 7.761 2.716 -26.742 1.00 93.50 350 SER A CA 1
ATOM 2796 C C . SER A 1 350 ? 7.188 4.120 -26.498 1.00 93.50 350 SER A C 1
ATOM 2798 O O . SER A 1 350 ? 6.856 4.828 -27.447 1.00 93.50 350 SER A O 1
ATOM 2800 N N . LYS A 1 351 ? 7.060 4.523 -25.228 1.00 93.31 351 LYS A N 1
ATOM 2801 C CA . LYS A 1 351 ? 6.621 5.853 -24.793 1.00 93.31 351 LYS A CA 1
ATOM 2802 C C . LYS A 1 351 ? 7.773 6.753 -24.330 1.00 93.31 351 LYS A C 1
ATOM 2804 O O . LYS A 1 351 ? 7.509 7.831 -23.809 1.00 93.31 351 LYS A O 1
ATOM 2809 N N . GLY A 1 352 ? 9.022 6.344 -24.560 1.00 91.12 352 GLY A N 1
ATOM 2810 C CA . GLY A 1 352 ? 10.214 7.154 -24.312 1.00 91.12 352 GLY A CA 1
ATOM 2811 C C . GLY A 1 352 ? 10.818 7.018 -22.915 1.00 91.12 352 GLY A C 1
ATOM 2812 O O . GLY A 1 352 ? 11.590 7.889 -22.527 1.00 91.12 352 GLY A O 1
ATOM 2813 N N . ALA A 1 353 ? 10.489 5.966 -22.158 1.00 94.31 353 ALA A N 1
ATOM 2814 C CA . ALA A 1 353 ? 11.110 5.734 -20.855 1.00 94.31 353 ALA A CA 1
ATOM 2815 C C . ALA A 1 353 ? 12.631 5.509 -20.978 1.00 94.31 353 ALA A C 1
ATOM 2817 O O . ALA A 1 353 ? 13.094 4.715 -21.801 1.00 94.31 353 ALA A O 1
ATOM 2818 N N . ALA A 1 354 ? 13.411 6.172 -20.124 1.00 94.31 354 ALA A N 1
ATOM 2819 C CA . ALA A 1 354 ? 14.865 6.117 -20.125 1.00 94.31 354 ALA A CA 1
ATOM 2820 C C . ALA A 1 354 ? 15.384 4.769 -19.590 1.00 94.31 354 ALA A C 1
ATOM 2822 O O . ALA A 1 354 ? 15.348 4.490 -18.389 1.00 94.31 354 ALA A O 1
ATOM 2823 N N . VAL A 1 355 ? 15.935 3.946 -20.486 1.00 95.25 355 VAL A N 1
ATOM 2824 C CA . VAL A 1 355 ? 16.404 2.577 -20.189 1.00 95.25 355 VAL A CA 1
ATOM 2825 C C . VAL A 1 355 ? 17.621 2.498 -19.260 1.00 95.25 355 VAL A C 1
ATOM 2827 O O . VAL A 1 355 ? 17.853 1.448 -18.669 1.00 95.25 355 VAL A O 1
ATOM 2830 N N . ASN A 1 356 ? 18.367 3.597 -19.100 1.00 94.44 356 ASN A N 1
ATOM 2831 C CA . ASN A 1 356 ? 19.595 3.675 -18.292 1.00 94.44 356 ASN A CA 1
ATOM 2832 C C . ASN A 1 356 ? 19.461 4.570 -17.049 1.00 94.44 356 ASN A C 1
ATOM 2834 O O . ASN A 1 356 ? 20.450 4.839 -16.372 1.00 94.44 356 ASN A O 1
ATOM 2838 N N . LYS A 1 357 ? 18.255 5.060 -16.734 1.00 94.00 357 LYS A N 1
ATOM 2839 C CA . LYS A 1 357 ? 18.048 5.917 -15.560 1.00 94.00 357 LYS A CA 1
ATOM 2840 C C . LYS A 1 357 ? 18.179 5.109 -14.272 1.00 94.00 357 LYS A C 1
ATOM 2842 O O . LYS A 1 357 ? 17.573 4.049 -14.138 1.00 94.00 357 LYS A O 1
ATOM 2847 N N . VAL A 1 358 ? 18.959 5.623 -13.329 1.00 93.56 358 VAL A N 1
ATOM 2848 C CA . VAL A 1 358 ? 19.309 4.919 -12.091 1.00 93.56 358 VAL A CA 1
ATOM 2849 C C . VAL A 1 358 ? 18.461 5.358 -10.905 1.00 93.56 358 VAL A C 1
ATOM 2851 O O . VAL A 1 358 ? 17.952 6.476 -10.869 1.00 93.56 358 VAL A O 1
ATOM 2854 N N . ASN A 1 359 ? 18.340 4.471 -9.918 1.00 92.38 359 ASN A N 1
ATOM 2855 C CA . ASN A 1 359 ? 17.801 4.806 -8.601 1.00 92.38 359 ASN A CA 1
ATOM 2856 C C . ASN A 1 359 ? 18.909 5.266 -7.627 1.00 92.38 359 ASN A C 1
ATOM 2858 O O . ASN A 1 359 ? 20.078 5.350 -7.996 1.00 92.38 359 ASN A O 1
ATOM 2862 N N . ILE A 1 360 ? 18.562 5.507 -6.355 1.00 93.69 360 ILE A N 1
ATOM 2863 C CA . ILE A 1 360 ? 19.522 5.953 -5.320 1.00 93.69 360 ILE A CA 1
ATOM 2864 C C . ILE A 1 360 ? 20.684 4.980 -5.041 1.00 93.69 360 ILE A C 1
ATOM 2866 O O . ILE A 1 360 ? 21.644 5.365 -4.381 1.00 93.69 360 ILE A O 1
ATOM 2870 N N . TRP A 1 361 ? 20.606 3.735 -5.514 1.00 91.38 361 TRP A N 1
ATOM 2871 C CA . TRP A 1 361 ? 21.664 2.726 -5.391 1.00 91.38 361 TRP A CA 1
ATOM 2872 C C . TRP A 1 361 ? 22.467 2.562 -6.684 1.00 91.38 361 TRP A C 1
ATOM 2874 O O . TRP A 1 361 ? 23.149 1.556 -6.857 1.00 91.38 361 TRP A O 1
ATOM 2884 N N . ASN A 1 362 ? 22.355 3.506 -7.623 1.00 92.06 362 ASN A N 1
ATOM 2885 C CA . ASN A 1 362 ? 22.944 3.417 -8.961 1.00 92.06 362 ASN A CA 1
ATOM 2886 C C . ASN A 1 362 ? 22.479 2.188 -9.771 1.00 92.06 362 ASN A C 1
ATOM 2888 O O . ASN A 1 362 ? 23.087 1.844 -10.779 1.00 92.06 362 ASN A O 1
ATOM 2892 N N . ALA A 1 363 ? 21.385 1.529 -9.374 1.00 90.62 363 ALA A N 1
ATOM 2893 C CA . ALA A 1 363 ? 20.883 0.370 -10.098 1.00 90.62 363 ALA A CA 1
ATOM 2894 C C . ALA A 1 363 ? 20.070 0.810 -11.324 1.00 90.62 363 ALA A C 1
ATOM 2896 O O . ALA A 1 363 ? 19.089 1.550 -11.196 1.00 90.62 363 ALA A O 1
ATOM 2897 N N . THR A 1 364 ? 20.460 0.317 -12.501 1.00 95.38 364 THR A N 1
ATOM 2898 C CA . THR A 1 364 ? 19.728 0.490 -13.764 1.00 95.38 364 THR A CA 1
ATOM 2899 C C . THR A 1 364 ? 18.548 -0.492 -13.872 1.00 95.38 364 THR A C 1
ATOM 2901 O O . THR A 1 364 ? 18.508 -1.507 -13.165 1.00 95.38 364 THR A O 1
ATOM 2904 N N . PRO A 1 365 ? 17.583 -0.262 -14.785 1.00 96.38 365 PRO A N 1
ATOM 2905 C CA . PRO A 1 365 ? 16.548 -1.242 -15.111 1.00 96.38 365 PRO A CA 1
ATOM 2906 C C . PRO A 1 365 ? 17.123 -2.600 -15.536 1.00 96.38 365 PRO A C 1
ATOM 2908 O O . PRO A 1 365 ? 16.568 -3.634 -15.167 1.00 96.38 365 PRO A O 1
ATOM 2911 N N . LEU A 1 366 ? 18.250 -2.607 -16.261 1.00 95.19 366 LEU A N 1
ATOM 2912 C CA . LEU A 1 366 ? 18.928 -3.837 -16.678 1.00 95.19 366 LEU A CA 1
ATOM 2913 C C . LEU A 1 366 ? 19.562 -4.568 -15.496 1.00 95.19 366 LEU A C 1
ATOM 2915 O O . LEU A 1 366 ? 19.420 -5.786 -15.395 1.00 95.19 366 LEU A O 1
ATOM 2919 N N . PHE A 1 367 ? 20.193 -3.835 -14.574 1.00 92.75 367 PHE A N 1
ATOM 2920 C CA . PHE A 1 367 ? 20.691 -4.406 -13.324 1.00 92.75 367 PHE A CA 1
ATOM 2921 C C . PHE A 1 367 ? 19.554 -5.060 -12.531 1.00 92.75 367 PHE A C 1
ATOM 2923 O O . PHE A 1 367 ? 19.665 -6.214 -12.124 1.00 92.75 367 PHE A O 1
ATOM 2930 N N . ALA A 1 368 ? 18.426 -4.357 -12.367 1.00 91.12 368 ALA A N 1
ATOM 2931 C CA . ALA A 1 368 ? 17.265 -4.877 -11.649 1.00 91.12 368 ALA A CA 1
ATOM 2932 C C . ALA A 1 368 ? 16.692 -6.147 -12.301 1.00 91.12 368 ALA A C 1
ATOM 2934 O O . ALA A 1 368 ? 16.413 -7.108 -11.594 1.00 91.12 368 ALA A O 1
ATOM 2935 N N . ALA A 1 369 ? 16.557 -6.183 -13.630 1.00 91.88 369 ALA A N 1
ATOM 2936 C CA . ALA A 1 369 ? 16.109 -7.380 -14.343 1.00 91.88 369 ALA A CA 1
ATOM 2937 C C . ALA A 1 369 ? 17.099 -8.550 -14.213 1.00 91.88 369 ALA A C 1
ATOM 2939 O O . ALA A 1 369 ? 16.678 -9.696 -14.085 1.00 91.88 369 ALA A O 1
ATOM 2940 N N . SER A 1 370 ? 18.403 -8.259 -14.232 1.00 89.00 370 SER A N 1
ATOM 2941 C CA . SER A 1 370 ? 19.467 -9.268 -14.152 1.00 89.00 370 SER A CA 1
ATOM 2942 C C . SER A 1 370 ? 19.553 -9.909 -12.774 1.00 89.00 370 SER A C 1
ATOM 2944 O O . SER A 1 370 ? 19.642 -11.131 -12.677 1.00 89.00 370 SER A O 1
ATOM 2946 N N . ARG A 1 371 ? 19.440 -9.100 -11.714 1.00 86.88 371 ARG A N 1
ATOM 2947 C CA . ARG A 1 371 ? 19.434 -9.581 -10.328 1.00 86.88 371 ARG A CA 1
ATOM 2948 C C . ARG A 1 371 ? 18.240 -10.485 -10.027 1.00 86.88 371 ARG A C 1
ATOM 2950 O O . ARG A 1 371 ? 18.372 -11.439 -9.283 1.00 86.88 371 ARG A O 1
ATOM 2957 N N . GLU A 1 372 ? 17.075 -10.189 -10.597 1.00 85.69 372 GLU A N 1
ATOM 2958 C CA . GLU A 1 372 ? 15.850 -10.971 -10.359 1.00 85.69 372 GLU A CA 1
ATOM 2959 C C . GLU A 1 372 ? 15.653 -12.087 -11.420 1.00 85.69 372 GLU A C 1
ATOM 2961 O O . GLU A 1 372 ? 14.633 -12.774 -11.431 1.00 85.69 372 GLU A O 1
ATOM 2966 N N . GLY A 1 373 ? 16.617 -12.282 -12.334 1.00 84.88 373 GLY A N 1
ATOM 2967 C CA . GLY A 1 373 ? 16.621 -13.375 -13.318 1.00 84.88 373 GLY A CA 1
ATOM 2968 C C . GLY A 1 373 ? 15.629 -13.243 -14.478 1.00 84.88 373 GLY A C 1
ATOM 2969 O O . GLY A 1 373 ? 15.259 -14.227 -15.121 1.00 84.88 373 GLY A O 1
ATOM 2970 N N . HIS A 1 374 ? 15.181 -12.030 -14.796 1.00 90.12 374 HIS A N 1
ATOM 2971 C CA . HIS A 1 374 ? 14.175 -11.782 -15.829 1.00 90.12 374 HIS A CA 1
ATOM 2972 C C . HIS A 1 374 ? 14.787 -11.683 -17.235 1.00 90.12 374 HIS A C 1
ATOM 2974 O O . HIS A 1 374 ? 14.938 -10.599 -17.804 1.00 90.12 374 HIS A O 1
ATOM 2980 N N . LEU A 1 375 ? 15.103 -12.844 -17.818 1.00 88.12 375 LEU A N 1
ATOM 2981 C CA . LEU A 1 375 ? 15.802 -12.980 -19.107 1.00 88.12 375 LEU A CA 1
ATOM 2982 C C . LEU A 1 375 ? 15.150 -12.197 -20.258 1.00 88.12 375 LEU A C 1
ATOM 2984 O O . LEU A 1 375 ? 15.836 -11.503 -21.007 1.00 88.12 375 LEU A O 1
ATOM 2988 N N . ASP A 1 376 ? 13.827 -12.293 -20.406 1.00 90.50 376 ASP A N 1
ATOM 2989 C CA . ASP A 1 376 ? 13.103 -11.640 -21.505 1.00 90.50 376 ASP A CA 1
ATOM 2990 C C . ASP A 1 376 ? 13.110 -10.113 -21.381 1.00 90.50 376 ASP A C 1
ATOM 2992 O O . ASP A 1 376 ? 13.207 -9.406 -22.388 1.00 90.50 376 ASP A O 1
ATOM 2996 N N . VAL A 1 377 ? 13.069 -9.604 -20.146 1.00 94.31 377 VAL A N 1
ATOM 2997 C CA . VAL A 1 377 ? 13.246 -8.178 -19.859 1.00 94.31 377 VAL A CA 1
ATOM 2998 C C . VAL A 1 377 ? 14.673 -7.754 -20.194 1.00 94.31 377 VAL A C 1
ATOM 3000 O O . VAL A 1 377 ? 14.849 -6.764 -20.900 1.00 94.31 377 VAL A O 1
ATOM 3003 N N . GLY A 1 378 ? 15.683 -8.516 -19.759 1.00 91.62 378 GLY A N 1
ATOM 3004 C CA . GLY A 1 378 ? 17.089 -8.241 -20.069 1.00 91.62 378 GLY A CA 1
ATOM 3005 C C . GLY A 1 378 ? 17.339 -8.148 -21.577 1.00 91.62 378 GLY A C 1
ATOM 3006 O O . GLY A 1 378 ? 17.857 -7.144 -22.060 1.00 91.62 378 GLY A O 1
ATOM 3007 N N . ARG A 1 379 ? 16.851 -9.128 -22.351 1.00 90.06 379 ARG A N 1
ATOM 3008 C CA . ARG A 1 379 ? 16.914 -9.100 -23.825 1.00 90.06 379 ARG A CA 1
ATOM 3009 C C . ARG A 1 379 ? 16.193 -7.896 -24.424 1.00 90.06 379 ARG A C 1
ATOM 3011 O O . ARG A 1 379 ? 16.657 -7.354 -25.425 1.00 90.06 379 ARG A O 1
ATOM 3018 N N . CYS A 1 380 ? 15.047 -7.508 -23.862 1.00 93.44 380 CYS A N 1
ATOM 3019 C CA . CYS A 1 380 ? 14.311 -6.328 -24.308 1.00 93.44 380 CYS A CA 1
ATOM 3020 C C . CYS A 1 380 ? 15.134 -5.054 -24.098 1.00 93.44 380 CYS A C 1
ATOM 3022 O O . CYS A 1 380 ? 15.245 -4.257 -25.015 1.00 93.44 380 CYS A O 1
ATOM 3024 N N . LEU A 1 381 ? 15.744 -4.883 -22.926 1.00 94.00 381 LEU A N 1
ATOM 3025 C CA . LEU A 1 381 ? 16.537 -3.700 -22.594 1.00 94.00 381 LEU A CA 1
ATOM 3026 C C . LEU A 1 381 ? 17.840 -3.616 -23.400 1.00 94.00 381 LEU A C 1
ATOM 3028 O O . LEU A 1 381 ? 18.191 -2.537 -23.865 1.00 94.00 381 LEU A O 1
ATOM 3032 N N . ILE A 1 382 ? 18.527 -4.742 -23.625 1.00 91.62 382 ILE A N 1
ATOM 3033 C CA . ILE A 1 382 ? 19.750 -4.791 -24.449 1.00 91.62 382 ILE A CA 1
ATOM 3034 C C . ILE A 1 382 ? 19.455 -4.347 -25.886 1.00 91.62 382 ILE A C 1
ATOM 3036 O O . ILE A 1 382 ? 20.205 -3.558 -26.455 1.00 91.62 382 ILE A O 1
ATOM 3040 N N . LYS A 1 383 ? 18.328 -4.791 -26.462 1.00 93.44 383 LYS A N 1
ATOM 3041 C CA . LYS A 1 383 ? 17.880 -4.339 -27.793 1.00 93.44 383 LYS A CA 1
ATOM 3042 C C . LYS A 1 383 ? 17.632 -2.833 -27.866 1.00 93.44 383 LYS A C 1
ATOM 3044 O O . LYS A 1 383 ? 17.747 -2.256 -28.940 1.00 93.44 383 LYS A O 1
ATOM 3049 N N . GLU A 1 384 ? 17.318 -2.220 -26.733 1.00 93.75 384 GLU A N 1
ATOM 3050 C CA . GLU A 1 384 ? 17.041 -0.791 -26.591 1.00 93.75 384 GLU A CA 1
ATOM 3051 C C . GLU A 1 384 ? 18.280 -0.018 -26.087 1.00 93.75 384 GLU A C 1
ATOM 3053 O O . GLU A 1 384 ? 18.163 1.105 -25.605 1.00 93.75 384 GLU A O 1
ATOM 3058 N N . ASN A 1 385 ? 19.481 -0.600 -26.233 1.00 92.00 385 ASN A N 1
ATOM 3059 C CA . ASN A 1 385 ? 20.783 -0.021 -25.874 1.00 92.00 385 AS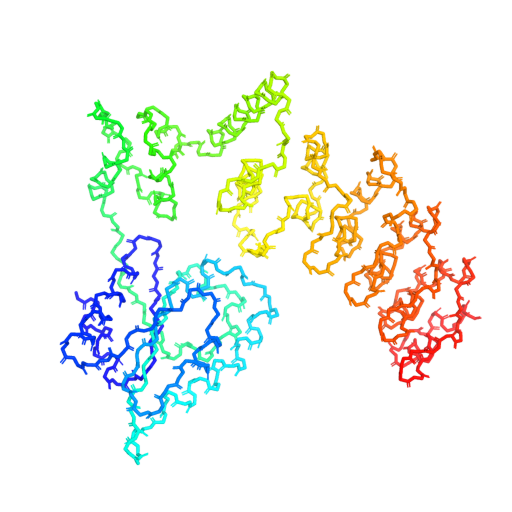N A CA 1
ATOM 3060 C C . ASN A 1 385 ? 20.963 0.272 -24.372 1.00 92.00 385 ASN A C 1
ATOM 3062 O O . ASN A 1 385 ? 21.552 1.288 -23.984 1.00 92.00 385 ASN A O 1
ATOM 3066 N N . ALA A 1 386 ? 20.461 -0.612 -23.509 1.00 92.56 386 ALA A N 1
ATOM 3067 C CA . ALA A 1 386 ? 20.786 -0.554 -22.089 1.00 92.56 386 ALA A CA 1
ATOM 3068 C C . ALA A 1 386 ? 22.284 -0.823 -21.839 1.00 92.56 386 ALA A C 1
ATOM 3070 O O . ALA A 1 386 ? 22.885 -1.694 -22.469 1.00 92.56 386 ALA A O 1
ATOM 3071 N N . ASP A 1 387 ? 22.881 -0.079 -20.908 1.00 89.44 387 ASP A N 1
ATOM 3072 C CA . ASP A 1 387 ? 24.301 -0.172 -20.574 1.00 89.44 387 ASP A CA 1
ATOM 3073 C C . ASP A 1 387 ? 24.580 -1.400 -19.694 1.00 89.44 387 ASP A C 1
ATOM 3075 O O . ASP A 1 387 ? 24.124 -1.505 -18.552 1.00 89.44 387 ASP A O 1
ATOM 3079 N N . LEU A 1 388 ? 25.353 -2.331 -20.251 1.00 87.19 388 LEU A N 1
ATOM 3080 C CA . LEU A 1 388 ? 25.765 -3.588 -19.627 1.00 87.19 388 LEU A CA 1
ATOM 3081 C C . LEU A 1 388 ? 26.858 -3.414 -18.565 1.00 87.19 388 LEU A C 1
ATOM 3083 O O . LEU A 1 388 ? 27.033 -4.290 -17.718 1.00 87.19 388 LEU A O 1
ATOM 3087 N N . ASN A 1 389 ? 27.595 -2.303 -18.614 1.00 85.81 389 ASN A N 1
ATOM 3088 C CA . ASN A 1 389 ? 28.761 -2.049 -17.769 1.00 85.81 389 ASN A CA 1
ATOM 3089 C C . ASN A 1 389 ? 28.460 -1.086 -16.618 1.00 85.81 389 ASN A C 1
ATOM 3091 O O . ASN A 1 389 ? 29.337 -0.834 -15.791 1.00 85.81 389 ASN A O 1
ATOM 3095 N N . PHE A 1 390 ? 27.240 -0.552 -16.545 1.00 88.25 390 PHE A N 1
ATOM 3096 C CA . PHE A 1 390 ? 26.859 0.375 -15.490 1.00 88.25 390 PHE A CA 1
ATOM 3097 C C . PHE A 1 390 ? 26.797 -0.348 -14.141 1.00 88.25 390 PHE A C 1
ATOM 3099 O O . PHE A 1 390 ? 25.903 -1.161 -13.903 1.00 88.25 390 PHE A O 1
ATOM 3106 N N . ALA A 1 391 ? 27.757 -0.058 -13.265 1.00 86.50 391 ALA A N 1
ATOM 3107 C CA . ALA A 1 391 ? 27.845 -0.671 -11.948 1.00 86.50 391 ALA A CA 1
ATOM 3108 C C . ALA A 1 391 ? 26.946 0.033 -10.920 1.00 86.50 391 ALA A C 1
ATOM 3110 O O . ALA A 1 391 ? 26.827 1.262 -10.915 1.00 86.50 391 ALA A O 1
ATOM 3111 N N . ASP A 1 392 ? 26.340 -0.750 -10.028 1.00 87.69 392 ASP A N 1
ATOM 3112 C CA . ASP A 1 392 ? 25.593 -0.232 -8.882 1.00 87.69 392 ASP A CA 1
ATOM 3113 C C . ASP A 1 392 ? 26.530 0.390 -7.823 1.00 87.69 392 ASP A C 1
ATOM 3115 O O . ASP A 1 392 ? 27.755 0.446 -7.974 1.00 87.69 392 ASP A O 1
ATOM 3119 N N . SER A 1 393 ? 25.969 0.861 -6.707 1.00 88.50 393 SER A N 1
ATOM 3120 C CA . SER A 1 393 ? 26.749 1.447 -5.608 1.00 88.50 393 SER A CA 1
ATOM 3121 C C . SER A 1 393 ? 27.751 0.485 -4.953 1.00 88.50 393 SER A C 1
ATOM 3123 O O . SER A 1 393 ? 28.636 0.944 -4.235 1.00 88.50 393 SER A O 1
ATOM 3125 N N . ASN A 1 394 ? 27.623 -0.825 -5.181 1.00 85.44 394 ASN A N 1
ATOM 3126 C CA . ASN A 1 394 ? 28.529 -1.856 -4.673 1.00 85.44 394 ASN A CA 1
ATOM 3127 C C . ASN A 1 394 ? 29.576 -2.282 -5.716 1.00 85.44 394 ASN A C 1
ATOM 3129 O O . ASN A 1 394 ? 30.366 -3.187 -5.455 1.00 85.44 394 ASN A O 1
ATOM 3133 N N . GLY A 1 395 ? 29.592 -1.648 -6.893 1.00 86.94 395 GLY A N 1
ATOM 3134 C CA . GLY A 1 395 ? 30.486 -2.011 -7.988 1.00 86.94 395 GLY A CA 1
ATOM 3135 C C . GLY A 1 395 ? 30.039 -3.253 -8.764 1.00 86.94 395 GLY A C 1
ATOM 3136 O O . GLY A 1 395 ? 30.816 -3.767 -9.568 1.00 86.94 395 GLY A O 1
ATOM 3137 N N . GLN A 1 396 ? 28.814 -3.748 -8.552 1.00 86.50 396 GLN A N 1
ATOM 3138 C CA . GLN A 1 396 ? 28.290 -4.901 -9.279 1.00 86.50 396 GLN A CA 1
ATOM 3139 C C . GLN A 1 396 ? 27.688 -4.456 -10.612 1.00 86.50 396 GLN A C 1
ATOM 3141 O O . GLN A 1 396 ? 26.845 -3.560 -10.663 1.00 86.50 396 GLN A O 1
ATOM 3146 N N . THR A 1 397 ? 28.092 -5.104 -11.702 1.00 88.25 397 THR A N 1
ATOM 3147 C CA . THR A 1 397 ? 27.482 -4.904 -13.022 1.00 88.25 397 THR A CA 1
ATOM 3148 C C . THR A 1 397 ? 26.281 -5.840 -13.213 1.00 88.25 397 THR A C 1
ATOM 3150 O O . THR A 1 397 ? 26.206 -6.883 -12.552 1.00 88.25 397 THR A O 1
ATOM 3153 N N . PRO A 1 398 ? 25.353 -5.531 -14.141 1.00 84.94 398 PRO A N 1
ATOM 3154 C CA . PRO A 1 398 ? 24.274 -6.443 -14.524 1.00 84.94 398 PRO A CA 1
ATOM 3155 C C . PRO A 1 398 ? 24.769 -7.852 -14.881 1.00 84.94 398 PRO A C 1
ATOM 3157 O O . PRO A 1 398 ? 24.125 -8.840 -14.541 1.00 84.94 398 PRO A O 1
ATOM 3160 N N . LEU A 1 399 ? 25.937 -7.947 -15.525 1.00 82.25 399 LEU A N 1
ATOM 3161 C CA . LEU A 1 399 ? 26.551 -9.223 -15.881 1.00 82.25 399 LEU A CA 1
ATOM 3162 C C . LEU A 1 399 ? 27.009 -10.005 -14.645 1.00 82.25 399 LEU A C 1
ATOM 3164 O O . LEU A 1 399 ? 26.730 -11.194 -14.534 1.00 82.25 399 LEU A O 1
ATOM 3168 N N . LEU A 1 400 ? 27.691 -9.332 -13.713 1.00 81.38 400 LEU A N 1
ATOM 3169 C CA . LEU A 1 400 ? 28.222 -9.964 -12.508 1.00 81.38 400 LEU A CA 1
ATOM 3170 C C . LEU A 1 400 ? 27.092 -10.498 -11.621 1.00 81.38 400 LEU A C 1
ATOM 3172 O O . LEU A 1 400 ? 27.145 -11.646 -11.193 1.00 81.38 400 LEU A O 1
ATOM 3176 N N . VAL A 1 401 ? 26.025 -9.713 -11.435 1.00 80.88 401 VAL A N 1
ATOM 3177 C CA . VAL A 1 401 ? 24.870 -10.155 -10.642 1.00 80.88 401 VAL A CA 1
ATOM 3178 C C . VAL A 1 401 ? 24.080 -11.273 -11.337 1.00 80.88 401 VAL A C 1
ATOM 3180 O O . VAL A 1 401 ? 23.568 -12.162 -10.668 1.00 80.88 401 VAL A O 1
ATOM 3183 N N . ALA A 1 402 ? 24.016 -11.290 -12.676 1.00 78.31 402 ALA A N 1
ATOM 3184 C CA . ALA A 1 402 ? 23.408 -12.405 -13.404 1.00 78.31 402 ALA A CA 1
ATOM 3185 C C . ALA A 1 402 ? 24.187 -13.716 -13.201 1.00 78.31 402 ALA A C 1
ATOM 3187 O O . ALA A 1 402 ? 23.566 -14.767 -13.072 1.00 78.31 402 ALA A O 1
ATOM 3188 N N . CYS A 1 403 ? 25.523 -13.661 -13.152 1.00 74.56 403 CYS A N 1
ATOM 3189 C CA . CYS A 1 403 ? 26.363 -14.825 -12.867 1.00 74.56 403 CYS A CA 1
ATOM 3190 C C . CYS A 1 403 ? 26.183 -15.332 -11.427 1.00 74.56 403 CYS A C 1
ATOM 3192 O O . CYS A 1 403 ? 26.004 -16.532 -11.230 1.00 74.56 403 CYS A O 1
ATOM 3194 N N . ASP A 1 404 ? 26.200 -14.430 -10.439 1.00 70.88 404 ASP A N 1
ATOM 3195 C CA . ASP A 1 404 ? 26.094 -14.785 -9.014 1.00 70.88 404 ASP A CA 1
ATOM 3196 C C . ASP A 1 404 ? 24.739 -15.431 -8.673 1.00 70.88 404 ASP A C 1
ATOM 3198 O O . ASP A 1 404 ? 24.672 -16.356 -7.865 1.00 70.88 404 ASP A O 1
ATOM 3202 N N . GLU A 1 405 ? 23.668 -14.996 -9.340 1.00 67.88 405 GLU A N 1
ATOM 3203 C CA . GLU A 1 405 ? 22.306 -15.516 -9.156 1.00 67.88 405 GLU A CA 1
ATOM 3204 C C . GLU A 1 405 ? 22.000 -16.749 -10.041 1.00 67.88 405 GLU A C 1
ATOM 3206 O O . GLU A 1 405 ? 20.870 -17.236 -10.072 1.00 67.88 405 GLU A O 1
ATOM 3211 N N . GLY A 1 406 ? 22.988 -17.271 -10.784 1.00 62.62 406 GLY A N 1
ATOM 3212 C CA . GLY A 1 406 ? 22.839 -18.463 -11.635 1.00 62.62 406 GLY A CA 1
ATOM 3213 C C . GLY A 1 406 ? 22.031 -18.244 -12.923 1.00 62.62 406 GLY A C 1
ATOM 3214 O O . GLY A 1 406 ? 21.520 -19.196 -13.518 1.00 62.62 406 GLY A O 1
ATOM 3215 N N . ASN A 1 407 ? 21.907 -16.997 -13.382 1.00 63.84 407 ASN A N 1
ATOM 3216 C CA . ASN A 1 407 ? 21.138 -16.591 -14.560 1.00 63.84 407 ASN A CA 1
ATOM 3217 C C . ASN A 1 407 ? 21.987 -16.594 -15.850 1.00 63.84 407 ASN A C 1
ATOM 3219 O O . ASN A 1 407 ? 22.038 -15.606 -16.592 1.00 63.84 407 ASN A O 1
ATOM 3223 N N . ASP A 1 408 ? 22.598 -17.742 -16.169 1.00 58.44 408 ASP A N 1
ATOM 3224 C CA . ASP A 1 408 ? 23.524 -17.962 -17.303 1.00 58.44 408 ASP A CA 1
ATOM 3225 C C . ASP A 1 408 ? 22.995 -17.507 -18.678 1.00 58.44 408 ASP A C 1
ATOM 3227 O O . ASP A 1 408 ? 23.753 -17.291 -19.629 1.00 58.44 408 ASP A O 1
ATOM 3231 N N . ALA A 1 409 ? 21.675 -17.401 -18.832 1.00 58.34 409 ALA A N 1
ATOM 3232 C CA . ALA A 1 409 ? 21.042 -17.062 -20.098 1.00 58.34 409 ALA A CA 1
ATOM 3233 C C . ALA A 1 409 ? 21.036 -15.554 -20.421 1.00 58.34 409 ALA A C 1
ATOM 3235 O O . ALA A 1 409 ? 20.921 -15.228 -21.602 1.00 58.34 409 ALA A O 1
ATOM 3236 N N . ILE A 1 410 ? 21.187 -14.652 -19.437 1.00 58.81 410 ILE A N 1
ATOM 3237 C CA . ILE A 1 410 ? 21.421 -13.212 -19.694 1.00 58.81 410 ILE A CA 1
ATOM 3238 C C . ILE A 1 410 ? 22.873 -12.998 -20.134 1.00 58.81 410 ILE A C 1
ATOM 3240 O O . ILE A 1 410 ? 23.115 -12.321 -21.132 1.00 58.81 410 ILE A O 1
ATOM 3244 N N . VAL A 1 411 ? 23.806 -13.681 -19.466 1.00 56.69 411 VAL A N 1
ATOM 3245 C CA . VAL A 1 411 ? 25.261 -13.637 -19.699 1.00 56.69 411 VAL A CA 1
ATOM 3246 C C .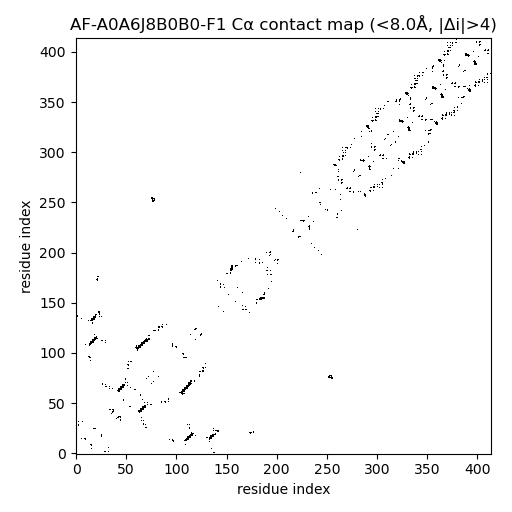 VAL A 1 411 ? 25.640 -14.017 -21.134 1.00 56.69 411 VAL A C 1
ATOM 3248 O O . VAL A 1 411 ? 26.564 -13.458 -21.707 1.00 56.69 411 VAL A O 1
ATOM 3251 N N . LYS A 1 412 ? 24.913 -14.956 -21.751 1.00 56.69 412 LYS A N 1
ATOM 3252 C CA . LYS A 1 412 ? 25.156 -15.388 -23.142 1.00 56.69 412 LYS A CA 1
ATOM 3253 C C . LYS A 1 412 ? 24.602 -14.431 -24.205 1.00 56.69 412 LYS A C 1
ATOM 3255 O O . LYS A 1 412 ? 24.715 -14.723 -25.393 1.00 56.69 412 LYS A O 1
ATOM 3260 N N . THR A 1 413 ? 23.899 -13.376 -23.796 1.00 52.34 413 THR A N 1
ATOM 3261 C CA . THR A 1 413 ? 23.121 -12.505 -24.697 1.00 52.34 413 THR A CA 1
ATOM 3262 C C . THR A 1 413 ? 23.504 -11.035 -24.634 1.00 52.34 413 THR A C 1
ATOM 3264 O O . THR A 1 413 ? 23.111 -10.287 -25.529 1.00 52.34 413 THR A O 1
ATOM 3267 N N . SER A 1 414 ? 24.247 -10.655 -23.595 1.00 45.25 414 SER A N 1
ATOM 3268 C CA . SER A 1 414 ? 25.158 -9.510 -23.561 1.00 45.25 414 SER A CA 1
ATOM 3269 C C . SER A 1 414 ? 26.415 -9.809 -24.364 1.00 45.25 414 SER A C 1
ATOM 3271 O O . SER A 1 414 ? 26.878 -8.897 -25.077 1.00 45.25 414 SER A O 1
#

Nearest PDB structures (foldseek):
  7p3i-assembly2_D  TM=9.564E-01  e=3.047E-10  synthetic construct
  6mog-assembly1_B-2  TM=9.418E-01  e=3.044E-09  synthetic construct
  3uxg-assembly1_A  TM=9.449E-01  e=7.166E-08  Homo sapiens
  6z4s-assembly1_AAA  TM=4.925E-01  e=3.047E-10  Rattus norvegicus
  2he0-assembly1_B  TM=6.479E-01  e=1.177E-07  Homo sapiens

Foldseek 3Di:
DQLVVLVVLCVVFLEAEEEEAPPLCQVVSLVVNLVCCCPPVVEAEAEDEEAPLCCVVPDDFQGAYEYEYEQVDQLFQDDLVSLLVRLVSVVVVRVVQPDDPDPNTHHHHYYHYHYNVRCPDPSVVSNVVNVVNYDYDDPPQQQLVNLVVLLCVQEDPPDDADPVLSVCVVVCSRCSVVLSVVSHPHHNVLSSCCVVPVLVSLVVVLVVVLVVVVVVCVVPVDDQCDDDPVNARSNNVSLVVNVCSPPPPPPSNDGPQNDRSLLVCLLVLVLVVNVVCVVVVNDQLDAGPQQAGSLLNNLLNLNVSNVCCCQPVHPDDNVSRQCRATPQSQGSLLSNLLVLNLVSNVSSVVSPRDQCRAGNFQQGSLLSNLLNLNLSSNLVSVVVVHDQCRATNVRDGSLNSNVVNVNVNSNVRD

Organism: Mytilus coruscus (NCBI:txid42192)

Sequence (414 aa):
MDAKRIEDKLKESNCVLVVGRSGNGKSTIIRHIALKLLNEEGFDVIPIVLDPTTILQYHNPDRNQLFVIDDFCGKLVINAQTVEMWSLKINDILKRVDKNPQNGHGVVKVLFATQTCVFKDKVFERLGCLSKYTFQLSEMPLEAQEKIKMLKKYLAKDGKMPEDFTKNLKRYDDIFPLICKLSEGKTVEYTIQLFLNHYEVIKQDLLSLMQTNKTRILKNKADPSLCDANETSPLHAACKVEVLLKNKAEVFQLDWHNQSPIFIAASLGNDKLVRLLVNYKSDVSQSNEEGNLPLFIACEKGHRNIVDFFLNECQLSVSEIVEQADKRQRTPILVACRGGFTEIVKRLVSKGAAVNKVNIWNATPLFAASREGHLDVGRCLIKENADLNFADSNGQTPLLVACDEGNDAIVKTS

pLDDT: mean 73.45, std 17.45, range [28.98, 97.69]